Protein AF-A0A6S7I653-F1 (afdb_monomer)

Foldseek 3Di:
DDDDPDDFDKDWDAFDWDAAPVNPDIAHAHTDIDGPDDPDDPVQQDALVLQCVAPQSNVCSVFGDHDDPPDDDRDDDDPSRVQQVPFPDKRDDPVQDWIWGQHRRGIDIDHDSDDPDPPPPPPPPPDDDDDDDDDPDPDPDPPPPDDDDDDDDPDPPPPVVVVVVVVVVVVDPPDPDDDPDDDPLRVLQVVQQVVAWDQDPVRDIDGDDSDPDPDDPDPDCPPPPVPDDDDDDDDPDPDPDPQLVSVLVVDPDPQVSLQVLLVVVVVVVLVVVCVVDVPDPNDDPPPDDDGRDPVSSVVSVLVVQQRVCCVVPVVLLVQQVVPPDPDDDDCVQVVSLVRDDPPDPLSVFSWHADPSRHIDGDDPVVPDPDDDD

Mean predicted aligned error: 22.39 Å

Radius of gyration: 31.94 Å; Cα contacts (8 Å, |Δi|>4): 261; chains: 1; bounding box: 68×69×94 Å

Secondary structure (DSSP, 8-state):
-----------EE---EEE-TT---EEE--SEE--S-----GGGS--HHHHHTSGGGTGGGGTSPPPPTT--------TT-HHHH--SEEE--STT--EEEEETTEEEEES--S---SS--TT--------------S----------------------HHHHHHHHHTT----SS------HHHHHHHHHHHHH-EE-TTSPEE-----SSSS-----GGG-TT--------------PPPHHHHHTT-S-HHHHHHHHHHHHHHHHHHHHHHH-TTS-------S--PPPHHHHHHHHHHHHHHHHHHHHHHHHHHHHHH--S---STHHHHHHHHS-TTSTTTTS-EEE-TT--EEE--SSTTS-PPP-

Sequence (373 aa):
MHAENELLPSQRIKGLKVSDVMHSKVIQLPTSFSCIAIPARRQQIPCPEMAKKWPHLRDIASHLIHPQNDIEVGLLIGSNCPQAIIPREVIPGQQNEPYAQRSDLGWGIIGNVTKPTENNDESSVAIVHRVTTRNPTSTNTPQQKTCYFAIKPTVKEVINPAQLCQMLELDFSERRNSEPSMSQDDKKFLSKMDQGAYQEEGGHYVMPLPFRELVPKMPNNNNDPEVKTNVLVTQVTSRSFSTIPERLEYFSDWHRAKRAVAVIVRFQRRWKRSHLRPDEAPMSSTTEYQRSNVEELLQAEVAIVKQVQEQAFSKEIQTLRSMQKPDSGQDDVRRRKAVMKKTSSLYRLDPFLDKEGVLRVGGRLTRANTPSC

Organism: Paramuricea clavata (NCBI:txid317549)

pLDDT: mean 70.84, std 17.91, range [26.88, 94.75]

Solvent-accessible surface area (backbone atoms only — not comparable to full-atom values): 24897 Å² total; per-residue (Å²): 132,81,84,72,93,71,89,74,81,62,51,84,45,70,82,50,68,48,55,21,95,83,63,81,40,79,45,80,47,62,80,42,70,51,67,97,72,70,97,72,61,77,89,72,56,71,33,30,74,64,27,56,75,36,84,82,35,41,82,54,23,82,74,40,59,74,86,55,91,89,65,74,81,86,77,86,87,56,84,84,42,50,77,61,64,44,74,77,43,74,44,76,48,63,94,90,47,41,26,38,37,28,29,69,59,46,73,45,75,50,67,67,83,69,76,85,59,93,65,87,68,90,70,82,73,81,81,82,84,85,88,81,91,75,81,90,67,97,62,100,62,96,69,82,82,74,83,83,78,89,74,85,78,86,62,91,66,84,69,54,62,68,59,53,50,52,59,61,49,71,76,50,86,76,72,92,84,60,80,86,81,71,50,75,65,54,53,52,45,50,55,46,40,72,75,46,48,46,72,45,96,88,73,48,78,46,67,60,79,85,60,96,52,99,71,77,88,74,76,85,65,90,79,44,91,82,67,71,80,85,76,89,76,89,75,87,69,82,74,74,72,78,51,69,67,69,59,48,71,75,43,96,43,71,69,60,42,24,50,55,43,22,52,50,54,53,48,52,51,51,52,52,48,53,72,76,41,76,87,60,76,82,76,79,86,69,94,60,92,73,78,82,50,71,68,43,38,53,51,21,46,55,51,51,53,37,53,50,44,46,71,76,39,42,70,61,52,55,54,55,61,76,61,74,64,98,74,80,77,85,60,52,63,60,53,52,55,69,72,46,55,85,86,43,90,52,54,86,35,55,64,46,67,50,97,88,62,39,85,43,64,55,66,64,73,87,67,45,94,65,83,86,128

Structure (mmCIF, N/CA/C/O backbone):
data_AF-A0A6S7I653-F1
#
_entry.id   AF-A0A6S7I653-F1
#
loop_
_atom_site.group_PDB
_atom_site.id
_atom_site.type_symbol
_atom_site.label_atom_id
_atom_site.label_alt_id
_atom_site.label_comp_id
_atom_site.label_asym_id
_atom_site.label_entity_id
_atom_site.label_seq_id
_atom_site.pdbx_PDB_ins_code
_atom_site.Cartn_x
_atom_site.Cartn_y
_atom_site.Cartn_z
_atom_site.occupancy
_atom_site.B_iso_or_equiv
_atom_site.auth_seq_id
_atom_site.auth_comp_id
_atom_site.auth_asym_id
_atom_site.auth_atom_id
_atom_site.pdbx_PDB_model_num
ATOM 1 N N . MET A 1 1 ? -12.109 11.925 4.619 1.00 28.62 1 MET A N 1
ATOM 2 C CA . MET A 1 1 ? -13.372 11.166 4.511 1.00 28.62 1 MET A CA 1
ATOM 3 C C . MET A 1 1 ? -13.001 9.700 4.405 1.00 28.62 1 MET A C 1
ATOM 5 O O . MET A 1 1 ? -12.239 9.349 3.514 1.00 28.62 1 MET A O 1
ATOM 9 N N . HIS A 1 2 ? -13.394 8.887 5.381 1.00 30.42 2 HIS A N 1
ATOM 10 C CA . HIS A 1 2 ? -13.102 7.455 5.382 1.00 30.42 2 HIS A CA 1
ATOM 11 C C . HIS A 1 2 ? -13.997 6.783 4.338 1.00 30.42 2 HIS A C 1
ATOM 13 O O . HIS A 1 2 ? -15.197 7.034 4.338 1.00 30.42 2 HIS A O 1
ATOM 19 N N . ALA A 1 3 ? -13.413 5.995 3.434 1.00 41.25 3 ALA A N 1
ATOM 20 C CA . ALA A 1 3 ? -14.172 5.228 2.456 1.00 41.25 3 ALA A CA 1
ATOM 21 C C . ALA A 1 3 ? -15.071 4.232 3.205 1.00 41.25 3 ALA A C 1
ATOM 23 O O . ALA A 1 3 ? -14.574 3.320 3.870 1.00 41.25 3 ALA A O 1
ATOM 24 N N . GLU A 1 4 ? -16.382 4.456 3.157 1.00 42.31 4 GLU A N 1
ATOM 25 C CA . GLU A 1 4 ? -17.370 3.495 3.633 1.00 42.31 4 GLU A CA 1
ATOM 26 C C . GLU A 1 4 ? -17.297 2.234 2.760 1.00 42.31 4 GLU A C 1
ATOM 28 O O . GLU A 1 4 ? -17.072 2.303 1.551 1.00 42.31 4 GLU A O 1
ATOM 33 N N . ASN A 1 5 ? -17.440 1.060 3.381 1.00 52.16 5 ASN A N 1
ATOM 34 C CA . ASN A 1 5 ? -17.501 -0.219 2.672 1.00 52.16 5 ASN A CA 1
ATOM 35 C C . ASN A 1 5 ? -18.855 -0.334 1.957 1.00 52.16 5 ASN A C 1
ATOM 37 O O . ASN A 1 5 ? -19.762 -1.012 2.438 1.00 52.16 5 ASN A O 1
ATOM 41 N N . GLU A 1 6 ? -18.994 0.358 0.833 1.00 60.03 6 GLU A N 1
ATOM 42 C CA . GLU A 1 6 ? -20.202 0.345 0.017 1.00 60.03 6 GLU A CA 1
ATOM 43 C C . GLU A 1 6 ? -20.193 -0.842 -0.958 1.00 60.03 6 GLU A C 1
ATOM 45 O O . GLU A 1 6 ? -19.198 -1.131 -1.630 1.00 60.03 6 GLU A O 1
ATOM 50 N N . LEU A 1 7 ? -21.312 -1.567 -1.024 1.00 62.62 7 LEU A N 1
ATOM 51 C CA . LEU A 1 7 ? -21.514 -2.630 -2.004 1.00 62.62 7 LEU A CA 1
ATOM 52 C C . LEU A 1 7 ? -21.922 -2.002 -3.335 1.00 62.62 7 LEU A C 1
ATOM 54 O O . LEU A 1 7 ? -23.067 -1.593 -3.507 1.00 62.62 7 LEU A O 1
ATOM 58 N N . LEU A 1 8 ? -20.989 -1.960 -4.284 1.00 66.19 8 LEU A N 1
ATOM 59 C CA . LEU A 1 8 ? -21.252 -1.422 -5.615 1.00 66.19 8 LEU A CA 1
ATOM 60 C C . LEU A 1 8 ? -21.769 -2.525 -6.553 1.00 66.19 8 LEU A C 1
ATOM 62 O O . LEU A 1 8 ? -21.101 -3.556 -6.703 1.00 66.19 8 LEU A O 1
ATOM 66 N N . PRO A 1 9 ? -22.926 -2.335 -7.215 1.00 70.25 9 PRO A N 1
ATOM 67 C CA . PRO A 1 9 ? -23.374 -3.250 -8.254 1.00 70.25 9 PRO A CA 1
ATOM 68 C C . PRO A 1 9 ? -22.372 -3.229 -9.412 1.00 70.25 9 PRO A C 1
ATOM 70 O O . PRO A 1 9 ? -21.946 -2.170 -9.872 1.00 70.25 9 PRO A O 1
ATOM 73 N N . SER A 1 10 ? -21.986 -4.411 -9.885 1.00 78.06 10 SER A N 1
ATOM 74 C CA . SER A 1 10 ? -20.993 -4.570 -10.945 1.00 78.06 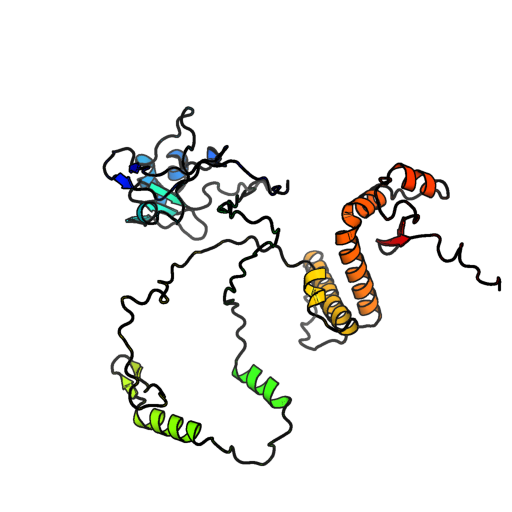10 SER A CA 1
ATOM 75 C C . SER A 1 10 ? -21.428 -5.653 -11.921 1.00 78.06 10 SER A C 1
ATOM 77 O O . SER A 1 10 ? -21.948 -6.698 -11.525 1.00 78.06 10 SER A O 1
ATOM 79 N N . GLN A 1 11 ? -21.209 -5.407 -13.209 1.00 80.25 11 GLN A N 1
ATOM 80 C CA . GLN A 1 11 ? -21.447 -6.371 -14.273 1.00 80.25 11 GLN A CA 1
ATOM 81 C C . GLN A 1 11 ? -20.130 -6.996 -14.708 1.00 80.25 11 GLN A C 1
ATOM 83 O O . GLN A 1 11 ? -19.120 -6.317 -14.886 1.00 80.25 11 GLN A O 1
ATOM 88 N N . ARG A 1 12 ? -20.154 -8.311 -14.917 1.00 85.25 12 ARG A N 1
ATOM 89 C CA . ARG A 1 12 ? -19.009 -9.063 -15.421 1.00 85.25 12 ARG A CA 1
ATOM 90 C C . ARG A 1 12 ? -19.013 -9.048 -16.947 1.00 85.25 12 ARG A C 1
ATOM 92 O O . ARG A 1 12 ? -19.890 -9.654 -17.558 1.00 85.25 12 ARG A O 1
ATOM 99 N N . ILE A 1 13 ? -18.001 -8.432 -17.544 1.00 82.19 13 ILE A N 1
ATOM 100 C CA . ILE A 1 13 ? -17.841 -8.275 -18.991 1.00 82.19 13 ILE A CA 1
ATOM 101 C C . ILE A 1 13 ? -16.697 -9.177 -19.472 1.00 82.19 13 ILE A C 1
ATOM 103 O O . ILE A 1 13 ? -15.639 -9.267 -18.844 1.00 82.19 13 ILE A O 1
ATOM 107 N N . LYS A 1 14 ? -16.907 -9.875 -20.589 1.00 87.75 14 LYS A N 1
ATOM 108 C CA . LYS A 1 14 ? -15.917 -10.761 -21.222 1.00 87.75 14 LYS A CA 1
ATOM 109 C C . LYS A 1 14 ? -15.716 -10.370 -22.684 1.00 87.75 14 LYS A C 1
ATOM 111 O O . LYS A 1 14 ? -16.619 -9.812 -23.294 1.00 87.75 14 LYS A O 1
ATOM 116 N N . GLY A 1 15 ? -14.550 -10.706 -23.238 1.00 86.50 15 GLY A N 1
ATOM 117 C CA . GLY A 1 15 ? -14.249 -10.508 -24.661 1.00 86.50 15 GLY A CA 1
ATOM 118 C C . GLY A 1 15 ? -13.840 -9.084 -25.044 1.00 86.50 15 GLY A C 1
ATOM 119 O O . GLY A 1 15 ? -13.837 -8.760 -26.228 1.00 86.50 15 GLY A O 1
ATOM 120 N N . LEU A 1 16 ? -13.493 -8.239 -24.066 1.00 90.31 16 LEU A N 1
ATOM 121 C CA . LEU A 1 16 ? -12.956 -6.911 -24.346 1.00 90.31 16 LEU A CA 1
ATOM 122 C C . LEU A 1 16 ? -11.573 -7.013 -24.992 1.00 90.31 16 LEU A C 1
ATOM 124 O O . LEU A 1 16 ? -10.745 -7.843 -24.611 1.00 90.31 16 LEU A O 1
ATOM 128 N N . LYS A 1 17 ? -11.325 -6.119 -25.945 1.00 91.38 17 LYS A N 1
ATOM 129 C CA . LYS A 1 17 ? -10.039 -5.951 -26.615 1.00 91.38 17 LYS A CA 1
ATOM 130 C C . LYS A 1 17 ? -9.634 -4.495 -26.528 1.00 91.38 17 LYS A C 1
ATOM 132 O O . LYS A 1 17 ? -10.481 -3.619 -26.673 1.00 91.38 17 LYS A O 1
ATOM 137 N N . VAL A 1 18 ? -8.351 -4.257 -26.317 1.00 91.12 18 VAL A N 1
ATOM 138 C CA . VAL A 1 18 ? -7.761 -2.919 -26.349 1.00 91.12 18 VAL A CA 1
ATOM 139 C C . VAL A 1 18 ? -6.667 -2.876 -27.392 1.00 91.12 18 VAL A C 1
ATOM 141 O O . VAL A 1 18 ? -5.992 -3.876 -27.636 1.00 91.12 18 VAL A O 1
ATOM 144 N N . SER A 1 19 ? -6.495 -1.719 -28.008 1.00 90.50 19 SER A N 1
ATOM 145 C CA . SER A 1 19 ? -5.406 -1.464 -28.936 1.00 90.50 19 SER A CA 1
ATOM 146 C C . SER A 1 19 ? -4.807 -0.098 -28.671 1.00 90.50 19 SER A C 1
ATOM 148 O O . SER A 1 19 ? -5.470 0.778 -28.116 1.00 90.50 19 SER A O 1
ATOM 150 N N . ASP A 1 20 ? -3.566 0.070 -29.108 1.00 85.69 20 ASP A N 1
ATOM 151 C CA . ASP A 1 20 ? -2.969 1.390 -29.283 1.00 85.69 20 ASP A CA 1
ATOM 152 C C . ASP A 1 20 ? -3.814 2.250 -30.250 1.00 85.69 20 ASP A C 1
ATOM 154 O O . ASP A 1 20 ? -4.616 1.734 -31.036 1.00 85.69 20 ASP A O 1
ATOM 158 N N . VAL A 1 21 ? -3.601 3.561 -30.200 1.00 81.44 21 VAL A N 1
ATOM 159 C CA . VAL A 1 21 ? -4.210 4.600 -31.039 1.00 81.44 21 VAL A CA 1
ATOM 160 C C . VAL A 1 21 ? -4.010 4.313 -32.521 1.00 81.44 21 VAL A C 1
ATOM 162 O O . VAL A 1 21 ? -4.914 4.517 -33.324 1.00 81.44 21 VAL A O 1
ATOM 165 N N . MET A 1 22 ? -2.835 3.798 -32.888 1.00 80.19 22 MET A N 1
ATOM 166 C CA . MET A 1 22 ? -2.516 3.449 -34.273 1.00 80.19 22 MET A CA 1
ATOM 167 C C . MET A 1 22 ? -3.072 2.078 -34.684 1.00 80.19 22 MET A C 1
ATOM 169 O O . MET A 1 22 ? -2.768 1.597 -35.772 1.00 80.19 22 MET A O 1
ATOM 173 N N . HIS A 1 23 ? -3.831 1.408 -33.806 1.00 82.19 23 HIS A N 1
ATOM 174 C CA 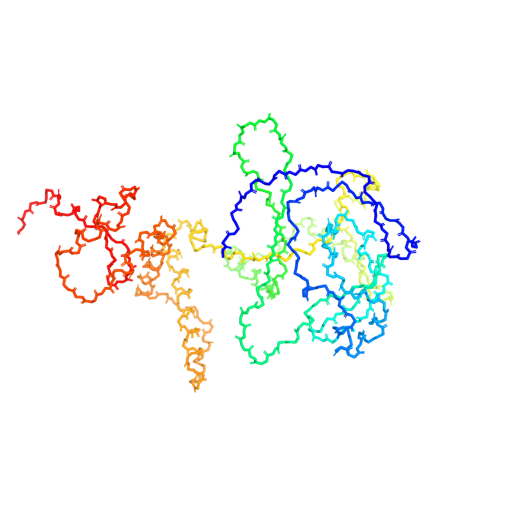. HIS A 1 23 ? -4.371 0.057 -33.995 1.00 82.19 23 HIS A CA 1
ATOM 175 C C . HIS A 1 23 ? -3.326 -0.992 -34.422 1.00 82.19 23 HIS A C 1
ATOM 177 O O . HIS A 1 23 ? -3.660 -2.034 -34.983 1.00 82.19 23 HIS A O 1
ATOM 183 N N . SER A 1 24 ? -2.053 -0.742 -34.114 1.00 83.12 24 SER A N 1
ATOM 184 C CA . SER A 1 24 ? -0.917 -1.575 -34.521 1.00 83.12 24 SER A CA 1
ATOM 185 C C . SER A 1 24 ? -0.920 -2.943 -33.836 1.00 83.12 24 SER A C 1
ATOM 187 O O . SER A 1 24 ? -0.505 -3.949 -34.411 1.00 83.12 24 SER A O 1
ATOM 189 N N . LYS A 1 25 ? -1.403 -2.986 -32.592 1.00 86.44 25 LYS A N 1
ATOM 190 C CA . LYS A 1 25 ? -1.422 -4.181 -31.757 1.00 86.44 25 LYS A CA 1
ATOM 191 C C . LYS A 1 25 ? -2.712 -4.248 -30.958 1.00 86.44 25 LYS A C 1
ATOM 193 O O . LYS A 1 25 ? -3.123 -3.269 -30.342 1.00 86.44 25 LYS A O 1
ATOM 198 N N . VAL A 1 26 ? -3.332 -5.426 -30.960 1.00 90.75 26 VAL A N 1
ATOM 199 C CA . VAL A 1 26 ? -4.572 -5.708 -30.229 1.00 90.75 26 VAL A CA 1
ATOM 200 C C . VAL A 1 26 ? -4.273 -6.681 -29.095 1.00 90.75 26 VAL A C 1
ATOM 202 O O . VAL A 1 26 ? -3.688 -7.743 -29.308 1.00 90.75 26 VAL A O 1
ATOM 205 N N . ILE A 1 27 ? -4.695 -6.327 -27.886 1.00 92.06 27 ILE A N 1
ATOM 206 C CA . ILE A 1 27 ? -4.527 -7.115 -26.668 1.00 92.06 27 ILE A CA 1
ATOM 207 C C . ILE A 1 27 ? -5.906 -7.538 -26.174 1.00 92.06 27 ILE A C 1
ATOM 209 O O . ILE A 1 27 ? -6.817 -6.725 -26.020 1.00 92.06 27 ILE A O 1
ATOM 213 N N . GLN A 1 28 ? -6.056 -8.835 -25.927 1.00 90.56 28 GLN A N 1
ATOM 214 C CA . GLN A 1 28 ? -7.260 -9.404 -25.331 1.00 90.56 28 GLN A CA 1
ATOM 215 C C . GLN A 1 28 ? -7.228 -9.166 -23.826 1.00 90.56 28 GLN A C 1
ATOM 217 O O . GLN A 1 28 ? -6.249 -9.516 -23.162 1.00 90.56 28 GLN A O 1
ATOM 222 N N . LEU A 1 29 ? -8.295 -8.593 -23.282 1.00 89.25 29 LEU A N 1
ATOM 223 C CA . LEU A 1 29 ? -8.388 -8.363 -21.851 1.00 89.25 29 LEU A CA 1
ATOM 224 C C . LEU A 1 29 ? -8.973 -9.579 -21.128 1.00 89.25 29 LEU A C 1
ATOM 226 O O . LEU A 1 29 ? -9.869 -10.254 -21.648 1.00 89.25 29 LEU A O 1
ATOM 230 N N . PRO A 1 30 ? -8.518 -9.843 -19.891 1.00 87.88 30 PRO A N 1
ATOM 231 C CA . PRO A 1 30 ? -9.183 -10.793 -19.014 1.00 87.88 30 PRO A CA 1
ATOM 232 C C . PRO A 1 30 ? -10.604 -10.314 -18.670 1.00 87.88 30 PRO A C 1
ATOM 234 O O . PRO A 1 30 ? -11.027 -9.201 -18.996 1.00 87.88 30 PRO A O 1
ATOM 237 N N . THR A 1 31 ? -11.355 -11.167 -17.969 1.00 85.81 31 THR A N 1
ATOM 238 C CA . THR A 1 31 ? -12.698 -10.810 -17.485 1.00 85.81 31 THR A CA 1
ATOM 239 C C . THR A 1 31 ? -12.638 -9.496 -16.700 1.00 85.81 31 THR A C 1
ATOM 241 O O . THR A 1 31 ? -11.891 -9.380 -15.729 1.00 85.81 31 THR A O 1
ATOM 244 N N . SER A 1 32 ? -13.417 -8.521 -17.158 1.00 85.31 32 SER A N 1
ATOM 245 C CA . SER A 1 32 ? -13.461 -7.158 -16.636 1.00 85.31 32 SER A CA 1
ATOM 246 C C . SER A 1 32 ? -14.774 -6.923 -15.896 1.00 85.31 32 SER A C 1
ATOM 248 O O . SER A 1 32 ? -15.744 -7.665 -16.066 1.00 85.31 32 SER A O 1
ATOM 250 N N . PHE A 1 33 ? -14.802 -5.901 -15.051 1.00 84.31 33 PHE A N 1
ATOM 251 C CA . PHE A 1 33 ? -15.940 -5.593 -14.194 1.00 84.31 33 PHE A CA 1
ATOM 252 C C . PHE A 1 33 ? -16.324 -4.132 -14.380 1.00 84.31 33 PHE A C 1
ATOM 254 O O . PHE A 1 33 ? -15.443 -3.274 -14.397 1.00 84.31 33 PHE A O 1
ATOM 261 N N . SER A 1 34 ? -17.617 -3.849 -14.530 1.00 81.81 34 SER A N 1
ATOM 262 C CA . SER A 1 34 ? -18.090 -2.467 -14.589 1.00 81.81 34 SER A CA 1
ATOM 263 C C . SER A 1 34 ? -18.069 -1.826 -13.202 1.00 81.81 34 SER A C 1
ATOM 265 O O . SER A 1 34 ? -18.290 -2.493 -12.186 1.00 81.81 34 SER A O 1
ATOM 267 N N . CYS A 1 35 ? -17.814 -0.524 -13.160 1.00 77.31 35 CYS A N 1
ATOM 268 C CA . CYS A 1 35 ? -17.940 0.300 -11.966 1.00 77.31 35 CYS A CA 1
ATOM 269 C C . CYS A 1 35 ? -18.652 1.609 -12.323 1.00 77.31 35 CYS A C 1
ATOM 271 O O . CYS A 1 35 ? -18.621 2.038 -13.473 1.00 77.31 35 CYS A O 1
ATOM 273 N N . ILE A 1 36 ? -19.312 2.223 -11.336 1.00 75.75 36 ILE A N 1
ATOM 274 C CA . ILE A 1 36 ? -20.120 3.441 -11.534 1.00 75.75 36 ILE A CA 1
ATOM 275 C C . ILE A 1 36 ? -19.234 4.647 -11.874 1.00 75.75 36 ILE A C 1
ATOM 277 O O . ILE A 1 36 ? -19.633 5.508 -12.648 1.00 75.75 36 ILE A O 1
ATOM 281 N N . ALA A 1 37 ? -18.024 4.698 -11.315 1.00 76.81 37 ALA A N 1
ATOM 282 C CA . ALA A 1 37 ? -17.057 5.747 -11.595 1.00 76.81 37 ALA A CA 1
ATOM 283 C C . ALA A 1 37 ? -15.630 5.200 -11.521 1.00 76.81 37 ALA A C 1
ATOM 285 O O . ALA A 1 37 ? -15.319 4.364 -10.665 1.00 76.81 37 ALA A O 1
ATOM 286 N N . ILE A 1 38 ? -14.760 5.691 -12.404 1.00 79.56 38 ILE A N 1
ATOM 287 C CA . ILE A 1 38 ? -13.318 5.455 -12.342 1.00 79.56 38 ILE A CA 1
ATOM 288 C C . ILE A 1 38 ? -12.670 6.687 -11.700 1.00 79.56 38 ILE A C 1
ATOM 290 O O . ILE A 1 38 ? -12.775 7.786 -12.246 1.00 79.56 38 ILE A O 1
ATOM 294 N N . PRO A 1 39 ? -11.996 6.542 -10.545 1.00 71.31 39 PRO A N 1
ATOM 295 C CA . PRO A 1 39 ? -11.370 7.665 -9.865 1.00 71.31 39 PRO A CA 1
ATOM 296 C C . PRO A 1 39 ? -10.063 8.042 -10.571 1.00 71.31 39 PRO A C 1
ATOM 298 O O . PRO A 1 39 ? -8.985 7.587 -10.193 1.00 71.31 39 PRO A O 1
ATOM 301 N N . ALA A 1 40 ? -10.160 8.879 -11.602 1.00 74.06 40 ALA A N 1
ATOM 302 C CA . ALA A 1 40 ? -9.020 9.431 -12.323 1.00 74.06 40 ALA A CA 1
ATOM 303 C C . ALA A 1 40 ? -9.121 10.959 -12.372 1.00 74.06 40 ALA A C 1
ATOM 305 O O . ALA A 1 40 ? -10.169 11.514 -12.701 1.00 74.06 40 ALA A O 1
ATOM 306 N N . ARG A 1 41 ? -8.029 11.660 -12.044 1.00 76.25 41 ARG A N 1
ATOM 307 C CA . ARG A 1 41 ? -7.954 13.118 -12.208 1.00 76.25 41 ARG A CA 1
ATOM 308 C C . ARG A 1 41 ? -7.368 13.440 -13.576 1.00 76.25 41 ARG A C 1
ATOM 310 O O . ARG A 1 41 ? -6.330 12.892 -13.937 1.00 76.25 41 ARG A O 1
ATOM 317 N N . ARG A 1 42 ? -7.963 14.387 -14.308 1.00 75.69 42 ARG A N 1
ATOM 318 C CA . ARG A 1 42 ? -7.446 14.810 -15.625 1.00 75.69 42 ARG A CA 1
ATOM 319 C C . ARG A 1 42 ? -6.013 15.342 -15.553 1.00 75.69 42 ARG A C 1
ATOM 321 O O . ARG A 1 42 ? -5.236 15.108 -16.465 1.00 75.69 42 ARG A O 1
ATOM 328 N N . GLN A 1 43 ? -5.632 15.967 -14.439 1.00 75.44 43 GLN A N 1
ATOM 329 C CA . GLN A 1 43 ? -4.275 16.477 -14.207 1.00 75.44 43 GLN A CA 1
ATOM 330 C C . GLN A 1 43 ? -3.212 15.368 -14.097 1.00 75.44 43 GLN A C 1
ATOM 332 O O . GLN A 1 43 ? -2.022 15.660 -14.150 1.00 75.44 43 GLN A O 1
ATOM 337 N N . GLN A 1 44 ? -3.625 14.111 -13.905 1.00 76.06 44 GLN A N 1
ATOM 338 C CA . GLN A 1 44 ? -2.725 12.956 -13.841 1.00 76.06 44 GLN A CA 1
ATOM 339 C C . GLN A 1 44 ? -2.503 12.305 -15.211 1.00 76.06 44 GLN A C 1
ATOM 341 O O . GLN A 1 44 ? -1.662 11.416 -15.318 1.00 76.06 44 GLN A O 1
ATOM 346 N N . ILE A 1 45 ? -3.243 12.718 -16.244 1.00 83.62 45 ILE A N 1
ATOM 347 C CA . ILE A 1 45 ? -3.068 12.208 -17.604 1.00 83.62 45 ILE A CA 1
ATOM 348 C C . ILE A 1 45 ? -1.803 12.858 -18.183 1.00 83.62 45 ILE A C 1
ATOM 350 O O . ILE A 1 45 ? -1.732 14.086 -18.218 1.00 83.62 45 ILE A O 1
ATOM 354 N N . PRO A 1 46 ? -0.793 12.080 -18.612 1.00 84.44 46 PRO A N 1
ATOM 355 C CA . PRO A 1 46 ? 0.424 12.640 -19.186 1.00 84.44 46 PRO A CA 1
ATOM 356 C C . PRO A 1 46 ? 0.143 13.449 -20.459 1.00 84.44 46 PRO A C 1
ATOM 358 O O . PRO A 1 46 ? -0.389 12.909 -21.425 1.00 84.44 46 PRO A O 1
ATOM 361 N N . CYS A 1 47 ? 0.560 14.717 -20.476 1.00 86.38 47 CYS A N 1
ATOM 362 C CA . CYS A 1 47 ? 0.469 15.591 -21.651 1.00 86.38 47 CYS A CA 1
ATOM 363 C C . CYS A 1 47 ? 1.858 15.924 -22.225 1.00 86.38 47 CYS A C 1
ATOM 365 O O . CYS A 1 47 ? 2.846 15.949 -21.476 1.00 86.38 47 CYS A O 1
ATOM 367 N N . PRO A 1 48 ? 1.952 16.292 -23.515 1.00 89.56 48 PRO A N 1
ATOM 368 C CA . PRO A 1 48 ? 3.193 16.773 -24.126 1.00 89.56 48 PRO A CA 1
ATOM 369 C C . PRO A 1 48 ? 3.865 17.925 -23.365 1.00 89.56 48 PRO A C 1
ATOM 371 O O . PRO A 1 48 ? 5.091 17.944 -23.234 1.00 89.56 48 PRO A O 1
ATOM 374 N N . GLU A 1 49 ? 3.102 18.876 -22.811 1.00 88.31 49 GLU A N 1
ATOM 375 C CA . GLU A 1 49 ? 3.675 19.992 -22.046 1.00 88.31 49 GLU A CA 1
ATOM 376 C C . GLU A 1 49 ? 4.309 19.524 -20.732 1.00 88.31 49 GLU A C 1
ATOM 378 O O . GLU A 1 49 ? 5.280 20.120 -20.268 1.00 88.31 49 GLU A O 1
ATOM 383 N N . MET A 1 50 ? 3.786 18.451 -20.129 1.00 87.00 50 MET A N 1
ATOM 384 C CA . MET A 1 50 ? 4.339 17.867 -18.905 1.00 87.00 50 MET A CA 1
ATOM 385 C C . MET A 1 50 ? 5.670 17.173 -19.182 1.00 87.00 50 MET A C 1
ATOM 387 O O . MET A 1 50 ? 6.620 17.368 -18.427 1.00 87.00 50 MET A O 1
ATOM 391 N N . ALA A 1 51 ? 5.758 16.421 -20.281 1.00 89.75 51 ALA A N 1
ATOM 392 C CA . ALA A 1 51 ? 6.983 15.745 -20.700 1.00 89.75 51 ALA A CA 1
ATOM 393 C C . ALA A 1 51 ? 8.110 16.745 -21.021 1.00 89.75 51 ALA A C 1
ATOM 395 O O . ALA A 1 51 ? 9.233 16.584 -20.550 1.00 89.75 51 ALA A O 1
ATOM 396 N N . LYS A 1 52 ? 7.797 17.852 -21.713 1.00 90.31 52 LYS A N 1
ATOM 397 C CA . LYS A 1 52 ? 8.776 18.901 -22.069 1.00 90.31 52 LYS A CA 1
ATOM 398 C C . LYS A 1 52 ? 9.470 19.560 -20.868 1.00 90.31 52 LYS A C 1
ATOM 400 O O . LYS A 1 52 ? 10.573 20.089 -21.026 1.00 90.31 52 LYS A O 1
ATOM 405 N N . LYS A 1 53 ? 8.859 19.528 -19.674 1.00 89.62 53 LYS A N 1
ATOM 406 C CA . LYS A 1 53 ? 9.446 20.070 -18.429 1.00 89.62 53 LYS A CA 1
ATOM 407 C C . LYS A 1 53 ? 10.667 19.285 -17.949 1.00 89.62 53 LYS A C 1
ATOM 409 O O . LYS A 1 53 ? 11.450 19.820 -17.164 1.00 89.62 53 LYS A O 1
ATOM 414 N N . TRP A 1 54 ? 10.819 18.044 -18.401 1.00 89.25 54 TRP A N 1
ATOM 415 C CA . TRP A 1 54 ? 11.871 17.132 -17.974 1.00 89.25 54 TRP A CA 1
ATOM 416 C C . TRP A 1 54 ? 12.835 16.881 -19.137 1.00 89.25 54 TRP A C 1
ATOM 418 O O . TRP A 1 54 ? 12.383 16.444 -20.196 1.00 89.25 54 TRP A O 1
ATOM 428 N N . PRO A 1 55 ? 14.146 17.162 -18.992 1.00 90.56 55 PRO A N 1
ATOM 429 C CA . PRO A 1 55 ? 15.108 17.038 -20.088 1.00 90.56 55 PRO A CA 1
ATOM 430 C C . PRO A 1 55 ? 15.121 15.654 -20.746 1.00 90.56 55 PRO A C 1
ATOM 432 O O . PRO A 1 55 ? 15.122 15.572 -21.969 1.00 90.56 55 PRO A O 1
ATOM 435 N N . HIS A 1 56 ? 15.055 14.588 -19.945 1.00 92.62 56 HIS A N 1
ATOM 436 C CA . HIS A 1 56 ? 15.063 13.193 -20.395 1.00 92.62 56 HIS A CA 1
ATOM 437 C C . HIS A 1 56 ? 13.737 12.721 -21.001 1.00 92.62 56 HIS A C 1
ATOM 439 O O . HIS A 1 56 ? 13.711 11.683 -21.645 1.00 92.62 56 HIS A O 1
ATOM 445 N N . LEU A 1 57 ? 12.635 13.459 -20.826 1.00 92.31 57 LEU A N 1
ATOM 446 C CA . LEU A 1 57 ? 11.318 13.090 -21.367 1.00 92.31 57 LEU A CA 1
ATOM 447 C C . LEU A 1 57 ? 10.915 13.928 -22.587 1.00 92.31 57 LEU A C 1
ATOM 449 O O . LEU A 1 57 ? 9.797 13.800 -23.081 1.00 92.31 57 LEU A O 1
ATOM 453 N N . ARG A 1 58 ? 11.789 14.800 -23.099 1.00 91.25 58 ARG A N 1
ATOM 454 C CA . ARG A 1 58 ? 11.454 15.655 -24.251 1.00 91.25 58 ARG A CA 1
ATOM 455 C C . ARG A 1 58 ? 11.122 14.846 -25.499 1.00 91.25 58 ARG A C 1
ATOM 457 O O . ARG A 1 58 ? 10.173 15.196 -26.198 1.00 91.25 58 ARG A O 1
ATOM 464 N N . ASP A 1 59 ? 11.845 13.755 -25.719 1.00 89.50 59 ASP A N 1
ATOM 465 C CA . ASP A 1 59 ? 11.711 12.931 -26.921 1.00 89.50 59 ASP A CA 1
ATOM 466 C C . ASP A 1 59 ? 10.368 12.193 -26.973 1.00 89.50 59 ASP A C 1
ATOM 468 O O . ASP A 1 59 ? 9.816 11.983 -28.049 1.00 89.50 59 ASP A O 1
ATOM 472 N N . ILE A 1 60 ? 9.773 11.880 -25.816 1.00 91.88 60 ILE A N 1
ATOM 473 C CA . ILE A 1 60 ? 8.456 11.233 -25.763 1.00 91.88 60 ILE A CA 1
ATOM 474 C C . ILE A 1 60 ? 7.294 12.214 -25.936 1.00 91.88 60 ILE A C 1
ATOM 476 O O . ILE A 1 60 ? 6.169 11.783 -26.176 1.00 91.88 60 ILE A O 1
ATOM 480 N N . ALA A 1 61 ? 7.527 13.528 -25.826 1.00 89.88 61 ALA A N 1
ATOM 481 C CA . ALA A 1 61 ? 6.457 14.525 -25.861 1.00 89.88 61 ALA A CA 1
ATOM 482 C C . ALA A 1 61 ? 5.682 14.523 -27.190 1.00 89.88 61 ALA A C 1
ATOM 484 O O . ALA A 1 61 ? 4.499 14.849 -27.201 1.00 89.88 61 ALA A O 1
ATOM 485 N N . SER A 1 62 ? 6.328 14.142 -28.294 1.00 87.50 62 SER A N 1
ATOM 486 C CA . SER A 1 62 ? 5.707 13.990 -29.619 1.00 87.50 62 SER A CA 1
ATOM 487 C C . SER A 1 62 ? 4.790 12.767 -29.725 1.00 87.50 62 SER A C 1
ATOM 489 O O . SER A 1 62 ? 3.900 12.743 -30.570 1.00 87.50 62 SER A O 1
ATOM 491 N N . HIS A 1 63 ? 4.994 11.761 -28.872 1.00 86.31 63 HIS A N 1
ATOM 492 C CA . HIS A 1 63 ? 4.227 10.518 -28.859 1.00 86.31 63 HIS A CA 1
ATOM 493 C C . HIS A 1 63 ? 3.046 10.542 -27.880 1.00 86.31 63 HIS A C 1
ATOM 495 O O . HIS A 1 63 ? 2.237 9.614 -27.879 1.00 86.31 63 HIS A O 1
ATOM 501 N N . LEU A 1 64 ? 2.945 11.573 -27.036 1.00 86.06 64 LEU A N 1
ATOM 502 C CA . LEU A 1 64 ? 1.832 11.746 -26.107 1.00 86.06 64 LEU A CA 1
ATOM 503 C C . LEU A 1 64 ? 0.658 12.455 -26.787 1.00 86.06 64 LEU A C 1
ATOM 505 O O . LEU A 1 64 ? 0.828 13.400 -27.557 1.00 86.06 64 LEU A O 1
ATOM 509 N N . ILE A 1 65 ? -0.555 12.017 -26.457 1.00 82.25 65 ILE A N 1
ATOM 510 C CA . ILE A 1 65 ? -1.790 12.612 -26.968 1.00 82.25 65 ILE A CA 1
ATOM 511 C C . ILE A 1 65 ? -2.179 13.794 -26.079 1.00 82.25 65 ILE A C 1
ATOM 513 O O . ILE A 1 65 ? -2.112 13.706 -24.852 1.00 82.25 65 ILE A O 1
ATOM 517 N N . HIS A 1 66 ? -2.625 14.892 -26.690 1.00 80.00 66 HIS A N 1
ATOM 518 C CA . HIS A 1 66 ? -3.213 16.000 -25.939 1.00 80.00 66 HIS A CA 1
ATOM 519 C C . HIS A 1 66 ? -4.573 15.559 -25.378 1.00 80.00 66 HIS A C 1
ATOM 521 O O . HIS A 1 66 ? -5.408 15.080 -26.152 1.00 80.00 66 HIS A O 1
ATOM 527 N N . PRO A 1 67 ? -4.832 15.712 -24.067 1.00 73.81 67 PRO A N 1
ATOM 528 C CA . PRO A 1 67 ? -6.110 15.320 -23.494 1.00 73.81 67 PRO A CA 1
ATOM 529 C C . PRO A 1 67 ? -7.233 16.126 -24.143 1.00 73.81 67 PRO A C 1
ATOM 531 O O . PRO A 1 67 ? -7.267 17.351 -24.046 1.00 73.81 67 PRO A O 1
ATOM 534 N N . GLN A 1 68 ? -8.160 15.438 -24.800 1.00 72.75 68 GLN A N 1
ATOM 535 C CA . GLN A 1 68 ? -9.380 16.054 -25.304 1.00 72.75 68 GLN A CA 1
ATOM 536 C C . GLN A 1 68 ? -10.403 16.141 -24.167 1.00 72.75 68 GLN A C 1
ATOM 538 O O . GLN A 1 68 ? -10.524 15.218 -23.353 1.00 72.75 68 GLN A O 1
ATOM 543 N N . ASN A 1 69 ? -11.147 17.247 -24.105 1.00 70.69 69 ASN A N 1
ATOM 544 C CA . ASN A 1 69 ? -12.128 17.472 -23.038 1.00 70.69 69 ASN A CA 1
ATOM 545 C C . ASN A 1 69 ? -13.277 16.451 -23.072 1.00 70.69 69 ASN A C 1
ATOM 547 O O . ASN A 1 69 ? -13.781 16.082 -22.015 1.00 70.69 69 ASN A O 1
ATOM 551 N N . ASP A 1 70 ? -13.607 15.929 -24.252 1.00 77.88 70 ASP A N 1
ATOM 552 C CA . ASP A 1 70 ? -14.745 15.024 -24.457 1.00 77.88 70 ASP A CA 1
ATOM 553 C C . ASP A 1 70 ? -14.422 13.549 -24.170 1.00 77.88 70 ASP A C 1
ATOM 555 O O . ASP A 1 70 ? -15.310 12.701 -24.182 1.00 77.88 70 ASP A O 1
ATOM 559 N N . ILE A 1 71 ? -13.153 13.220 -23.901 1.00 78.00 71 ILE A N 1
ATOM 560 C CA . ILE A 1 71 ? -12.723 11.843 -23.636 1.00 78.00 71 ILE A CA 1
ATOM 561 C C . ILE A 1 71 ? -12.548 11.653 -22.130 1.00 78.00 71 ILE A C 1
ATOM 563 O O . ILE A 1 71 ? -11.747 12.342 -21.490 1.00 78.00 71 ILE A O 1
ATOM 567 N N . GLU A 1 72 ? -13.300 10.712 -21.563 1.00 79.44 72 GLU A N 1
ATOM 568 C CA . GLU A 1 72 ? -13.196 10.283 -20.166 1.00 79.44 72 GLU A CA 1
ATOM 569 C C . GLU A 1 72 ? -12.425 8.962 -20.030 1.00 79.44 72 GLU A C 1
ATOM 571 O O . GLU A 1 72 ? -12.318 8.169 -20.968 1.00 79.44 72 GLU A O 1
ATOM 576 N N . VAL A 1 73 ? -11.884 8.702 -18.835 1.00 83.88 73 VAL A N 1
ATOM 577 C CA . VAL A 1 73 ? -11.227 7.423 -18.534 1.00 83.88 73 VAL A CA 1
ATOM 578 C C . VAL A 1 73 ? -12.297 6.347 -18.356 1.00 83.88 73 VAL A C 1
ATOM 580 O O . VAL A 1 73 ? -12.914 6.250 -17.301 1.00 83.88 73 VAL A O 1
ATOM 583 N N . GLY A 1 74 ? -12.500 5.531 -19.390 1.00 84.31 74 GLY A N 1
ATOM 584 C CA . GLY A 1 74 ? -13.520 4.474 -19.398 1.00 84.31 74 GLY A CA 1
ATOM 585 C C . GLY A 1 74 ? -13.042 3.091 -18.942 1.00 84.31 74 GLY A C 1
ATOM 586 O O . GLY A 1 74 ? -13.863 2.205 -18.714 1.00 84.31 74 GLY A O 1
ATOM 587 N N . LEU A 1 75 ? -11.730 2.870 -18.813 1.00 87.81 75 LEU A N 1
ATOM 588 C CA . LEU A 1 75 ? -11.171 1.553 -18.504 1.00 87.81 75 LEU A CA 1
ATOM 589 C C . LEU A 1 75 ? -9.883 1.659 -17.681 1.00 87.81 75 LEU A C 1
ATOM 591 O O . LEU A 1 75 ? -8.986 2.429 -18.012 1.00 87.81 75 LEU A O 1
ATOM 595 N N . LEU A 1 76 ? -9.771 0.822 -16.646 1.00 87.62 76 LEU A N 1
ATOM 596 C CA . LEU A 1 76 ? -8.538 0.615 -15.890 1.00 87.62 76 LEU A CA 1
ATOM 597 C C . LEU A 1 76 ? -7.913 -0.730 -16.257 1.00 87.62 76 LEU A C 1
ATOM 599 O O . LEU A 1 76 ? -8.550 -1.777 -16.129 1.00 87.62 76 LEU A O 1
ATOM 603 N N . ILE A 1 77 ? -6.645 -0.703 -16.659 1.00 87.06 77 ILE A N 1
ATOM 604 C CA . ILE A 1 77 ? -5.850 -1.904 -16.916 1.00 87.06 77 ILE A CA 1
ATOM 605 C C . ILE A 1 77 ? -4.899 -2.096 -15.738 1.00 87.06 77 ILE A C 1
ATOM 607 O O . ILE A 1 77 ? -4.048 -1.251 -15.468 1.00 87.06 77 ILE A O 1
ATOM 611 N N . GLY A 1 78 ? -5.075 -3.197 -15.013 1.00 84.00 78 GLY A N 1
ATOM 612 C CA . GLY A 1 78 ? -4.246 -3.546 -13.864 1.00 84.00 78 GLY A CA 1
ATOM 613 C C . GLY A 1 78 ? -3.271 -4.684 -14.155 1.00 84.00 78 GLY A C 1
ATOM 614 O O . GLY A 1 78 ? -3.137 -5.170 -15.279 1.00 84.00 78 GLY A O 1
ATOM 615 N N . SER A 1 79 ? -2.637 -5.182 -13.093 1.00 83.00 79 SER A N 1
ATOM 616 C CA . SER A 1 79 ? -1.676 -6.295 -13.149 1.00 83.00 79 SER A CA 1
ATOM 617 C C . SER A 1 79 ? -2.275 -7.628 -13.617 1.00 83.00 79 SER A C 1
ATOM 619 O O . SER A 1 79 ? -1.535 -8.562 -13.903 1.00 83.00 79 SER A O 1
ATOM 621 N N . ASN A 1 80 ? -3.604 -7.735 -13.712 1.00 84.06 80 ASN A N 1
ATOM 622 C CA . ASN A 1 80 ? -4.289 -8.898 -14.276 1.00 84.06 80 ASN A CA 1
ATOM 623 C C . ASN A 1 80 ? -4.140 -9.006 -15.806 1.00 84.06 80 ASN A C 1
ATOM 625 O O . ASN A 1 80 ? -4.466 -10.052 -16.363 1.00 84.06 80 ASN A O 1
ATOM 629 N N . CYS A 1 81 ? -3.647 -7.964 -16.484 1.00 87.75 81 CYS A N 1
ATOM 630 C CA . CYS A 1 81 ? -3.291 -7.994 -17.902 1.00 87.75 81 CYS A CA 1
ATOM 631 C C . CYS A 1 81 ? -1.812 -7.601 -18.090 1.00 87.75 81 CYS A C 1
ATOM 633 O O . CYS A 1 81 ? -1.517 -6.503 -18.565 1.00 87.75 81 CYS A O 1
ATOM 635 N N . PRO A 1 82 ? -0.853 -8.476 -17.724 1.00 88.19 82 PRO A N 1
ATOM 636 C CA . PRO A 1 82 ? 0.573 -8.151 -17.785 1.00 88.19 82 PRO A CA 1
ATOM 637 C C . PRO A 1 82 ? 1.019 -7.763 -19.199 1.00 88.19 82 PRO A C 1
ATOM 639 O O . PRO A 1 82 ? 1.802 -6.836 -19.359 1.00 88.19 82 PRO A O 1
ATOM 642 N N . GLN A 1 83 ? 0.460 -8.397 -20.234 1.00 87.81 83 GLN A N 1
ATOM 643 C CA . GLN A 1 83 ? 0.769 -8.090 -21.634 1.00 87.81 83 GLN A CA 1
ATOM 644 C C . GLN A 1 83 ? 0.577 -6.606 -21.989 1.00 87.81 83 GLN A C 1
ATOM 646 O O . GLN A 1 83 ? 1.336 -6.076 -22.794 1.00 87.81 83 GLN A O 1
ATOM 651 N N . ALA A 1 84 ? -0.397 -5.932 -21.375 1.00 88.75 84 ALA A N 1
ATOM 652 C CA . ALA A 1 84 ? -0.659 -4.518 -21.612 1.00 88.75 84 ALA A CA 1
ATOM 653 C C . ALA A 1 84 ? 0.331 -3.577 -20.904 1.00 88.75 84 ALA A C 1
ATOM 655 O O . ALA A 1 84 ? 0.471 -2.434 -21.323 1.00 88.75 84 ALA A O 1
ATOM 656 N N . ILE A 1 85 ? 1.021 -4.039 -19.855 1.00 90.00 85 ILE A N 1
ATOM 657 C CA . ILE A 1 85 ? 1.889 -3.206 -19.004 1.00 90.00 85 ILE A CA 1
ATOM 658 C C . ILE A 1 85 ? 3.371 -3.598 -19.057 1.00 90.00 85 ILE A C 1
ATOM 660 O O . ILE A 1 85 ? 4.195 -2.914 -18.455 1.00 90.00 85 ILE A O 1
ATOM 664 N N . ILE A 1 86 ? 3.730 -4.683 -19.754 1.00 90.75 86 ILE A N 1
ATOM 665 C CA . ILE A 1 86 ? 5.128 -5.106 -19.903 1.00 90.75 86 ILE A CA 1
ATOM 666 C C . ILE A 1 86 ? 5.945 -3.972 -20.552 1.00 90.75 86 ILE A C 1
ATOM 668 O O . ILE A 1 86 ? 5.563 -3.484 -21.622 1.00 90.75 86 ILE A O 1
ATOM 672 N N . PRO A 1 87 ? 7.075 -3.564 -19.942 1.00 93.25 87 PRO A N 1
ATOM 673 C CA . PRO A 1 87 ? 7.954 -2.561 -20.523 1.00 93.25 87 PRO A CA 1
ATOM 674 C C . PRO A 1 87 ? 8.608 -3.099 -21.800 1.00 93.25 87 PRO A C 1
ATOM 676 O O . PRO A 1 87 ? 9.215 -4.169 -21.810 1.00 93.25 87 PRO A O 1
ATOM 679 N N . ARG A 1 88 ? 8.486 -2.339 -22.888 1.00 93.12 88 ARG A N 1
ATOM 680 C CA . ARG A 1 88 ? 9.243 -2.510 -24.137 1.00 93.12 88 ARG A CA 1
ATOM 681 C C . ARG A 1 88 ? 10.480 -1.629 -24.163 1.00 93.12 88 ARG A C 1
ATOM 683 O O . ARG A 1 88 ? 11.473 -1.991 -24.778 1.00 93.12 88 ARG A O 1
ATOM 690 N N . GLU A 1 89 ? 10.393 -0.485 -23.502 1.00 93.62 89 GLU A N 1
ATOM 691 C CA . GLU A 1 89 ? 11.436 0.525 -23.450 1.00 93.62 89 GLU A CA 1
ATOM 692 C C . GLU A 1 89 ? 11.241 1.366 -22.193 1.00 93.62 89 GLU A C 1
ATOM 694 O O . GLU A 1 89 ? 10.101 1.601 -21.779 1.00 93.62 89 GLU A O 1
ATOM 699 N N . VAL A 1 90 ? 12.341 1.789 -21.575 1.00 94.75 90 VAL A N 1
ATOM 700 C CA . VAL A 1 90 ? 12.331 2.593 -20.352 1.00 94.75 90 VAL A CA 1
ATOM 701 C C . VAL A 1 90 ? 13.333 3.724 -20.513 1.00 94.75 90 VAL A C 1
ATOM 703 O O . VAL A 1 90 ? 14.497 3.473 -20.814 1.00 94.75 90 VAL A O 1
ATOM 706 N N . ILE A 1 91 ? 12.882 4.953 -20.275 1.00 93.50 91 ILE A N 1
ATOM 707 C CA . ILE A 1 91 ? 13.742 6.134 -20.216 1.00 93.50 91 ILE A CA 1
ATOM 708 C C . ILE A 1 91 ? 13.845 6.545 -18.745 1.00 93.50 91 ILE A C 1
ATOM 710 O O . ILE A 1 91 ? 12.869 7.076 -18.199 1.00 93.50 91 ILE A O 1
ATOM 714 N N . PRO A 1 92 ? 14.975 6.257 -18.077 1.00 92.25 92 PRO A N 1
ATOM 715 C CA . PRO A 1 92 ? 15.136 6.535 -16.658 1.00 92.25 92 PRO A CA 1
ATOM 716 C C . PRO A 1 92 ? 15.233 8.044 -16.392 1.00 92.25 92 PRO A C 1
ATOM 718 O O . PRO A 1 92 ? 15.815 8.788 -17.179 1.00 92.25 92 PRO A O 1
ATOM 721 N N . GLY A 1 93 ? 14.676 8.479 -15.260 1.00 88.31 93 GLY A N 1
ATOM 722 C CA . GLY A 1 93 ? 14.956 9.789 -14.667 1.00 88.31 93 GLY A CA 1
ATOM 723 C C . GLY A 1 93 ? 16.057 9.707 -13.608 1.00 88.31 93 GLY A C 1
ATOM 724 O O . GLY A 1 93 ? 16.526 8.616 -13.270 1.00 88.31 93 GLY A O 1
ATOM 725 N N . GLN A 1 94 ? 16.461 10.854 -13.060 1.00 88.12 94 GLN A N 1
ATOM 726 C CA . GLN A 1 94 ? 17.340 10.897 -11.890 1.00 88.12 94 GLN A CA 1
ATOM 727 C C . GLN A 1 94 ? 16.585 10.506 -10.604 1.00 88.12 94 GLN A C 1
ATOM 729 O O . GLN A 1 94 ? 15.411 10.125 -10.617 1.00 88.12 94 GLN A O 1
ATOM 734 N N . GLN A 1 95 ? 17.262 10.578 -9.456 1.00 82.56 95 GLN A N 1
ATOM 735 C CA . GLN A 1 95 ? 16.678 10.206 -8.169 1.00 82.56 95 GLN A CA 1
ATOM 736 C C . GLN A 1 95 ? 15.419 11.039 -7.862 1.00 82.56 95 GLN A C 1
ATOM 738 O O . GLN A 1 95 ? 15.474 12.263 -7.807 1.00 82.56 95 GLN A O 1
ATOM 743 N N . ASN A 1 96 ? 14.294 10.354 -7.622 1.00 79.3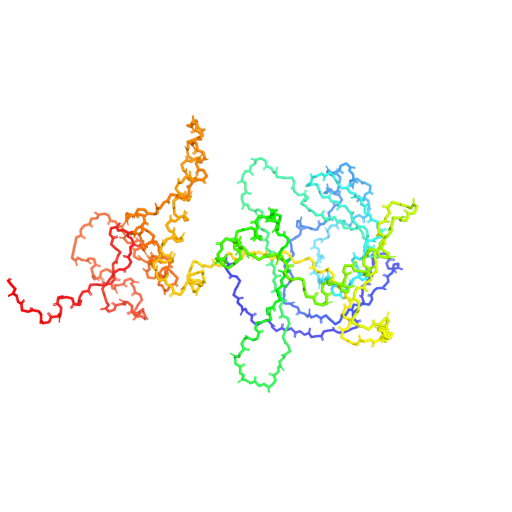1 96 ASN A N 1
ATOM 744 C CA . ASN A 1 96 ? 12.958 10.928 -7.390 1.00 79.31 96 ASN A CA 1
ATOM 745 C C . ASN A 1 96 ? 12.330 11.687 -8.577 1.00 79.31 96 ASN A C 1
ATOM 747 O O . ASN A 1 96 ? 11.296 12.332 -8.400 1.00 79.31 96 ASN A O 1
ATOM 751 N N . GLU A 1 97 ? 12.893 11.584 -9.780 1.00 87.69 97 GLU A N 1
ATOM 752 C CA . GLU A 1 97 ? 12.272 12.115 -10.995 1.00 87.69 97 GLU A CA 1
ATOM 753 C C . GLU A 1 97 ? 11.312 11.097 -11.631 1.00 87.69 97 GLU A C 1
ATOM 755 O O . GLU A 1 97 ? 11.473 9.883 -11.453 1.00 87.69 97 GLU A O 1
ATOM 760 N N . PRO A 1 98 ? 10.304 11.555 -12.394 1.00 90.56 98 PRO A N 1
ATOM 761 C CA . PRO A 1 98 ? 9.482 10.651 -13.183 1.00 90.56 98 PRO A CA 1
ATOM 762 C C . PRO A 1 98 ? 10.308 9.993 -14.293 1.00 90.56 98 PRO A C 1
ATOM 764 O O . PRO A 1 98 ? 11.207 10.610 -14.864 1.00 90.56 98 PRO A O 1
ATOM 767 N N . TYR A 1 99 ? 9.966 8.758 -14.639 1.00 92.69 99 TYR A N 1
ATOM 768 C CA . TYR A 1 99 ? 10.551 8.025 -15.760 1.00 92.69 99 TYR A CA 1
ATOM 769 C C . TYR A 1 99 ? 9.470 7.682 -16.784 1.00 92.69 99 TYR A C 1
ATOM 771 O O . TYR A 1 99 ? 8.283 7.624 -16.454 1.00 92.69 99 TYR A O 1
ATOM 779 N N . ALA A 1 100 ? 9.866 7.458 -18.033 1.00 93.62 100 ALA A N 1
ATOM 780 C CA . ALA A 1 100 ? 8.938 7.013 -19.064 1.00 93.62 100 ALA A CA 1
ATOM 781 C C . ALA A 1 100 ? 9.081 5.524 -19.339 1.00 93.62 100 ALA A C 1
ATOM 783 O O . ALA A 1 100 ? 10.174 4.961 -19.285 1.00 93.62 100 ALA A O 1
ATOM 784 N N . GLN A 1 101 ? 7.957 4.900 -19.668 1.00 94.25 101 GLN A N 1
ATOM 785 C CA . GLN A 1 101 ? 7.893 3.506 -20.065 1.00 94.25 101 GLN A CA 1
ATOM 786 C C . GLN A 1 101 ? 7.010 3.372 -21.299 1.00 94.25 101 GLN A C 1
ATOM 788 O O . GLN A 1 101 ? 5.871 3.843 -21.316 1.00 94.25 101 GLN A O 1
ATOM 793 N N . ARG A 1 102 ? 7.517 2.677 -22.315 1.00 92.88 102 ARG A N 1
ATOM 794 C CA . ARG A 1 102 ? 6.729 2.262 -23.473 1.00 92.88 102 ARG A CA 1
ATOM 795 C C . ARG A 1 102 ? 6.187 0.864 -23.243 1.00 92.88 102 ARG A C 1
ATOM 797 O O . ARG A 1 102 ? 6.939 -0.048 -22.907 1.00 92.88 102 ARG A O 1
ATOM 804 N N . SER A 1 103 ? 4.893 0.691 -23.457 1.00 92.19 103 SER A N 1
ATOM 805 C CA . SER A 1 103 ? 4.226 -0.609 -23.504 1.00 92.19 103 SER A CA 1
ATOM 806 C C . SER A 1 103 ? 3.751 -0.909 -24.927 1.00 92.19 103 SER A C 1
ATOM 808 O O . SER A 1 103 ? 3.946 -0.114 -25.848 1.00 92.19 103 SER A O 1
ATOM 810 N N . ASP A 1 104 ? 3.086 -2.049 -25.108 1.00 90.31 104 ASP A N 1
ATOM 811 C CA . ASP A 1 104 ? 2.386 -2.368 -26.356 1.00 90.31 104 ASP A CA 1
ATOM 812 C C . ASP A 1 104 ? 1.203 -1.423 -26.656 1.00 90.31 104 ASP A C 1
ATOM 814 O O . ASP A 1 104 ? 0.719 -1.414 -27.783 1.00 90.31 104 ASP A O 1
ATOM 818 N N . LEU A 1 105 ? 0.741 -0.647 -25.668 1.00 90.00 105 LEU A N 1
ATOM 819 C CA . LEU A 1 105 ? -0.345 0.332 -25.798 1.00 90.00 105 LEU A CA 1
ATOM 820 C C . LEU A 1 105 ? 0.152 1.780 -25.952 1.00 90.00 105 LEU A C 1
ATOM 822 O O . LEU A 1 105 ? -0.663 2.695 -25.977 1.00 90.00 105 LEU A O 1
ATOM 826 N N . GLY A 1 106 ? 1.470 1.996 -26.017 1.00 90.50 106 GLY A N 1
ATOM 827 C CA . GLY A 1 106 ? 2.074 3.321 -26.169 1.00 90.50 106 GLY A CA 1
ATOM 828 C C . GLY A 1 106 ? 2.912 3.770 -24.970 1.00 90.50 106 GLY A C 1
ATOM 829 O O . GLY A 1 106 ? 3.277 2.973 -24.097 1.00 90.50 106 GLY A O 1
ATOM 830 N N . TRP A 1 107 ? 3.265 5.055 -24.971 1.00 91.62 107 TRP A N 1
ATOM 831 C CA . TRP A 1 107 ? 4.115 5.692 -23.963 1.00 91.62 107 TRP A CA 1
ATOM 832 C C . TRP A 1 107 ? 3.321 6.153 -22.738 1.00 91.62 107 TRP A C 1
ATOM 834 O O . TRP A 1 107 ? 2.263 6.765 -22.863 1.00 91.62 107 TRP A O 1
ATOM 844 N N . GLY A 1 108 ? 3.876 5.916 -21.550 1.00 91.06 108 GLY A N 1
ATOM 845 C CA . GLY A 1 108 ? 3.377 6.438 -20.280 1.00 91.06 108 GLY A CA 1
ATOM 846 C C . GLY A 1 108 ? 4.492 7.058 -19.439 1.00 91.06 108 GLY A C 1
ATOM 847 O O . GLY A 1 108 ? 5.667 6.724 -19.600 1.00 91.06 108 GLY A O 1
ATOM 848 N N . ILE A 1 109 ? 4.114 7.956 -18.526 1.00 90.94 109 ILE A N 1
ATOM 849 C CA . ILE A 1 109 ? 5.012 8.571 -17.539 1.00 90.94 109 ILE A CA 1
ATOM 850 C C . ILE A 1 109 ? 4.658 8.020 -16.158 1.00 90.94 109 ILE A C 1
ATOM 852 O O . ILE A 1 109 ? 3.501 8.085 -15.743 1.00 90.94 109 ILE A O 1
ATOM 856 N N . ILE A 1 110 ? 5.653 7.501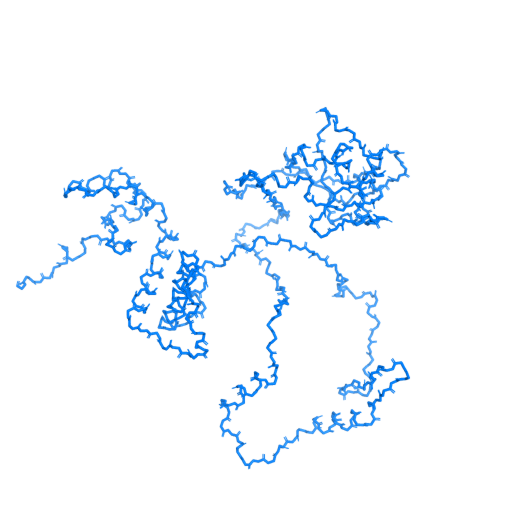 -15.442 1.00 89.75 110 ILE A N 1
ATOM 857 C CA . ILE A 1 110 ? 5.518 6.969 -14.090 1.00 89.75 110 ILE A CA 1
ATOM 858 C C . ILE A 1 110 ? 6.309 7.853 -13.128 1.00 89.75 110 ILE A C 1
ATOM 860 O O . ILE A 1 110 ? 7.509 8.058 -13.292 1.00 89.75 110 ILE A O 1
ATOM 864 N N . GLY A 1 111 ? 5.639 8.347 -12.089 1.00 85.25 111 GLY A N 1
ATOM 865 C CA . GLY A 1 111 ? 6.240 9.174 -11.043 1.00 85.25 111 GLY A CA 1
ATOM 866 C C . GLY A 1 111 ? 5.519 10.505 -10.860 1.00 85.25 111 GLY A C 1
ATOM 867 O O . GLY A 1 111 ? 4.529 10.798 -11.531 1.00 85.25 111 GLY A O 1
ATOM 868 N N . ASN A 1 112 ? 5.998 11.311 -9.912 1.00 80.19 112 ASN A N 1
ATOM 869 C CA . ASN A 1 112 ? 5.411 12.618 -9.649 1.00 80.19 112 ASN A CA 1
ATOM 870 C C . ASN A 1 112 ? 5.861 13.623 -10.719 1.00 80.19 112 ASN A C 1
ATOM 872 O O . ASN A 1 112 ? 7.035 13.970 -10.803 1.00 80.19 112 ASN A O 1
ATOM 876 N N . VAL A 1 113 ? 4.919 14.083 -11.542 1.00 72.94 113 VAL A N 1
ATOM 877 C CA . VAL A 1 113 ? 5.199 15.012 -12.650 1.00 72.94 113 VAL A CA 1
ATOM 878 C C . VAL A 1 113 ? 5.011 16.478 -12.233 1.00 72.94 113 VAL A C 1
ATOM 880 O O . VAL A 1 113 ? 5.477 17.391 -12.919 1.00 72.94 113 VAL A O 1
ATOM 883 N N . THR A 1 114 ? 4.364 16.720 -11.090 1.00 67.25 114 THR A N 1
ATOM 884 C CA . THR A 1 114 ? 4.304 18.034 -10.445 1.00 67.25 114 THR A CA 1
ATOM 885 C C . THR A 1 114 ? 5.544 18.223 -9.583 1.00 67.25 114 THR A C 1
ATOM 887 O O . THR A 1 114 ? 5.735 17.511 -8.598 1.00 67.25 114 THR A O 1
ATOM 890 N N . LYS A 1 115 ? 6.397 19.189 -9.943 1.00 59.91 115 LYS A N 1
ATOM 891 C CA . LYS A 1 115 ? 7.463 19.631 -9.039 1.00 59.91 115 LYS A CA 1
ATOM 892 C C . LYS A 1 115 ? 6.795 20.196 -7.779 1.00 59.91 115 LYS A C 1
ATOM 894 O O . LYS A 1 115 ? 5.845 20.966 -7.943 1.00 59.91 115 LYS A O 1
ATOM 899 N N . PRO A 1 116 ? 7.236 19.824 -6.566 1.00 52.00 116 PRO A N 1
ATOM 900 C CA . PRO A 1 116 ? 6.755 20.474 -5.358 1.00 52.00 116 PRO A CA 1
ATOM 901 C C . PRO A 1 116 ? 7.097 21.957 -5.485 1.00 52.00 116 PRO A C 1
ATOM 903 O O . PRO A 1 116 ? 8.264 22.338 -5.511 1.00 52.00 116 PRO A O 1
ATOM 906 N N . THR A 1 117 ? 6.086 22.794 -5.680 1.00 46.88 117 THR A N 1
ATOM 907 C CA . THR A 1 117 ? 6.250 24.230 -5.492 1.00 46.88 117 THR A CA 1
ATOM 908 C C . THR A 1 117 ? 6.632 24.456 -4.035 1.00 46.88 117 THR A C 1
ATOM 910 O O . THR A 1 117 ? 6.071 23.805 -3.161 1.00 46.88 117 THR A O 1
ATOM 913 N N . GLU A 1 118 ? 7.550 25.382 -3.762 1.00 45.59 118 GLU A N 1
ATOM 914 C CA . GLU A 1 118 ? 7.994 25.747 -2.401 1.00 45.59 118 GLU A CA 1
ATOM 915 C C . GLU A 1 118 ? 6.863 26.285 -1.499 1.00 45.59 118 GLU A C 1
ATOM 917 O O . GLU A 1 118 ? 7.058 26.516 -0.308 1.00 45.59 118 GLU A O 1
ATOM 922 N N . ASN A 1 119 ? 5.651 26.422 -2.037 1.00 42.38 119 ASN A N 1
ATOM 923 C CA . ASN A 1 119 ? 4.448 26.625 -1.254 1.00 42.38 119 ASN A CA 1
ATOM 924 C C . ASN A 1 119 ? 3.966 25.278 -0.713 1.00 42.38 119 ASN A C 1
ATOM 926 O O . ASN A 1 119 ? 3.558 24.397 -1.468 1.00 42.38 119 ASN A O 1
ATOM 930 N N . ASN A 1 120 ? 4.033 25.180 0.611 1.00 39.62 120 ASN A N 1
ATOM 931 C CA . ASN A 1 120 ? 3.647 24.098 1.515 1.00 39.62 120 ASN A CA 1
ATOM 932 C C . ASN A 1 120 ? 2.154 23.696 1.426 1.00 39.62 120 ASN A C 1
ATOM 934 O O . ASN A 1 120 ? 1.471 23.559 2.439 1.00 39.62 120 ASN A O 1
ATOM 938 N N . ASP A 1 121 ? 1.619 23.505 0.224 1.00 40.81 121 ASP A N 1
ATOM 939 C CA . ASP A 1 121 ? 0.286 22.958 0.032 1.00 40.81 121 ASP A CA 1
ATOM 940 C C . ASP A 1 121 ? 0.346 21.443 0.261 1.00 40.81 121 ASP A C 1
ATOM 942 O O . ASP A 1 121 ? 0.666 20.647 -0.626 1.00 40.81 121 ASP A O 1
ATOM 946 N N . GLU A 1 122 ? -0.019 21.034 1.478 1.00 42.09 122 GLU A N 1
ATOM 947 C CA . GLU A 1 122 ? -0.338 19.661 1.903 1.00 42.09 122 GLU A CA 1
ATOM 948 C C . GLU A 1 122 ? -1.527 19.037 1.121 1.00 42.09 122 GLU A C 1
ATOM 950 O O . GLU A 1 122 ? -2.286 18.220 1.641 1.00 42.09 122 GLU A O 1
ATOM 955 N N . SER A 1 123 ? -1.743 19.403 -0.144 1.00 42.09 123 SER A N 1
ATOM 956 C CA . SER A 1 123 ? -2.917 19.021 -0.934 1.00 42.09 123 SER A CA 1
ATOM 957 C C . SER A 1 123 ? -2.627 17.997 -2.036 1.00 42.09 123 SER A C 1
ATOM 959 O O . SER A 1 123 ? -3.530 17.623 -2.790 1.00 42.09 123 SER A O 1
ATOM 961 N N . SER A 1 124 ? -1.423 17.413 -2.077 1.00 47.59 124 SER A N 1
ATOM 962 C CA . SER A 1 124 ? -1.149 16.203 -2.873 1.00 47.59 124 SER A CA 1
ATOM 963 C C . SER A 1 124 ? -1.775 14.961 -2.222 1.00 47.59 124 SER A C 1
ATOM 965 O O . SER A 1 124 ? -1.101 13.977 -1.928 1.00 47.59 124 SER A O 1
ATOM 967 N N . VAL A 1 125 ? -3.084 14.995 -1.957 1.00 47.69 125 VAL A N 1
ATOM 968 C CA . VAL A 1 125 ? -3.838 13.851 -1.441 1.00 47.69 125 VAL A CA 1
ATOM 969 C C . VAL A 1 125 ? -3.829 12.770 -2.521 1.00 47.69 125 VAL A C 1
ATOM 971 O O . VAL A 1 125 ? -4.604 12.831 -3.485 1.00 47.69 125 VAL A O 1
ATOM 974 N N . ALA A 1 126 ? -2.928 11.798 -2.376 1.00 50.84 126 ALA A N 1
ATOM 975 C CA . ALA A 1 126 ? -2.916 10.567 -3.149 1.00 50.84 126 ALA A CA 1
ATOM 976 C C . ALA A 1 126 ? -4.068 9.683 -2.653 1.00 50.84 126 ALA A C 1
ATOM 978 O O . ALA A 1 126 ? -4.019 9.130 -1.555 1.00 50.84 126 ALA A O 1
ATOM 979 N N . ILE A 1 127 ? -5.139 9.592 -3.442 1.00 50.41 127 ILE A N 1
ATOM 980 C CA . ILE A 1 127 ? -6.295 8.758 -3.108 1.00 50.41 127 ILE A CA 1
ATOM 981 C C . ILE A 1 127 ? -6.080 7.383 -3.739 1.00 50.41 127 ILE A C 1
ATOM 983 O O . ILE A 1 127 ? -6.092 7.250 -4.961 1.00 50.41 127 ILE A O 1
ATOM 987 N N . VAL A 1 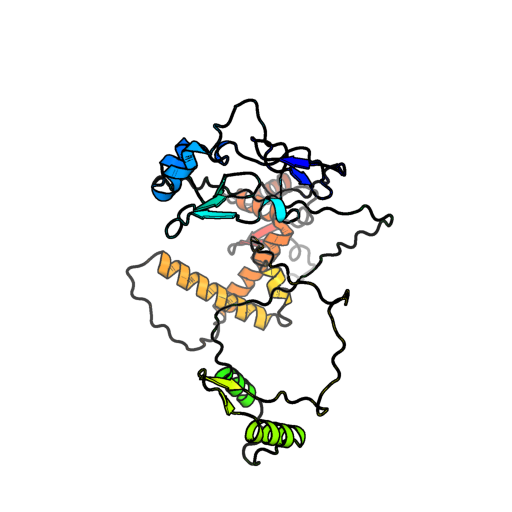128 ? -5.898 6.357 -2.908 1.00 51.44 128 VAL A N 1
ATOM 988 C CA . VAL A 1 128 ? -5.820 4.961 -3.354 1.00 51.44 128 VAL A CA 1
ATOM 989 C C . VAL A 1 128 ? -7.170 4.298 -3.110 1.00 51.44 128 VAL A C 1
ATOM 991 O O . VAL A 1 128 ? -7.615 4.188 -1.969 1.00 51.44 128 VAL A O 1
ATOM 994 N N . HIS A 1 129 ? -7.818 3.838 -4.178 1.00 54.91 129 HIS A N 1
ATOM 995 C CA . HIS A 1 129 ? -9.058 3.070 -4.087 1.00 54.91 129 HIS A CA 1
ATOM 996 C C . HIS A 1 129 ? -8.739 1.573 -4.138 1.00 54.91 129 HIS A C 1
ATOM 998 O O . HIS A 1 129 ? -7.970 1.130 -4.991 1.00 54.91 129 HIS A O 1
ATOM 1004 N N . ARG A 1 130 ? -9.332 0.779 -3.236 1.00 54.50 130 ARG A N 1
ATOM 1005 C CA . ARG A 1 130 ? -9.187 -0.684 -3.223 1.00 54.50 130 ARG A CA 1
ATOM 1006 C C . ARG A 1 130 ? -10.523 -1.343 -3.537 1.00 54.50 130 ARG A C 1
ATOM 1008 O O . ARG A 1 130 ? -11.432 -1.303 -2.716 1.00 54.50 130 ARG A O 1
ATOM 1015 N N . VAL A 1 131 ? -10.607 -2.010 -4.685 1.00 54.00 131 VAL A N 1
ATOM 1016 C CA . VAL A 1 131 ? -11.777 -2.807 -5.078 1.00 54.00 131 VAL A CA 1
ATOM 1017 C C . VAL A 1 131 ? -11.477 -4.281 -4.822 1.00 54.00 131 VAL A C 1
ATOM 1019 O O . VAL A 1 131 ? -10.453 -4.793 -5.264 1.00 54.00 131 VAL A O 1
ATOM 1022 N N . THR A 1 132 ? -12.349 -4.967 -4.082 1.00 53.41 132 THR A N 1
ATOM 1023 C CA . THR A 1 132 ? -12.268 -6.422 -3.874 1.00 53.41 132 THR A CA 1
ATOM 1024 C C . THR A 1 132 ? -13.493 -7.071 -4.499 1.00 53.41 132 THR A C 1
ATOM 1026 O O . THR A 1 132 ? -14.618 -6.732 -4.141 1.00 53.41 132 THR A O 1
ATOM 1029 N N . THR A 1 133 ? -13.290 -8.000 -5.429 1.00 46.69 133 THR A N 1
ATOM 1030 C CA . THR A 1 133 ? -14.380 -8.763 -6.040 1.00 46.69 133 THR A CA 1
ATOM 1031 C C . THR A 1 133 ? -14.728 -9.963 -5.159 1.00 46.69 133 THR A C 1
ATOM 1033 O O . THR A 1 133 ? -13.856 -10.721 -4.737 1.00 46.69 133 THR A O 1
ATOM 1036 N N . ARG A 1 134 ? -16.018 -10.149 -4.861 1.00 52.34 134 ARG A N 1
ATOM 1037 C CA . ARG A 1 134 ? -16.525 -11.321 -4.138 1.00 52.34 134 ARG A CA 1
ATOM 1038 C C . ARG A 1 134 ? -17.601 -11.991 -4.981 1.00 52.34 134 ARG A C 1
ATOM 1040 O O . ARG A 1 134 ? -18.572 -11.347 -5.362 1.00 52.34 134 ARG A O 1
ATOM 1047 N N . ASN A 1 135 ? -17.445 -13.286 -5.246 1.00 44.97 135 ASN A N 1
ATOM 1048 C CA . ASN A 1 135 ? -18.528 -14.072 -5.832 1.00 44.97 135 ASN A CA 1
ATOM 1049 C C . ASN A 1 135 ? -19.653 -14.211 -4.792 1.00 44.97 135 ASN A C 1
ATOM 1051 O O . ASN A 1 135 ? -19.349 -14.523 -3.634 1.00 44.97 135 ASN A O 1
ATOM 1055 N N . PRO A 1 136 ? -20.929 -14.010 -5.162 1.00 46.59 136 PRO A N 1
ATOM 1056 C CA . PRO A 1 136 ? -22.041 -14.288 -4.266 1.00 46.59 136 PRO A CA 1
ATOM 1057 C C . PRO A 1 136 ? -22.123 -15.804 -4.054 1.00 46.59 136 PRO A C 1
ATOM 1059 O O . PRO A 1 136 ? -22.702 -16.533 -4.851 1.00 46.59 136 PRO A O 1
ATOM 1062 N N . THR A 1 137 ? -21.483 -16.309 -3.001 1.00 40.22 137 THR A N 1
ATOM 1063 C CA . THR A 1 137 ? -21.714 -17.674 -2.528 1.00 40.22 137 THR A CA 1
ATOM 1064 C C . THR A 1 137 ? -23.064 -17.702 -1.829 1.00 40.22 137 THR A C 1
ATOM 1066 O O . THR A 1 137 ? -23.282 -16.954 -0.875 1.00 40.22 137 THR A O 1
ATOM 1069 N N . SER A 1 138 ? -23.953 -18.572 -2.296 1.00 43.66 138 SER A N 1
ATOM 1070 C CA . SER A 1 138 ? -25.265 -18.862 -1.727 1.00 43.66 138 SER A CA 1
ATOM 1071 C C . SER A 1 138 ? -25.153 -19.592 -0.383 1.00 43.66 138 SER A C 1
ATOM 1073 O O . SER A 1 138 ? -25.520 -20.752 -0.286 1.00 43.66 138 SER A O 1
ATOM 1075 N N . THR A 1 139 ? -24.633 -18.930 0.650 1.00 40.50 139 THR A N 1
ATOM 1076 C CA . THR A 1 139 ? -24.812 -19.314 2.059 1.00 40.50 139 THR A CA 1
ATOM 1077 C C . THR A 1 139 ? -24.621 -18.071 2.926 1.00 40.50 139 THR A C 1
ATOM 1079 O O . THR A 1 139 ? -23.516 -17.532 3.033 1.00 40.50 139 THR A O 1
ATOM 1082 N N . ASN A 1 140 ? -25.714 -17.615 3.536 1.00 40.78 140 ASN A N 1
ATOM 1083 C CA . ASN A 1 140 ? -25.758 -16.519 4.499 1.00 40.78 140 ASN A CA 1
ATOM 1084 C C . ASN A 1 140 ? -25.037 -16.902 5.800 1.00 40.78 140 ASN A C 1
ATOM 1086 O O . ASN A 1 140 ? -25.666 -17.275 6.783 1.00 40.78 140 ASN A O 1
ATOM 1090 N N . THR A 1 141 ? -23.714 -16.767 5.824 1.00 38.81 141 THR A N 1
ATOM 1091 C CA . THR A 1 141 ? -22.942 -16.695 7.071 1.00 38.81 141 THR A CA 1
ATOM 1092 C C . THR A 1 141 ? -21.944 -15.541 6.982 1.00 38.81 141 THR A C 1
ATOM 1094 O O . THR A 1 141 ? -21.058 -15.574 6.120 1.00 38.81 141 THR A O 1
ATOM 1097 N N . PRO A 1 142 ? -22.038 -14.521 7.856 1.00 42.62 142 PRO A N 1
ATOM 1098 C CA . PRO A 1 142 ? -21.074 -13.434 7.933 1.00 42.62 142 PRO A CA 1
ATOM 1099 C C . PRO A 1 142 ? -19.830 -13.900 8.704 1.00 42.62 142 PRO A C 1
ATOM 1101 O O . PRO A 1 142 ? -19.511 -13.385 9.766 1.00 42.62 142 PRO A O 1
ATOM 1104 N N . GLN A 1 143 ? -19.110 -14.890 8.177 1.00 41.97 143 GLN A N 1
ATOM 1105 C CA . GLN A 1 143 ? -17.709 -15.076 8.541 1.00 41.97 143 GLN A CA 1
ATOM 1106 C C . GLN A 1 143 ? -16.877 -14.364 7.488 1.00 41.97 143 GLN A C 1
ATOM 1108 O O . GLN A 1 143 ? -16.731 -14.800 6.345 1.00 41.97 143 GLN A O 1
ATOM 1113 N N . GLN A 1 144 ? -16.395 -13.196 7.890 1.00 41.25 144 GLN A N 1
ATOM 1114 C CA . GLN A 1 144 ? -15.390 -12.409 7.208 1.00 41.25 144 GLN A CA 1
ATOM 1115 C C . GLN A 1 144 ? -14.131 -13.286 7.103 1.00 41.25 144 GLN A C 1
ATOM 1117 O O . GLN A 1 144 ? -13.299 -13.298 8.001 1.00 41.25 144 GLN A O 1
ATOM 1122 N N . LYS A 1 145 ? -14.018 -14.100 6.044 1.00 37.31 145 LYS A N 1
ATOM 1123 C CA . LYS A 1 145 ? -12.779 -14.817 5.722 1.00 37.31 145 LYS A CA 1
ATOM 1124 C C . LYS A 1 145 ? -11.751 -13.773 5.294 1.00 37.31 145 LYS A C 1
ATOM 1126 O O . LYS A 1 145 ? -11.623 -13.452 4.116 1.00 37.31 145 LYS A O 1
ATOM 1131 N N . THR A 1 146 ? -11.086 -13.179 6.275 1.00 33.81 146 THR A N 1
ATOM 1132 C CA . THR A 1 146 ? -9.902 -12.352 6.095 1.00 33.81 146 THR A CA 1
ATOM 1133 C C . THR A 1 146 ? -8.753 -13.276 5.705 1.00 33.81 146 THR A C 1
ATOM 1135 O O . THR A 1 146 ? -8.297 -14.110 6.481 1.00 33.81 146 THR A O 1
ATOM 1138 N N . CYS A 1 147 ? -8.311 -13.186 4.454 1.00 30.58 147 CYS A N 1
ATOM 1139 C CA . CYS A 1 147 ? -7.133 -13.904 3.986 1.00 30.58 147 CYS A CA 1
ATOM 1140 C C . CYS A 1 147 ? -5.895 -13.198 4.556 1.00 30.58 147 CYS A C 1
ATOM 1142 O O . CYS A 1 147 ? -5.534 -12.119 4.085 1.00 30.58 147 CYS A O 1
ATOM 1144 N N . TYR A 1 148 ? -5.257 -13.772 5.574 1.00 29.89 148 TYR A N 1
ATOM 1145 C CA . TYR A 1 148 ? -3.959 -13.298 6.047 1.00 29.89 148 TYR A CA 1
ATOM 1146 C C . TYR A 1 148 ? -2.863 -13.909 5.173 1.00 29.89 148 TYR A C 1
ATOM 1148 O O . TYR A 1 148 ? -2.701 -15.126 5.139 1.00 29.89 148 TYR A O 1
ATOM 1156 N N . PHE A 1 149 ? -2.096 -13.070 4.481 1.00 40.75 149 PHE A N 1
ATOM 1157 C CA . PHE A 1 149 ? -0.831 -13.477 3.876 1.00 40.75 149 PHE A CA 1
ATOM 1158 C C . PHE A 1 149 ? 0.311 -12.870 4.689 1.00 40.75 149 PHE A C 1
ATOM 1160 O O . PHE A 1 149 ? 0.391 -11.652 4.854 1.00 40.75 149 PHE A O 1
ATOM 1167 N N . ALA A 1 150 ? 1.182 -13.729 5.217 1.00 28.38 150 ALA A N 1
ATOM 1168 C CA . ALA A 1 150 ? 2.391 -13.320 5.917 1.00 28.38 150 ALA A CA 1
ATOM 1169 C C . ALA A 1 150 ? 3.474 -12.954 4.892 1.00 28.38 150 ALA A C 1
ATOM 1171 O O . ALA A 1 150 ? 3.995 -13.815 4.185 1.00 28.38 150 ALA A O 1
ATOM 1172 N N . ILE A 1 151 ? 3.822 -11.670 4.810 1.00 36.94 151 ILE A N 1
ATOM 1173 C CA . ILE A 1 151 ? 5.014 -11.212 4.090 1.00 36.94 151 ILE A CA 1
ATOM 1174 C C . ILE A 1 151 ? 6.202 -11.379 5.042 1.00 36.94 151 ILE A C 1
ATOM 1176 O O . ILE A 1 151 ? 6.187 -10.805 6.130 1.00 36.94 151 ILE A O 1
ATOM 1180 N N . LYS A 1 152 ? 7.230 -12.143 4.643 1.00 32.25 152 LYS A N 1
ATOM 1181 C CA . LYS A 1 152 ? 8.518 -12.194 5.356 1.00 32.25 152 LYS A CA 1
ATOM 1182 C C . LYS A 1 152 ? 9.118 -10.779 5.391 1.00 32.25 152 LYS A C 1
ATOM 1184 O O . LYS A 1 152 ? 9.410 -10.236 4.325 1.00 32.25 152 LYS A O 1
ATOM 1189 N N . PRO A 1 153 ? 9.296 -10.156 6.566 1.00 36.47 153 PRO A N 1
ATOM 1190 C CA . PRO A 1 153 ? 9.846 -8.815 6.641 1.00 36.47 153 PRO A CA 1
ATOM 1191 C C . PRO A 1 153 ? 11.361 -8.859 6.412 1.00 36.47 153 PRO A C 1
ATOM 1193 O O . PRO A 1 153 ? 12.105 -9.372 7.240 1.00 36.47 153 PRO A O 1
ATOM 1196 N N . THR A 1 154 ? 11.840 -8.268 5.319 1.00 40.38 154 THR A N 1
ATOM 1197 C CA . THR A 1 154 ? 13.229 -7.802 5.223 1.00 40.38 154 THR A CA 1
ATOM 1198 C C . THR A 1 154 ? 13.337 -6.475 5.969 1.00 40.38 154 THR A C 1
ATOM 1200 O O . THR A 1 154 ? 13.358 -5.402 5.365 1.00 40.38 154 THR A O 1
ATOM 1203 N N . VAL A 1 155 ? 13.350 -6.532 7.299 1.00 41.09 155 VAL A N 1
ATOM 1204 C CA . VAL A 1 155 ? 13.954 -5.451 8.080 1.00 41.09 155 VAL A CA 1
ATOM 1205 C C . VAL A 1 155 ? 15.449 -5.748 8.084 1.00 41.09 155 VAL A C 1
ATOM 1207 O O . VAL A 1 155 ? 15.858 -6.838 8.475 1.00 41.09 155 VAL A O 1
ATOM 1210 N N . LYS A 1 156 ? 16.267 -4.790 7.636 1.00 40.00 156 LYS A N 1
ATOM 1211 C CA . LYS A 1 156 ? 17.706 -4.747 7.937 1.00 40.00 156 LYS A CA 1
ATOM 1212 C C . LYS A 1 156 ? 17.899 -4.464 9.435 1.00 40.00 156 LYS A C 1
ATOM 1214 O O . LYS A 1 156 ? 18.488 -3.461 9.815 1.00 40.00 156 LYS A O 1
ATOM 1219 N N . GLU A 1 157 ? 17.380 -5.329 10.293 1.00 44.62 157 GLU A N 1
ATOM 1220 C CA . GLU A 1 157 ? 17.987 -5.530 11.594 1.00 44.62 157 GLU A CA 1
ATOM 1221 C C . GLU A 1 157 ? 19.076 -6.556 11.321 1.00 44.62 157 GLU A C 1
ATOM 1223 O O . GLU A 1 157 ? 18.801 -7.727 11.059 1.00 44.62 157 GLU A O 1
ATOM 1228 N N . VAL A 1 158 ? 20.325 -6.090 11.281 1.00 44.19 158 VAL A N 1
ATOM 1229 C CA . VAL A 1 158 ? 21.484 -6.976 11.384 1.00 44.19 158 VAL A CA 1
ATOM 1230 C C . VAL A 1 158 ? 21.459 -7.519 12.808 1.00 44.19 158 VAL A C 1
ATOM 1232 O O . VAL A 1 158 ? 22.165 -7.055 13.696 1.00 44.19 158 VAL A O 1
ATOM 1235 N N . ILE A 1 159 ? 20.564 -8.469 13.045 1.00 49.97 159 ILE A N 1
ATOM 1236 C CA . ILE A 1 159 ? 20.641 -9.359 14.182 1.00 49.97 159 ILE A CA 1
ATOM 1237 C C . ILE A 1 159 ? 21.806 -10.265 13.834 1.00 49.97 159 ILE A C 1
ATOM 1239 O O . ILE A 1 159 ? 21.673 -11.134 12.976 1.00 49.97 159 ILE A O 1
ATOM 1243 N N . ASN A 1 160 ? 22.972 -10.004 14.425 1.00 57.88 160 ASN A N 1
ATOM 1244 C CA . ASN A 1 160 ? 24.097 -10.915 14.315 1.00 57.88 160 ASN A CA 1
ATOM 1245 C C . ASN A 1 160 ? 23.639 -12.254 14.918 1.00 57.88 160 ASN A C 1
ATOM 1247 O O . ASN A 1 160 ? 23.451 -12.324 16.138 1.00 57.88 160 ASN A O 1
ATOM 1251 N N . PRO A 1 161 ? 23.423 -13.300 14.101 1.00 58.19 161 PRO A N 1
ATOM 1252 C CA . PRO A 1 161 ? 22.879 -14.554 14.598 1.00 58.19 161 PRO A CA 1
ATOM 1253 C C . PRO A 1 161 ? 23.795 -15.163 15.664 1.00 58.19 161 PRO A C 1
ATOM 1255 O O . PRO A 1 161 ? 23.292 -15.776 16.595 1.00 58.19 161 PRO A O 1
ATOM 1258 N N . ALA A 1 162 ? 25.107 -14.891 15.621 1.00 62.31 162 ALA A N 1
ATOM 1259 C CA . ALA A 1 162 ? 26.043 -15.325 16.656 1.00 62.31 162 ALA A CA 1
ATOM 1260 C C . ALA A 1 162 ? 25.768 -14.674 18.025 1.00 62.31 162 ALA A C 1
ATOM 1262 O O . ALA A 1 162 ? 25.856 -15.344 19.048 1.00 62.31 162 ALA A O 1
ATOM 1263 N N . GLN A 1 163 ? 25.386 -13.392 18.060 1.00 60.97 163 GLN A N 1
ATOM 1264 C CA . GLN A 1 163 ? 25.051 -12.700 19.313 1.00 60.97 163 GLN A CA 1
ATOM 1265 C C . GLN A 1 163 ? 23.702 -13.153 19.872 1.00 60.97 163 GLN A C 1
ATOM 1267 O O . GLN A 1 163 ? 23.541 -13.244 21.086 1.00 60.97 163 GLN A O 1
ATOM 1272 N N . LEU A 1 164 ? 22.739 -13.464 18.999 1.00 61.91 164 LEU A N 1
ATOM 1273 C CA . LEU A 1 164 ? 21.447 -14.002 19.422 1.00 61.91 164 LEU A CA 1
ATOM 1274 C C . LEU A 1 164 ? 21.590 -15.435 19.948 1.00 61.91 164 LEU A C 1
ATOM 1276 O O . LEU A 1 164 ? 21.005 -15.761 20.974 1.00 61.91 164 LEU A O 1
ATOM 1280 N N . CYS A 1 165 ? 22.403 -16.265 19.290 1.00 60.91 165 CYS A N 1
ATOM 1281 C CA . CYS A 1 165 ? 22.749 -17.598 19.780 1.00 60.91 165 CYS A CA 1
ATOM 1282 C C . CYS A 1 165 ? 23.459 -17.521 21.136 1.00 60.91 165 CYS A C 1
ATOM 1284 O O . CYS A 1 165 ? 23.022 -18.197 22.056 1.00 60.91 165 CYS A O 1
ATOM 1286 N N . GLN A 1 166 ? 24.442 -16.627 21.310 1.00 62.88 166 GLN A N 1
ATOM 1287 C CA . GLN A 1 166 ? 25.078 -16.404 22.617 1.00 62.88 166 GLN A CA 1
ATOM 1288 C C . GLN A 1 166 ? 24.080 -15.949 23.688 1.00 62.88 166 GLN A C 1
ATOM 1290 O O . GLN A 1 166 ? 24.138 -16.418 24.818 1.00 62.88 166 GLN A O 1
ATOM 1295 N N . MET A 1 167 ? 23.147 -15.055 23.349 1.00 64.62 167 MET A N 1
ATOM 1296 C CA . MET A 1 167 ? 22.116 -14.600 24.286 1.00 64.62 167 MET A CA 1
ATOM 1297 C C . MET A 1 167 ? 21.172 -15.736 24.701 1.00 64.62 167 MET A C 1
ATOM 1299 O O . MET A 1 167 ? 20.817 -15.829 25.870 1.00 64.62 167 MET A O 1
ATOM 1303 N N . LEU A 1 168 ? 20.778 -16.595 23.758 1.00 66.69 168 LEU A N 1
ATOM 1304 C CA . LEU A 1 168 ? 19.911 -17.744 24.023 1.00 66.69 168 LEU A CA 1
ATOM 1305 C C . LEU A 1 168 ? 20.645 -18.859 24.779 1.00 66.69 168 LEU A C 1
ATOM 1307 O O . LEU A 1 168 ? 20.031 -19.535 25.596 1.00 66.69 168 LEU A O 1
ATOM 1311 N N . GLU A 1 169 ? 21.947 -19.034 24.549 1.00 61.09 169 GLU A N 1
ATOM 1312 C CA . GLU A 1 169 ? 22.793 -19.995 25.268 1.00 61.09 169 GLU A CA 1
ATOM 1313 C C . GLU A 1 169 ? 23.034 -19.594 26.730 1.00 61.09 169 GLU A C 1
ATOM 1315 O O . GLU A 1 169 ? 23.176 -20.471 27.578 1.00 61.09 169 GLU A O 1
ATOM 1320 N N . LEU A 1 170 ? 23.012 -18.295 27.060 1.00 62.38 170 LEU A N 1
ATOM 1321 C CA . LEU A 1 170 ? 23.151 -17.811 28.443 1.00 62.38 170 LEU A CA 1
ATOM 1322 C C . LEU A 1 170 ? 22.000 -18.249 29.369 1.00 62.38 170 LEU A C 1
ATOM 1324 O O . LEU A 1 170 ? 22.204 -18.320 30.582 1.00 62.38 170 LEU A O 1
ATOM 1328 N N . ASP A 1 171 ? 20.826 -18.575 28.817 1.00 55.88 171 ASP A N 1
ATOM 1329 C CA . ASP A 1 171 ? 19.673 -19.077 29.578 1.00 55.88 171 ASP A CA 1
ATOM 1330 C C . ASP A 1 171 ? 19.742 -20.599 29.846 1.00 55.88 171 ASP A C 1
ATOM 1332 O O . ASP A 1 171 ? 18.972 -21.121 30.658 1.00 55.88 171 ASP A O 1
ATOM 1336 N N . PHE A 1 172 ? 20.693 -21.323 29.238 1.00 58.03 172 PHE A N 1
ATOM 1337 C CA . PHE A 1 172 ? 20.942 -22.741 29.507 1.00 58.03 172 PHE A CA 1
ATOM 1338 C C . PHE A 1 172 ? 22.145 -22.897 30.446 1.00 58.03 172 PHE A C 1
ATOM 1340 O O . PHE A 1 172 ? 23.299 -22.743 30.064 1.00 58.03 172 PHE A O 1
ATOM 1347 N N . SER A 1 173 ? 21.890 -23.242 31.709 1.00 55.22 173 SER A N 1
ATOM 1348 C CA . SER A 1 173 ? 22.943 -23.476 32.716 1.00 55.22 173 SER A CA 1
ATOM 1349 C C . SER A 1 173 ? 23.515 -24.902 32.707 1.00 55.22 173 SER A C 1
ATOM 1351 O O . SER A 1 173 ? 24.367 -25.238 33.533 1.00 55.22 173 SER A O 1
ATOM 1353 N N . GLU A 1 174 ? 23.113 -25.736 31.750 1.00 56.72 174 GLU A N 1
ATOM 1354 C CA . GLU A 1 174 ? 23.703 -27.052 31.529 1.00 56.72 174 GLU A CA 1
ATOM 1355 C C . GLU A 1 174 ? 24.874 -26.941 30.547 1.00 56.72 174 GLU A C 1
ATOM 1357 O O . GLU A 1 174 ? 24.724 -26.378 29.470 1.00 56.72 174 GLU A O 1
ATOM 1362 N N . ARG A 1 175 ? 26.010 -27.565 30.893 1.00 54.34 175 ARG A N 1
ATOM 1363 C CA . ARG A 1 175 ? 27.279 -27.649 30.130 1.00 54.34 175 ARG A CA 1
ATOM 1364 C C . ARG A 1 175 ? 28.303 -26.546 30.398 1.00 54.34 175 ARG A C 1
ATOM 1366 O O . ARG A 1 175 ? 28.877 -25.980 29.477 1.00 54.34 175 ARG A O 1
ATOM 1373 N N . ARG A 1 176 ? 28.673 -26.332 31.664 1.00 53.91 176 ARG A N 1
ATOM 1374 C CA . ARG A 1 176 ? 30.022 -25.798 31.926 1.00 53.91 176 ARG A CA 1
ATOM 1375 C C . ARG A 1 176 ? 31.136 -26.842 31.811 1.00 53.91 176 ARG A C 1
ATOM 1377 O O . ARG A 1 176 ? 32.267 -26.425 31.652 1.00 53.91 176 ARG A O 1
ATOM 1384 N N . ASN A 1 177 ? 30.839 -28.149 31.817 1.00 56.00 177 ASN A N 1
ATOM 1385 C CA . ASN A 1 177 ? 31.861 -29.211 31.803 1.00 56.00 177 ASN A CA 1
ATOM 1386 C C . ASN A 1 177 ? 31.430 -30.498 31.061 1.00 56.00 177 ASN A C 1
ATOM 1388 O O . ASN A 1 177 ? 31.518 -31.591 31.614 1.00 56.00 177 ASN A O 1
ATOM 1392 N N . SER A 1 178 ? 30.966 -30.418 29.815 1.00 58.09 178 SER A N 1
ATOM 1393 C CA . SER A 1 178 ? 30.993 -31.610 28.955 1.00 58.09 178 SER A CA 1
ATOM 1394 C C . SER A 1 178 ? 31.483 -31.219 27.577 1.00 58.09 178 SER A C 1
ATOM 1396 O O . SER A 1 178 ? 30.957 -30.268 26.998 1.00 58.09 178 SER A O 1
ATOM 1398 N N . GLU A 1 179 ? 32.457 -31.956 27.048 1.00 62.00 179 GLU A N 1
ATOM 1399 C CA . GLU A 1 179 ? 32.808 -31.866 25.633 1.00 62.00 179 GLU A CA 1
ATOM 1400 C C . GLU A 1 179 ? 31.536 -31.918 24.770 1.00 62.00 179 GLU A C 1
ATOM 1402 O O . GLU A 1 179 ? 30.578 -32.615 25.134 1.00 62.00 179 GLU A O 1
ATOM 1407 N N . PRO A 1 180 ? 31.473 -31.162 23.660 1.00 60.00 180 PRO A N 1
ATOM 1408 C CA . PRO A 1 180 ? 30.304 -31.153 22.797 1.00 60.00 180 PRO A CA 1
ATOM 1409 C C . PRO A 1 180 ? 30.065 -32.563 22.247 1.00 60.00 180 PRO A C 1
ATOM 1411 O O . PRO A 1 180 ? 30.756 -33.040 21.348 1.00 60.00 180 PRO A O 1
ATOM 1414 N N . SER A 1 181 ? 29.063 -33.249 22.793 1.00 64.56 181 SER A N 1
ATOM 1415 C CA . SER A 1 181 ? 28.594 -34.519 22.260 1.00 64.56 181 SER A CA 1
A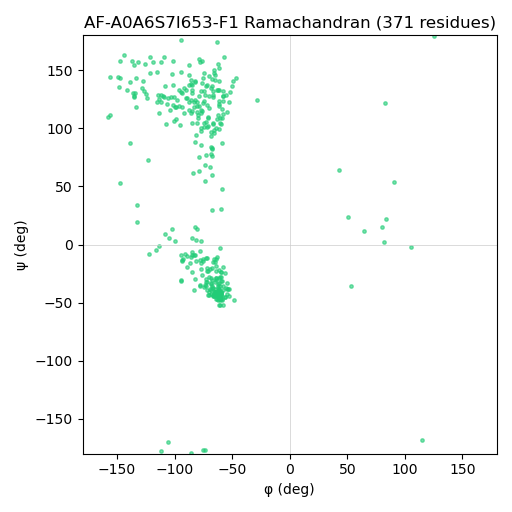TOM 1416 C C . SER A 1 181 ? 27.879 -34.257 20.935 1.00 64.56 181 SER A C 1
ATOM 1418 O O . SER A 1 181 ? 26.747 -33.782 20.896 1.00 64.56 181 SER A O 1
ATOM 1420 N N . MET A 1 182 ? 28.569 -34.526 19.826 1.00 78.00 182 MET A N 1
ATOM 1421 C CA . MET A 1 182 ? 27.994 -34.405 18.485 1.00 78.00 182 MET A CA 1
ATOM 1422 C C . MET A 1 182 ? 27.007 -35.542 18.209 1.00 78.00 182 MET A C 1
ATOM 1424 O O . MET A 1 182 ? 27.315 -36.711 18.477 1.00 78.00 182 MET A O 1
ATOM 1428 N N . SER A 1 183 ? 25.856 -35.219 17.614 1.00 81.31 183 SER A N 1
ATOM 1429 C CA . SER A 1 183 ? 24.911 -36.225 17.125 1.00 81.31 183 SER A CA 1
ATOM 1430 C C . SER A 1 183 ? 25.550 -37.087 16.028 1.00 81.31 183 SER A C 1
ATOM 1432 O O . SER A 1 183 ? 26.461 -36.658 15.318 1.00 81.31 183 SER A O 1
ATOM 1434 N N . GLN A 1 184 ? 25.058 -38.316 15.844 1.00 78.00 184 GLN A N 1
ATOM 1435 C CA . GLN A 1 184 ? 25.468 -39.166 14.716 1.00 78.00 184 GLN A CA 1
ATOM 1436 C C . GLN A 1 184 ? 25.160 -38.502 13.366 1.00 78.00 184 GLN A C 1
ATOM 1438 O O . GLN A 1 184 ? 25.907 -38.684 12.406 1.00 78.00 184 GLN A O 1
ATOM 1443 N N . ASP A 1 185 ? 24.096 -37.701 13.304 1.00 76.75 185 ASP A N 1
ATOM 1444 C CA . ASP A 1 185 ? 23.755 -36.932 12.109 1.00 76.75 185 ASP A CA 1
ATOM 1445 C C . ASP A 1 185 ? 24.723 -35.759 11.894 1.00 76.75 185 ASP A C 1
ATOM 1447 O O . ASP A 1 185 ? 25.128 -35.521 10.756 1.00 76.75 185 ASP A O 1
ATOM 1451 N N . ASP A 1 186 ? 25.198 -35.113 12.965 1.00 81.69 186 ASP A N 1
ATOM 1452 C CA . ASP A 1 186 ? 26.209 -34.048 12.881 1.00 81.69 186 ASP A CA 1
ATOM 1453 C C . ASP A 1 186 ? 27.551 -34.599 12.384 1.00 81.69 186 ASP A C 1
ATOM 1455 O O . ASP A 1 186 ? 28.198 -34.003 11.525 1.00 81.69 186 ASP A O 1
ATOM 1459 N N . LYS A 1 187 ? 27.953 -35.785 12.865 1.00 83.00 187 LYS A N 1
ATOM 1460 C CA . LYS A 1 187 ? 29.167 -36.475 12.395 1.00 83.00 187 LYS A CA 1
ATOM 1461 C C . LYS A 1 187 ? 29.079 -36.826 10.909 1.00 83.00 187 LYS A C 1
ATOM 1463 O O . LYS A 1 187 ? 30.033 -36.607 10.165 1.00 83.00 187 LYS A O 1
ATOM 1468 N N . LYS A 1 188 ? 27.928 -37.339 10.460 1.00 81.94 188 LYS A N 1
ATOM 1469 C CA . LYS A 1 188 ? 27.681 -37.637 9.039 1.00 81.94 188 LYS A CA 1
ATOM 1470 C C . LYS A 1 188 ? 27.686 -36.371 8.186 1.00 81.94 188 LYS A C 1
ATOM 1472 O O . LYS A 1 188 ? 28.222 -36.394 7.083 1.00 81.94 188 LYS A O 1
ATOM 1477 N N . PHE A 1 189 ? 27.091 -35.288 8.681 1.00 83.56 189 PHE A N 1
ATOM 1478 C CA . PHE A 1 189 ? 27.081 -33.996 8.004 1.00 83.56 189 PHE A CA 1
ATOM 1479 C C . PHE A 1 189 ? 28.502 -33.458 7.817 1.00 83.56 189 PHE A C 1
ATOM 1481 O O . PHE A 1 189 ? 28.893 -33.174 6.687 1.00 83.56 189 PHE A O 1
ATOM 1488 N N . LEU A 1 190 ? 29.294 -33.395 8.892 1.00 85.31 190 LEU A N 1
ATOM 1489 C CA . LEU A 1 190 ? 30.674 -32.914 8.819 1.00 85.31 190 LEU A CA 1
ATOM 1490 C C . LEU A 1 190 ? 31.524 -33.759 7.869 1.00 85.31 190 LEU A C 1
ATOM 1492 O O . LEU A 1 190 ? 32.210 -33.200 7.023 1.00 85.31 190 LEU A O 1
ATOM 1496 N N . SER A 1 191 ? 31.409 -35.089 7.931 1.00 84.88 191 SER A N 1
ATOM 1497 C CA . SER A 1 191 ? 32.125 -35.979 7.010 1.00 84.88 191 SER A CA 1
ATOM 1498 C C . SER A 1 191 ? 31.755 -35.742 5.542 1.00 84.88 191 SER A C 1
ATOM 1500 O O . SER A 1 191 ? 32.621 -35.867 4.681 1.00 84.88 191 SER A O 1
ATOM 1502 N N . LYS A 1 192 ? 30.490 -35.419 5.233 1.00 84.19 192 LYS A N 1
ATOM 1503 C CA . LYS A 1 192 ? 30.065 -35.104 3.859 1.00 84.19 192 LYS A CA 1
ATOM 1504 C C . LYS A 1 192 ? 30.636 -33.772 3.381 1.00 84.19 192 LYS A C 1
ATOM 1506 O O . LYS A 1 192 ? 31.081 -33.688 2.242 1.00 84.19 192 LYS A O 1
ATOM 1511 N N . MET A 1 193 ? 30.614 -32.748 4.232 1.00 87.19 193 MET A N 1
ATOM 1512 C CA . MET A 1 193 ? 31.127 -31.423 3.880 1.00 87.19 193 MET A CA 1
ATOM 1513 C C . MET A 1 193 ? 32.642 -31.455 3.675 1.00 87.19 193 MET A C 1
ATOM 1515 O O . MET A 1 193 ? 33.115 -30.930 2.677 1.00 87.19 193 MET A O 1
ATOM 1519 N N . ASP A 1 194 ? 33.377 -32.136 4.554 1.00 85.25 194 ASP A N 1
ATOM 1520 C CA . ASP A 1 194 ? 34.839 -32.248 4.475 1.00 85.25 194 ASP A CA 1
ATOM 1521 C C . ASP A 1 194 ? 35.310 -32.951 3.188 1.00 85.25 194 ASP A C 1
ATOM 1523 O O . ASP A 1 194 ? 36.297 -32.563 2.575 1.00 85.25 194 ASP A O 1
ATOM 1527 N N . GLN A 1 195 ? 34.558 -33.952 2.719 1.00 83.75 195 GLN A N 1
ATOM 1528 C CA . GLN A 1 195 ? 34.912 -34.718 1.519 1.00 83.75 195 GLN A CA 1
ATOM 1529 C C . GLN A 1 195 ? 34.452 -34.080 0.203 1.00 83.75 195 GLN A C 1
ATOM 1531 O O . GLN A 1 195 ? 34.992 -34.417 -0.849 1.00 83.75 195 GLN A O 1
ATOM 1536 N N . GLY A 1 196 ? 33.422 -33.228 0.224 1.00 83.31 196 GLY A N 1
ATOM 1537 C CA . GLY A 1 196 ? 32.779 -32.745 -1.003 1.00 83.31 196 GLY A CA 1
ATOM 1538 C C . GLY A 1 196 ? 32.762 -31.234 -1.188 1.00 83.31 196 GLY A C 1
ATOM 1539 O O . GLY A 1 196 ? 32.337 -30.783 -2.251 1.00 83.31 196 GLY A O 1
ATOM 1540 N N . ALA A 1 197 ? 33.163 -30.449 -0.185 1.00 87.00 197 ALA A N 1
ATOM 1541 C CA . ALA A 1 197 ? 33.256 -29.004 -0.325 1.00 87.00 197 ALA A CA 1
ATOM 1542 C C . ALA A 1 197 ? 34.561 -28.619 -1.029 1.00 87.00 197 ALA A C 1
ATOM 1544 O O . ALA A 1 197 ? 35.649 -28.930 -0.553 1.00 87.00 197 ALA A O 1
ATOM 1545 N N . TYR A 1 198 ? 34.460 -27.909 -2.148 1.00 88.88 198 TYR A N 1
ATOM 1546 C CA . TYR A 1 198 ? 35.612 -27.370 -2.867 1.00 88.88 198 TYR A CA 1
ATOM 1547 C C . TYR A 1 198 ? 35.279 -26.008 -3.472 1.00 88.88 198 TYR A C 1
ATOM 1549 O O . TYR A 1 198 ? 34.116 -25.621 -3.591 1.00 88.88 198 TYR A O 1
ATOM 1557 N N . GLN A 1 199 ? 36.314 -25.258 -3.836 1.00 88.38 199 GLN A N 1
ATOM 1558 C CA . GLN A 1 199 ? 36.164 -24.002 -4.557 1.00 88.38 199 GLN A CA 1
ATOM 1559 C C . GLN A 1 199 ? 36.391 -24.255 -6.049 1.00 88.38 199 GLN A C 1
ATOM 1561 O O . GLN A 1 199 ? 37.412 -24.815 -6.441 1.00 88.38 199 GLN A O 1
ATOM 1566 N N . GLU A 1 200 ? 35.416 -23.883 -6.869 1.00 87.56 200 GLU A N 1
ATOM 1567 C CA . GLU A 1 200 ? 35.466 -23.988 -8.326 1.00 87.56 200 GLU A CA 1
ATOM 1568 C C . GLU A 1 200 ? 36.351 -22.876 -8.921 1.00 87.56 200 GLU A C 1
ATOM 1570 O O . GLU A 1 200 ? 36.538 -21.827 -8.298 1.00 87.56 200 GLU A O 1
ATOM 1575 N N . GLU A 1 201 ? 36.877 -23.063 -10.139 1.00 83.75 201 GLU A N 1
ATOM 1576 C CA . GLU A 1 201 ? 37.782 -22.102 -10.805 1.00 83.75 201 GLU A CA 1
ATOM 1577 C C . GLU A 1 201 ? 37.184 -20.687 -10.954 1.00 83.75 201 GLU A C 1
ATOM 1579 O O . GLU A 1 201 ? 37.919 -19.702 -10.984 1.00 83.75 201 GLU A O 1
ATOM 1584 N N . GLY A 1 202 ? 35.851 -20.557 -10.971 1.00 82.44 202 GLY A N 1
ATOM 1585 C CA . GLY A 1 202 ? 35.139 -19.270 -10.966 1.00 82.44 202 GLY A CA 1
ATOM 1586 C C . GLY A 1 202 ? 35.068 -18.566 -9.601 1.00 82.44 202 GLY A C 1
ATOM 1587 O O . GLY A 1 202 ? 34.411 -17.534 -9.480 1.00 82.44 202 GLY A O 1
ATOM 1588 N N . GLY A 1 203 ? 35.697 -19.117 -8.556 1.00 82.06 203 GLY A N 1
ATOM 1589 C CA . GLY A 1 203 ? 35.689 -18.579 -7.193 1.00 82.06 203 GLY A CA 1
ATOM 1590 C C . GLY A 1 203 ? 34.443 -18.931 -6.370 1.00 82.06 203 GLY A C 1
ATOM 1591 O O . GLY A 1 203 ? 34.336 -18.504 -5.218 1.00 82.06 203 GLY A O 1
ATOM 1592 N N . HIS A 1 204 ? 33.514 -19.715 -6.923 1.00 75.56 204 HIS A N 1
ATOM 1593 C CA . HIS A 1 204 ? 32.315 -20.183 -6.231 1.00 75.56 204 HIS A CA 1
ATOM 1594 C C . HIS A 1 204 ? 32.617 -21.408 -5.362 1.00 75.56 204 HIS A C 1
ATOM 1596 O O . HIS A 1 204 ? 33.350 -22.304 -5.766 1.00 75.56 204 HIS A O 1
ATOM 1602 N N . TYR A 1 205 ? 32.035 -21.464 -4.165 1.00 86.31 205 TYR A N 1
ATOM 1603 C CA . TYR A 1 205 ? 32.119 -22.649 -3.313 1.00 86.31 205 TYR A CA 1
ATOM 1604 C C . TYR A 1 205 ? 31.018 -23.634 -3.687 1.00 86.31 205 TYR A C 1
ATOM 1606 O O . TYR A 1 205 ? 29.833 -23.296 -3.649 1.00 86.31 205 TYR A O 1
ATOM 1614 N N . VAL A 1 206 ? 31.418 -24.859 -4.002 1.00 83.00 206 VAL A N 1
ATOM 1615 C CA . VAL A 1 206 ? 30.525 -25.985 -4.256 1.00 83.00 206 VAL A CA 1
ATOM 1616 C C . VAL A 1 206 ? 30.547 -26.874 -3.020 1.00 83.00 206 VAL A C 1
ATOM 1618 O O . VAL A 1 206 ? 31.612 -27.244 -2.541 1.00 83.00 206 VAL A O 1
ATOM 1621 N N . MET A 1 207 ? 29.372 -27.191 -2.473 1.00 88.19 207 MET A N 1
ATOM 1622 C CA . MET A 1 207 ? 29.220 -28.041 -1.287 1.00 88.19 207 MET A CA 1
ATOM 1623 C C . MET A 1 207 ? 28.129 -29.095 -1.526 1.00 88.19 207 MET A C 1
ATOM 1625 O O . MET A 1 207 ? 27.112 -28.786 -2.155 1.00 88.19 207 MET A O 1
ATOM 1629 N N . PRO A 1 208 ? 28.291 -30.327 -1.017 1.00 82.38 208 PRO A N 1
ATOM 1630 C CA . PRO A 1 208 ? 27.319 -31.394 -1.203 1.00 82.38 208 PRO A CA 1
ATOM 1631 C C . PRO A 1 208 ? 26.101 -31.196 -0.294 1.00 82.38 208 PRO A C 1
ATOM 1633 O O . PRO A 1 208 ? 26.220 -30.860 0.884 1.00 82.38 208 PRO A O 1
ATOM 1636 N N . LEU A 1 209 ? 24.902 -31.454 -0.822 1.00 79.88 209 LEU A N 1
ATOM 1637 C CA . LEU A 1 209 ? 23.668 -31.358 -0.043 1.00 79.88 209 LEU A CA 1
ATOM 1638 C C . LEU A 1 209 ? 23.532 -32.553 0.924 1.00 79.88 209 LEU A C 1
ATOM 1640 O O . LEU A 1 209 ? 23.665 -33.709 0.507 1.00 79.88 209 LEU A O 1
ATOM 1644 N N . PRO A 1 210 ? 23.218 -32.325 2.212 1.00 72.69 210 PRO A N 1
ATOM 1645 C CA . PRO A 1 210 ? 23.184 -33.374 3.226 1.00 72.69 210 PRO A CA 1
ATOM 1646 C C . PRO A 1 210 ? 21.844 -34.122 3.226 1.00 72.69 210 PRO A C 1
ATOM 1648 O O . PRO A 1 210 ? 21.108 -34.132 4.211 1.00 72.69 210 PRO A O 1
ATOM 1651 N N . PHE A 1 211 ? 21.509 -34.774 2.114 1.00 73.88 211 PHE A N 1
ATOM 1652 C CA . PHE A 1 211 ? 20.322 -35.621 2.050 1.00 73.88 211 PHE A CA 1
ATOM 1653 C C . PHE A 1 211 ? 20.453 -36.826 2.995 1.00 73.88 211 PHE A C 1
ATOM 1655 O O . PHE A 1 211 ? 21.549 -37.373 3.182 1.00 73.88 211 PHE A O 1
ATOM 1662 N N . ARG A 1 212 ? 19.327 -37.255 3.584 1.00 65.19 212 ARG A N 1
ATOM 1663 C CA . ARG A 1 212 ? 19.255 -38.493 4.385 1.00 65.19 212 ARG A CA 1
ATOM 1664 C C . ARG A 1 212 ? 19.532 -39.739 3.541 1.00 65.19 212 ARG A C 1
ATOM 1666 O O . ARG A 1 212 ? 20.113 -40.692 4.046 1.00 65.19 212 ARG A O 1
ATOM 1673 N N . GLU A 1 213 ? 19.179 -39.694 2.261 1.00 70.94 213 GLU A N 1
ATOM 1674 C CA . GLU A 1 213 ? 19.415 -40.744 1.268 1.00 70.94 213 GLU A CA 1
ATOM 1675 C C . GLU A 1 213 ? 20.369 -40.229 0.184 1.00 70.94 213 GLU A C 1
ATOM 1677 O O . GLU A 1 213 ? 20.387 -39.035 -0.102 1.00 70.94 213 GLU A O 1
ATOM 1682 N N . LEU A 1 214 ? 21.194 -41.109 -0.396 1.00 62.22 214 LEU A N 1
ATOM 1683 C CA . LEU A 1 214 ? 22.355 -40.717 -1.211 1.00 62.22 214 LEU A CA 1
ATOM 1684 C C . LEU A 1 214 ? 22.005 -39.879 -2.451 1.00 62.22 214 LEU A C 1
ATOM 1686 O O . LEU A 1 214 ? 22.815 -39.039 -2.821 1.00 62.22 214 LEU A O 1
ATOM 1690 N N . VAL A 1 215 ? 20.807 -40.030 -3.027 1.00 67.44 215 VAL A N 1
ATOM 1691 C CA . VAL A 1 215 ? 20.223 -39.117 -4.024 1.00 67.44 215 VAL A CA 1
ATOM 1692 C C . VAL A 1 215 ? 18.698 -39.309 -4.002 1.00 67.44 215 VAL A C 1
ATOM 1694 O O . VAL A 1 215 ? 18.227 -40.362 -4.440 1.00 67.44 215 VAL A O 1
ATOM 1697 N N . PRO A 1 216 ? 17.890 -38.355 -3.510 1.00 66.06 216 PRO A N 1
ATOM 1698 C CA . PRO A 1 216 ? 16.440 -38.478 -3.614 1.00 66.06 216 PRO A CA 1
ATOM 1699 C C . PRO A 1 216 ? 16.017 -38.402 -5.090 1.00 66.06 216 PRO A C 1
ATOM 1701 O O . PRO A 1 216 ? 16.395 -37.475 -5.809 1.00 66.06 216 PRO A O 1
ATOM 1704 N N . LYS A 1 217 ? 15.216 -39.370 -5.558 1.00 64.56 217 LYS A N 1
ATOM 1705 C CA . LYS A 1 217 ? 14.549 -39.278 -6.867 1.00 64.56 217 LYS A CA 1
ATOM 1706 C C . LYS A 1 217 ? 13.496 -38.175 -6.796 1.00 64.56 217 LYS A C 1
ATOM 1708 O O . LYS A 1 217 ? 12.386 -38.400 -6.325 1.00 64.56 217 LYS A O 1
ATOM 1713 N N . MET A 1 218 ? 13.860 -36.985 -7.254 1.00 63.16 218 MET A N 1
ATOM 1714 C CA . MET A 1 218 ? 12.952 -35.846 -7.356 1.00 63.16 218 MET A CA 1
ATOM 1715 C C . MET A 1 218 ? 12.074 -36.020 -8.610 1.00 63.16 218 MET A C 1
ATOM 1717 O O . MET A 1 218 ? 12.624 -36.098 -9.713 1.00 63.16 218 MET A O 1
ATOM 1721 N N . PRO A 1 219 ? 10.737 -36.116 -8.494 1.00 67.12 219 PRO A N 1
ATOM 1722 C CA . PRO A 1 219 ? 9.860 -36.119 -9.661 1.00 67.12 219 PRO A CA 1
ATOM 1723 C C . PRO A 1 219 ? 9.916 -34.768 -10.396 1.00 67.12 219 PRO A C 1
ATOM 1725 O O . PRO A 1 219 ? 10.170 -33.720 -9.804 1.00 67.12 219 PRO A O 1
ATOM 1728 N N . ASN A 1 220 ? 9.710 -34.798 -11.715 1.00 58.44 220 ASN A N 1
ATOM 1729 C CA . ASN A 1 220 ? 9.761 -33.613 -12.571 1.00 58.44 220 ASN A CA 1
ATOM 1730 C C . ASN A 1 220 ? 8.540 -32.707 -12.312 1.00 58.44 220 ASN A C 1
ATOM 1732 O O . ASN A 1 220 ? 7.426 -33.043 -12.707 1.00 58.44 220 ASN A O 1
ATOM 1736 N N . ASN A 1 221 ? 8.758 -31.553 -11.674 1.00 60.00 221 ASN A N 1
ATOM 1737 C CA . ASN A 1 221 ? 7.701 -30.645 -11.205 1.00 60.00 221 ASN A CA 1
ATOM 1738 C C . ASN A 1 221 ? 7.102 -29.719 -12.280 1.00 60.00 221 ASN A C 1
ATOM 1740 O O . ASN A 1 221 ? 6.386 -28.777 -11.950 1.00 60.00 221 ASN A O 1
ATOM 1744 N N . ASN A 1 222 ? 7.362 -29.969 -13.566 1.00 53.09 222 ASN A N 1
ATOM 1745 C CA . ASN A 1 222 ? 6.972 -29.048 -14.639 1.00 53.09 222 ASN A CA 1
ATOM 1746 C C . ASN A 1 222 ? 5.445 -28.895 -14.828 1.00 53.09 222 ASN A C 1
ATOM 1748 O O . ASN A 1 222 ? 5.022 -27.973 -15.515 1.00 53.09 222 ASN A O 1
ATOM 1752 N N . ASN A 1 223 ? 4.628 -29.765 -14.218 1.00 55.62 223 ASN A N 1
ATOM 1753 C CA . ASN A 1 223 ? 3.158 -29.745 -14.293 1.00 55.62 223 ASN A CA 1
ATOM 1754 C C . ASN A 1 223 ? 2.469 -29.882 -12.919 1.00 55.62 223 ASN A C 1
ATOM 1756 O O . ASN A 1 223 ? 1.300 -30.261 -12.858 1.00 55.62 223 ASN A O 1
ATOM 1760 N N . ASP A 1 224 ? 3.172 -29.612 -11.817 1.00 58.72 224 ASP A N 1
ATOM 1761 C CA . ASP A 1 224 ? 2.578 -29.707 -10.482 1.00 58.72 224 ASP A CA 1
ATOM 1762 C C . ASP A 1 224 ? 1.685 -28.473 -10.200 1.00 58.72 224 ASP A C 1
ATOM 1764 O O . ASP A 1 224 ? 2.197 -27.349 -10.149 1.00 58.72 224 ASP A O 1
ATOM 1768 N N . PRO A 1 225 ? 0.356 -28.635 -10.019 1.00 58.19 225 PRO A N 1
ATOM 1769 C CA . PRO A 1 225 ? -0.558 -27.527 -9.731 1.00 58.19 225 PRO A CA 1
ATOM 1770 C C . PRO A 1 225 ? -0.277 -26.824 -8.390 1.00 58.19 225 PRO A C 1
ATOM 1772 O O . PRO A 1 225 ? -0.809 -25.735 -8.155 1.00 58.19 225 PRO A O 1
ATOM 1775 N N . GLU A 1 226 ? 0.552 -27.403 -7.514 1.00 58.00 226 GLU A N 1
ATOM 1776 C CA . GLU A 1 226 ? 0.975 -26.790 -6.251 1.00 58.00 226 GLU A CA 1
ATOM 1777 C C . GLU A 1 226 ? 2.217 -25.887 -6.398 1.00 58.00 226 GLU A C 1
ATOM 1779 O O . GLU A 1 226 ? 2.453 -25.017 -5.550 1.00 58.00 226 GLU A O 1
ATOM 1784 N N . VAL A 1 227 ? 2.968 -25.993 -7.505 1.00 50.53 227 VAL A N 1
ATOM 1785 C CA . VAL A 1 227 ? 4.117 -25.121 -7.804 1.00 50.53 227 VAL A CA 1
ATOM 1786 C C . VAL A 1 227 ? 3.626 -23.809 -8.408 1.00 50.53 227 VAL A C 1
ATOM 1788 O O . VAL A 1 227 ? 3.518 -23.621 -9.619 1.00 50.53 227 VAL A O 1
ATOM 1791 N N . LYS A 1 228 ? 3.325 -22.847 -7.537 1.00 50.69 228 LYS A N 1
ATOM 1792 C CA . LYS A 1 228 ? 2.975 -21.486 -7.952 1.00 50.69 228 LYS A CA 1
ATOM 1793 C C . LYS A 1 228 ? 4.213 -20.776 -8.499 1.00 50.69 228 LYS A C 1
ATOM 1795 O O . LYS A 1 228 ? 5.156 -20.501 -7.763 1.00 50.69 228 LYS A O 1
ATOM 1800 N N . THR A 1 229 ? 4.183 -20.405 -9.777 1.00 45.28 229 THR A N 1
ATOM 1801 C CA . THR A 1 229 ? 5.093 -19.403 -10.346 1.00 45.28 229 THR A CA 1
ATOM 1802 C C . THR A 1 229 ? 4.986 -18.120 -9.522 1.00 45.28 229 THR A C 1
ATOM 1804 O O . THR A 1 229 ? 3.922 -17.497 -9.480 1.00 45.28 229 THR A O 1
ATOM 1807 N N . ASN A 1 230 ? 6.062 -17.744 -8.829 1.00 39.00 230 ASN A N 1
ATOM 1808 C CA . ASN A 1 230 ? 6.093 -16.561 -7.973 1.00 39.00 230 ASN A CA 1
ATOM 1809 C C . ASN A 1 230 ? 5.940 -15.290 -8.819 1.00 39.00 230 ASN A C 1
ATOM 1811 O O . ASN A 1 230 ? 6.908 -14.763 -9.362 1.00 39.00 230 ASN A O 1
ATOM 1815 N N . VAL A 1 231 ? 4.713 -14.783 -8.913 1.00 36.59 231 VAL A N 1
ATOM 1816 C CA . VAL A 1 231 ? 4.436 -13.433 -9.402 1.00 36.59 231 VAL A CA 1
ATOM 1817 C C . VAL A 1 231 ? 4.713 -12.475 -8.248 1.00 36.59 231 VAL A C 1
ATOM 1819 O O . VAL A 1 231 ? 3.979 -12.441 -7.260 1.00 36.59 231 VAL A O 1
ATOM 1822 N N . LEU A 1 232 ? 5.799 -11.711 -8.355 1.00 31.55 232 LEU A N 1
ATOM 1823 C CA . LEU A 1 232 ? 6.095 -10.600 -7.455 1.00 31.55 232 LEU A CA 1
ATOM 1824 C C . LEU A 1 232 ? 5.043 -9.504 -7.659 1.00 31.55 232 LEU A C 1
ATOM 1826 O O . LEU A 1 232 ? 5.054 -8.781 -8.652 1.00 31.55 232 LEU A O 1
ATOM 1830 N N . VAL A 1 233 ? 4.119 -9.399 -6.706 1.00 30.94 233 VAL A N 1
ATOM 1831 C CA . VAL A 1 233 ? 3.152 -8.304 -6.611 1.00 30.94 233 VAL A CA 1
ATOM 1832 C C . VAL A 1 233 ? 3.682 -7.302 -5.594 1.00 30.94 233 VAL A C 1
ATOM 1834 O O . VAL A 1 233 ? 3.672 -7.554 -4.390 1.00 30.94 233 VAL A O 1
ATOM 1837 N N . THR A 1 234 ? 4.145 -6.150 -6.071 1.00 26.88 234 THR A N 1
ATOM 1838 C CA . THR A 1 234 ? 4.502 -5.026 -5.203 1.00 26.88 234 THR A CA 1
ATOM 1839 C C . THR A 1 234 ? 3.220 -4.332 -4.753 1.00 26.88 234 THR A C 1
ATOM 1841 O O . THR A 1 234 ? 2.612 -3.568 -5.499 1.00 26.88 234 THR A O 1
ATOM 1844 N N . GLN A 1 235 ? 2.783 -4.618 -3.528 1.00 35.62 235 GLN A N 1
ATOM 1845 C CA . GLN A 1 235 ? 1.667 -3.931 -2.885 1.00 35.62 235 GLN A CA 1
ATOM 1846 C C . GLN A 1 235 ? 2.204 -2.777 -2.029 1.00 35.62 235 GLN A C 1
ATOM 1848 O O . GLN A 1 235 ? 2.910 -3.004 -1.047 1.00 35.62 235 GLN A O 1
ATOM 1853 N N . VAL A 1 236 ? 1.827 -1.537 -2.350 1.00 31.98 236 VAL A N 1
ATOM 1854 C CA . VAL A 1 236 ? 1.951 -0.421 -1.402 1.00 31.98 236 VAL A CA 1
ATOM 1855 C C . VAL A 1 236 ? 0.747 -0.482 -0.471 1.00 31.98 236 VAL A C 1
ATOM 1857 O O . VAL A 1 236 ? -0.340 0.002 -0.776 1.00 31.98 236 VAL A O 1
ATOM 1860 N N . THR A 1 237 ? 0.926 -1.140 0.668 1.00 39.00 237 THR A N 1
ATOM 1861 C CA . THR A 1 237 ? -0.036 -1.085 1.766 1.00 39.00 237 THR A CA 1
ATOM 1862 C C . THR A 1 237 ? 0.219 0.205 2.532 1.00 39.00 237 THR A C 1
ATOM 1864 O O . THR A 1 237 ? 1.294 0.371 3.110 1.00 39.00 237 THR A O 1
ATOM 1867 N N . SER A 1 238 ? -0.764 1.105 2.607 1.00 42.66 238 SER A N 1
ATOM 1868 C CA . SER A 1 238 ? -0.789 2.077 3.698 1.00 42.66 238 SER A CA 1
ATOM 1869 C C . SER A 1 238 ? -0.912 1.267 4.988 1.00 42.66 238 SER A C 1
ATOM 1871 O O . SER A 1 238 ? -1.989 0.754 5.299 1.00 42.66 238 SER A O 1
ATOM 1873 N N . ARG A 1 239 ? 0.200 1.048 5.698 1.00 45.31 239 ARG A N 1
ATOM 1874 C CA . ARG A 1 239 ? 0.167 0.413 7.016 1.00 45.31 239 ARG A CA 1
ATOM 1875 C C . ARG A 1 239 ? -0.693 1.298 7.913 1.00 45.31 239 ARG A C 1
ATOM 1877 O O . ARG A 1 239 ? -0.232 2.334 8.378 1.00 45.31 239 ARG A O 1
ATOM 1884 N N . SER A 1 240 ? -1.931 0.887 8.178 1.00 50.44 240 SER A N 1
ATOM 1885 C CA . SER A 1 240 ? -2.567 1.280 9.426 1.00 50.44 240 SER A CA 1
ATOM 1886 C C . SER A 1 240 ? -1.712 0.645 10.513 1.00 50.44 240 SER A C 1
ATOM 1888 O O . SER A 1 240 ? -1.654 -0.580 10.629 1.00 50.44 240 SER A O 1
ATOM 1890 N N . PHE A 1 241 ? -0.947 1.457 11.235 1.00 56.44 241 PHE A N 1
ATOM 1891 C CA . PHE A 1 241 ? -0.251 0.964 12.412 1.00 56.44 241 PHE A CA 1
ATOM 1892 C C . PHE A 1 241 ? -1.298 0.346 13.340 1.00 56.44 241 PHE A C 1
ATOM 1894 O O . PHE A 1 241 ? -2.322 0.978 13.601 1.00 56.44 241 PHE A O 1
ATOM 1901 N N . SER A 1 242 ? -1.058 -0.890 13.786 1.00 61.75 242 SER A N 1
ATOM 1902 C CA . SER A 1 242 ? -1.939 -1.553 14.748 1.00 61.75 242 SER A CA 1
ATOM 1903 C C . SER A 1 242 ? -2.161 -0.643 15.945 1.00 61.75 242 SER A C 1
ATOM 1905 O O . SER A 1 242 ? -1.205 -0.057 16.478 1.00 61.75 242 SER A O 1
ATOM 1907 N N . THR A 1 243 ? -3.430 -0.490 16.318 1.00 67.75 243 THR A N 1
ATOM 1908 C CA . THR A 1 243 ? -3.825 0.367 17.433 1.00 67.75 243 THR A CA 1
ATOM 1909 C C . THR A 1 243 ? -3.184 -0.156 18.726 1.00 67.75 243 THR A C 1
ATOM 1911 O O . THR A 1 243 ? -2.857 -1.338 18.837 1.00 67.75 243 THR A O 1
ATOM 1914 N N . ILE A 1 244 ? -2.925 0.706 19.718 1.00 70.88 244 ILE A N 1
ATOM 1915 C CA . ILE A 1 244 ? -2.333 0.239 20.989 1.00 70.88 244 ILE A CA 1
ATOM 1916 C C . ILE A 1 244 ? -3.161 -0.886 21.635 1.00 70.88 244 ILE A C 1
ATOM 1918 O O . ILE A 1 244 ? -2.537 -1.822 22.118 1.00 70.88 244 ILE A O 1
ATOM 1922 N N . PRO A 1 245 ? -4.506 -0.885 21.587 1.00 71.31 245 PRO A N 1
ATOM 1923 C CA . PRO A 1 245 ? -5.322 -1.996 22.081 1.00 71.31 245 PRO A CA 1
ATOM 1924 C C . PRO A 1 245 ? -4.981 -3.348 21.438 1.00 71.31 245 PRO A C 1
ATOM 1926 O O . PRO A 1 245 ? -4.732 -4.301 22.167 1.00 71.31 245 PRO A O 1
ATOM 1929 N N . GLU A 1 246 ? -4.809 -3.412 20.114 1.00 76.56 246 GLU A N 1
ATOM 1930 C CA . GLU A 1 246 ? -4.352 -4.634 19.420 1.00 76.56 246 GLU A CA 1
ATOM 1931 C C . GLU A 1 246 ? -2.947 -5.069 19.867 1.00 76.56 246 GLU A C 1
ATOM 1933 O O . GLU A 1 246 ? -2.634 -6.253 19.938 1.00 76.56 246 GLU A O 1
ATOM 1938 N N . ARG A 1 247 ? -2.066 -4.114 20.187 1.00 79.38 247 ARG A N 1
ATOM 1939 C CA . ARG A 1 247 ? -0.717 -4.414 20.700 1.00 79.38 247 ARG A CA 1
ATOM 1940 C C . ARG A 1 247 ? -0.727 -4.852 22.160 1.00 79.38 247 ARG A C 1
ATOM 1942 O O . ARG A 1 247 ? 0.190 -5.552 22.580 1.00 79.38 247 ARG A O 1
ATOM 1949 N N . LEU A 1 248 ? -1.727 -4.432 22.932 1.00 79.44 248 LEU A N 1
ATOM 1950 C CA . LEU A 1 248 ? -1.900 -4.835 24.324 1.00 79.44 248 LEU A CA 1
ATOM 1951 C C . LEU A 1 248 ? -2.366 -6.289 24.435 1.00 79.44 248 LEU A C 1
ATOM 1953 O O . LEU A 1 248 ? -1.966 -6.950 25.386 1.00 79.44 248 LEU A O 1
ATOM 1957 N N . GLU A 1 249 ? -3.101 -6.811 23.445 1.00 81.06 249 GLU A N 1
ATOM 1958 C CA . GLU A 1 249 ? -3.488 -8.233 23.376 1.00 81.06 249 GLU A CA 1
ATOM 1959 C C . GLU A 1 249 ? -2.282 -9.186 23.335 1.00 81.06 249 GLU A C 1
ATOM 1961 O O . GLU A 1 249 ? -2.387 -10.337 23.750 1.00 81.06 249 GLU A O 1
ATOM 1966 N N . TYR A 1 250 ? -1.111 -8.711 22.893 1.00 81.25 250 TYR A N 1
ATOM 1967 C CA . TYR A 1 250 ? 0.125 -9.498 22.900 1.00 81.25 250 TYR A CA 1
ATOM 1968 C C . TYR A 1 250 ? 0.661 -9.769 24.317 1.00 81.25 250 TYR A C 1
ATOM 1970 O O . TYR A 1 250 ? 1.449 -10.691 24.530 1.00 81.25 250 TYR A O 1
ATOM 1978 N N . PHE A 1 251 ? 0.266 -8.960 25.302 1.00 82.75 251 PHE A N 1
ATOM 1979 C CA . PHE A 1 251 ? 0.739 -9.096 26.671 1.00 82.75 251 PHE A CA 1
ATOM 1980 C C . PHE A 1 251 ? -0.258 -9.895 27.505 1.00 82.75 251 PHE A C 1
ATOM 1982 O O . PHE A 1 251 ? -1.373 -9.458 27.763 1.00 82.75 251 PHE A O 1
ATOM 1989 N N . SER A 1 252 ? 0.193 -11.031 28.030 1.00 84.56 252 SER A N 1
ATOM 1990 C CA . SER A 1 252 ? -0.563 -11.824 29.004 1.00 84.56 252 SER A CA 1
ATOM 1991 C C . SER A 1 252 ? -0.512 -11.257 30.430 1.00 84.56 252 SER A C 1
ATOM 1993 O O . SER A 1 252 ? -1.144 -11.800 31.329 1.00 84.56 252 SER A O 1
ATOM 1995 N N . ASP A 1 253 ? 0.274 -10.200 30.660 1.00 88.12 253 ASP A N 1
ATOM 1996 C CA . ASP A 1 253 ? 0.502 -9.604 31.975 1.00 88.12 253 ASP A CA 1
ATOM 1997 C C . ASP A 1 253 ? 0.411 -8.073 31.910 1.00 88.12 253 ASP A C 1
ATOM 1999 O O . ASP A 1 253 ? 1.105 -7.410 31.130 1.00 88.12 253 ASP A O 1
ATOM 2003 N N . TRP A 1 254 ? -0.432 -7.507 32.776 1.00 85.75 254 TRP A N 1
ATOM 2004 C CA . TRP A 1 254 ? -0.683 -6.067 32.839 1.00 85.75 254 TRP A CA 1
ATOM 2005 C C . TRP A 1 254 ? 0.574 -5.270 33.190 1.00 85.75 254 TRP A C 1
ATOM 2007 O O . TRP A 1 254 ? 0.811 -4.190 32.648 1.00 85.75 254 TRP A O 1
ATOM 2017 N N . HIS A 1 255 ? 1.419 -5.794 34.077 1.00 85.44 255 HIS A N 1
ATOM 2018 C CA . HIS A 1 255 ? 2.627 -5.095 34.493 1.00 85.44 255 HIS A CA 1
ATOM 2019 C C . HIS A 1 255 ? 3.661 -5.032 33.355 1.00 85.44 255 HIS A C 1
ATOM 2021 O O . HIS A 1 255 ? 4.282 -3.987 33.140 1.00 85.44 255 HIS A O 1
ATOM 2027 N N . ARG A 1 256 ? 3.798 -6.104 32.563 1.00 86.31 256 ARG A N 1
ATOM 2028 C CA . ARG A 1 256 ? 4.608 -6.134 31.333 1.00 86.31 256 ARG A CA 1
ATOM 2029 C C . ARG A 1 256 ? 4.086 -5.144 30.293 1.00 86.31 256 ARG A C 1
ATOM 2031 O O . ARG A 1 256 ? 4.889 -4.398 29.734 1.00 86.31 256 ARG A O 1
ATOM 2038 N N . ALA A 1 257 ? 2.768 -5.071 30.103 1.00 86.69 257 ALA A N 1
ATOM 2039 C CA . ALA A 1 257 ? 2.146 -4.092 29.214 1.00 86.69 257 ALA A CA 1
ATOM 2040 C C . ALA A 1 257 ? 2.445 -2.645 29.653 1.00 86.69 257 ALA A C 1
ATOM 2042 O O . ALA A 1 257 ? 2.909 -1.832 28.850 1.00 86.69 257 ALA A O 1
ATOM 2043 N N . LYS A 1 258 ? 2.282 -2.335 30.949 1.00 88.38 258 LYS A N 1
ATOM 2044 C CA . LYS A 1 258 ? 2.615 -1.014 31.511 1.00 88.38 258 LYS A CA 1
ATOM 2045 C C . LYS A 1 258 ? 4.084 -0.652 31.324 1.00 88.38 258 LYS A C 1
ATOM 2047 O O . LYS A 1 258 ? 4.380 0.473 30.935 1.00 88.38 258 LYS A O 1
ATOM 2052 N N . ARG A 1 259 ? 5.010 -1.591 31.546 1.00 85.12 259 ARG A N 1
ATOM 2053 C CA . ARG A 1 259 ? 6.450 -1.368 31.318 1.00 85.12 259 ARG A CA 1
ATOM 2054 C C . ARG A 1 259 ? 6.756 -1.079 29.852 1.00 85.12 259 ARG A C 1
ATOM 2056 O O . ARG A 1 259 ? 7.497 -0.141 29.567 1.00 85.12 259 ARG A O 1
ATOM 2063 N N . ALA A 1 260 ? 6.172 -1.843 28.930 1.00 86.25 260 ALA A N 1
ATOM 2064 C CA . ALA A 1 260 ? 6.355 -1.631 27.498 1.00 86.25 260 ALA A CA 1
ATOM 2065 C C . ALA A 1 260 ? 5.855 -0.242 27.068 1.00 86.25 260 ALA A C 1
ATOM 2067 O O . ALA A 1 260 ? 6.578 0.510 26.412 1.00 86.25 260 ALA A O 1
ATOM 2068 N N . VAL A 1 261 ? 4.656 0.149 27.508 1.00 87.19 261 VAL A N 1
ATOM 2069 C CA . VAL A 1 261 ? 4.100 1.476 27.208 1.00 87.19 261 VAL A CA 1
ATOM 2070 C C . VAL A 1 261 ? 4.893 2.594 27.894 1.00 87.19 261 VAL A C 1
ATOM 2072 O O . VAL A 1 261 ? 5.114 3.634 27.277 1.00 87.19 261 VAL A O 1
ATOM 2075 N N . ALA A 1 262 ? 5.406 2.386 29.109 1.00 86.88 262 ALA A N 1
ATOM 2076 C CA . ALA A 1 262 ? 6.252 3.362 29.800 1.00 86.88 262 ALA A CA 1
ATOM 2077 C C . ALA A 1 262 ? 7.526 3.687 29.004 1.00 86.88 262 ALA A C 1
ATOM 2079 O O . ALA A 1 262 ? 7.897 4.856 28.881 1.00 86.88 262 ALA A O 1
ATOM 2080 N N . VAL A 1 263 ? 8.160 2.676 28.398 1.00 84.38 263 VAL A N 1
ATOM 2081 C CA . VAL A 1 263 ? 9.321 2.873 27.513 1.00 84.38 263 VAL A CA 1
ATOM 2082 C C . VAL A 1 263 ? 8.939 3.699 26.282 1.00 84.38 263 VAL A C 1
ATOM 2084 O O . VAL A 1 263 ? 9.655 4.638 25.931 1.00 84.38 263 VAL A O 1
ATOM 2087 N N . ILE A 1 264 ? 7.789 3.413 25.664 1.00 83.75 264 ILE A N 1
ATOM 2088 C CA . ILE A 1 264 ? 7.294 4.160 24.497 1.00 83.75 264 ILE A CA 1
ATOM 2089 C C . ILE A 1 264 ? 7.016 5.623 24.860 1.00 83.75 264 ILE A C 1
ATOM 2091 O O . ILE A 1 264 ? 7.456 6.528 24.153 1.00 83.75 264 ILE A O 1
ATOM 2095 N N . VAL A 1 265 ? 6.332 5.883 25.977 1.00 82.94 265 VAL A N 1
ATOM 2096 C CA . VAL A 1 265 ? 6.043 7.247 26.450 1.00 82.94 265 VAL A CA 1
ATOM 2097 C C . VAL A 1 265 ? 7.340 8.004 26.755 1.00 82.94 265 VAL A C 1
ATOM 2099 O O . VAL A 1 265 ? 7.478 9.172 26.382 1.00 82.94 265 VAL A O 1
ATOM 2102 N N . ARG A 1 266 ? 8.325 7.347 27.381 1.00 82.38 266 ARG A N 1
ATOM 2103 C CA . ARG A 1 266 ? 9.654 7.925 27.636 1.00 82.38 266 ARG A CA 1
ATOM 2104 C C . ARG A 1 266 ? 10.357 8.296 26.328 1.00 82.38 266 ARG A C 1
ATOM 2106 O O . ARG A 1 266 ? 10.891 9.400 26.214 1.00 82.38 266 ARG A O 1
ATOM 2113 N N . PHE A 1 267 ? 10.312 7.412 25.333 1.00 81.56 267 PHE A N 1
ATOM 2114 C CA . PHE A 1 267 ? 10.864 7.670 24.005 1.00 81.56 267 PHE A CA 1
ATOM 2115 C C . PHE A 1 267 ? 10.168 8.851 23.316 1.00 81.56 267 PHE A C 1
ATOM 2117 O O . PHE A 1 267 ? 10.839 9.776 22.863 1.00 81.56 267 PHE A O 1
ATOM 2124 N N . GLN A 1 268 ? 8.833 8.892 23.321 1.00 80.56 268 GLN A N 1
ATOM 2125 C CA . GLN A 1 268 ? 8.061 10.005 22.757 1.00 80.56 268 GLN A CA 1
ATOM 2126 C C . GLN A 1 268 ? 8.417 11.350 23.404 1.00 80.56 268 GLN A C 1
ATOM 2128 O O . GLN A 1 268 ? 8.501 12.360 22.710 1.00 80.56 268 GLN A O 1
ATOM 2133 N N . ARG A 1 269 ? 8.654 11.388 24.722 1.00 81.44 269 ARG A N 1
ATOM 2134 C CA . ARG A 1 269 ? 9.097 12.610 25.416 1.00 81.44 269 ARG A CA 1
ATOM 2135 C C . ARG A 1 269 ? 10.487 13.052 24.987 1.00 81.44 269 ARG A C 1
ATOM 2137 O O . ARG A 1 269 ? 10.681 14.243 24.762 1.00 81.44 269 ARG A O 1
ATOM 2144 N N . ARG A 1 270 ? 11.435 12.114 24.879 1.00 79.12 270 ARG A N 1
ATOM 2145 C CA . ARG A 1 270 ? 12.789 12.401 24.378 1.00 79.12 270 ARG A CA 1
ATOM 2146 C C . ARG A 1 270 ? 12.728 12.965 22.963 1.00 79.12 270 ARG A C 1
ATOM 2148 O O . ARG A 1 270 ? 13.285 14.027 22.727 1.00 79.12 270 ARG A O 1
ATOM 2155 N N . TRP A 1 271 ? 11.964 12.317 22.085 1.00 76.25 271 TRP A N 1
ATOM 2156 C CA . TRP A 1 271 ? 11.782 12.752 20.703 1.00 76.25 271 TRP A CA 1
ATOM 2157 C C . TRP A 1 271 ? 11.145 14.146 20.598 1.00 76.25 271 TRP A C 1
ATOM 2159 O O . TRP A 1 271 ? 11.647 15.006 19.882 1.00 76.25 271 TRP A O 1
ATOM 2169 N N . LYS A 1 272 ? 10.079 14.423 21.365 1.00 76.38 272 LYS A N 1
ATOM 2170 C CA . LYS A 1 272 ? 9.465 15.761 21.392 1.00 76.38 272 LYS A CA 1
ATOM 2171 C C . LYS A 1 272 ? 10.444 16.830 21.882 1.00 76.38 272 LYS A C 1
ATOM 2173 O O . LYS A 1 272 ? 10.471 17.913 21.312 1.00 76.38 272 LYS A O 1
ATOM 2178 N N . ARG A 1 273 ? 11.260 16.538 22.903 1.00 72.50 273 ARG A N 1
ATOM 2179 C CA . ARG A 1 273 ? 12.283 17.474 23.404 1.00 72.50 273 ARG A CA 1
ATOM 2180 C C . ARG A 1 273 ? 13.360 17.763 22.361 1.00 72.50 273 ARG A C 1
ATOM 2182 O O . ARG A 1 273 ? 13.622 18.932 22.117 1.00 72.50 273 ARG A O 1
ATOM 2189 N N . SER A 1 274 ? 13.906 16.735 21.706 1.00 67.31 274 SER A N 1
ATOM 2190 C CA . SER A 1 274 ? 14.914 16.918 20.649 1.00 67.31 274 SER A CA 1
ATOM 2191 C C . SER A 1 274 ? 14.374 17.675 19.435 1.00 67.31 274 SER A C 1
ATOM 2193 O O . SER A 1 274 ? 15.126 18.351 18.749 1.00 67.31 274 SER A O 1
ATOM 2195 N N . HIS A 1 275 ? 13.071 17.569 19.158 1.00 68.88 275 HIS A N 1
ATOM 2196 C CA . HIS A 1 275 ? 12.444 18.268 18.037 1.00 68.88 275 HIS A CA 1
ATOM 2197 C C . HIS A 1 275 ? 12.088 19.733 18.359 1.00 68.88 275 HIS A C 1
ATOM 2199 O O . HIS A 1 275 ? 12.084 20.570 17.467 1.00 68.88 275 HIS A O 1
ATOM 2205 N N . LEU A 1 276 ? 11.799 20.052 19.629 1.00 65.75 276 LEU A N 1
ATOM 2206 C CA . LEU A 1 276 ? 11.452 21.406 20.092 1.00 65.75 276 LEU A CA 1
ATOM 2207 C C . LEU A 1 276 ? 12.667 22.249 20.510 1.00 65.75 276 LEU A C 1
ATOM 2209 O O . LEU A 1 276 ? 12.545 23.468 20.598 1.00 65.75 276 LEU A O 1
ATOM 2213 N N . ARG A 1 277 ? 13.813 21.624 20.808 1.00 62.47 277 ARG A N 1
ATOM 2214 C CA . ARG A 1 277 ? 15.058 22.300 21.207 1.00 62.47 277 ARG A CA 1
ATOM 2215 C C . ARG A 1 277 ? 16.265 21.641 20.528 1.00 62.47 277 ARG A C 1
ATOM 2217 O O . ARG A 1 277 ? 16.852 20.731 21.111 1.00 62.47 277 ARG A O 1
ATOM 2224 N N . PRO A 1 278 ? 16.619 22.069 19.305 1.00 60.97 278 PRO A N 1
ATOM 2225 C CA . PRO A 1 278 ? 17.751 21.511 18.561 1.00 60.97 278 PRO A CA 1
ATOM 2226 C C . PRO A 1 278 ? 19.126 21.899 19.135 1.00 60.97 278 PRO A C 1
ATOM 2228 O O . PRO A 1 278 ? 20.093 21.181 18.906 1.00 60.97 278 PRO A O 1
ATOM 2231 N N . ASP A 1 279 ? 19.203 23.010 19.880 1.00 58.84 279 ASP A N 1
ATOM 2232 C CA . ASP A 1 279 ? 20.465 23.618 20.342 1.00 58.84 279 ASP A CA 1
ATOM 2233 C C . ASP A 1 279 ? 21.025 23.015 21.644 1.00 58.84 279 ASP A C 1
ATOM 2235 O O . ASP A 1 279 ? 22.153 23.310 22.040 1.00 58.84 279 ASP A O 1
ATOM 2239 N N . GLU A 1 280 ? 20.263 22.162 22.332 1.00 59.94 280 GLU A N 1
ATOM 2240 C CA . GLU A 1 280 ? 20.748 21.448 23.516 1.00 59.94 280 GLU A CA 1
ATOM 2241 C C . GLU A 1 280 ? 21.423 20.138 23.075 1.00 59.94 280 GLU A C 1
ATOM 2243 O O . GLU A 1 280 ? 20.807 19.301 22.410 1.00 59.94 280 GLU A O 1
ATOM 2248 N N . ALA A 1 281 ? 22.699 19.958 23.444 1.00 55.22 281 ALA A N 1
ATOM 2249 C CA . ALA A 1 281 ? 23.486 18.783 23.075 1.00 55.22 281 ALA A CA 1
ATOM 2250 C C . ALA A 1 281 ? 22.728 17.475 23.388 1.00 55.22 281 ALA A C 1
ATOM 2252 O O . ALA A 1 281 ? 22.147 17.350 24.473 1.00 55.22 281 ALA A O 1
ATOM 2253 N N . PRO A 1 282 ? 22.738 16.480 22.479 1.00 54.66 282 PRO A N 1
ATOM 2254 C CA . PRO A 1 282 ? 22.085 15.204 22.726 1.00 54.66 282 PRO A CA 1
ATOM 2255 C C . PRO A 1 282 ? 22.685 14.575 23.984 1.00 54.66 282 PRO A C 1
ATOM 2257 O O . PRO A 1 282 ? 23.858 14.207 24.021 1.00 54.66 282 PRO A O 1
ATOM 2260 N N . MET A 1 283 ? 21.874 14.483 25.040 1.00 50.97 283 MET A N 1
ATOM 2261 C CA . MET A 1 283 ? 22.293 13.846 26.281 1.00 50.97 283 MET A CA 1
ATOM 2262 C C . MET A 1 283 ? 22.696 12.401 25.974 1.00 50.97 283 MET A C 1
ATOM 2264 O O . MET A 1 283 ? 21.934 11.683 25.323 1.00 50.97 283 MET A O 1
ATOM 2268 N N . SER A 1 284 ? 23.902 12.031 26.421 1.00 50.53 284 SER A N 1
ATOM 2269 C CA . SER A 1 284 ? 24.573 10.743 26.211 1.00 50.53 284 SER A CA 1
AT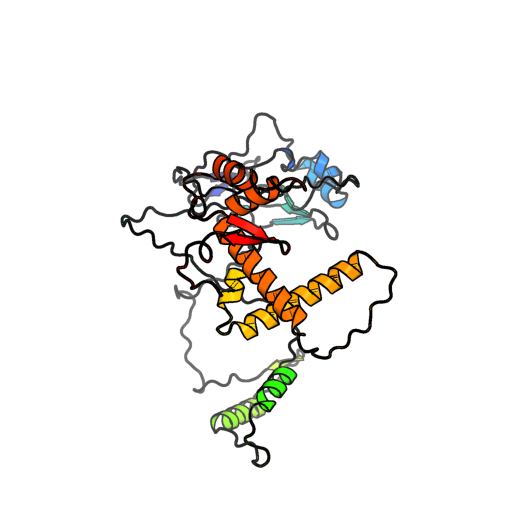OM 2270 C C . SER A 1 284 ? 23.597 9.576 26.038 1.00 50.53 284 SER A C 1
ATOM 2272 O O . SER A 1 284 ? 22.738 9.325 26.889 1.00 50.53 284 SER A O 1
ATOM 2274 N N . SER A 1 285 ? 23.733 8.862 24.920 1.00 47.88 285 SER A N 1
ATOM 2275 C CA . SER A 1 285 ? 23.054 7.598 24.666 1.00 47.88 285 SER A CA 1
ATOM 2276 C C . SER A 1 285 ? 23.616 6.534 25.606 1.00 47.88 285 SER A C 1
ATOM 2278 O O . SER A 1 285 ? 24.438 5.710 25.213 1.00 47.88 285 SER A O 1
ATOM 2280 N N . THR A 1 286 ? 23.196 6.544 26.868 1.00 45.25 286 THR A N 1
ATOM 2281 C CA . THR A 1 286 ? 23.437 5.412 27.755 1.00 45.25 286 THR A CA 1
ATOM 2282 C C . THR A 1 286 ? 22.613 4.251 27.207 1.00 45.25 286 THR A C 1
ATOM 2284 O O . THR A 1 286 ? 21.389 4.211 27.350 1.00 45.25 286 THR A O 1
ATOM 2287 N N . THR A 1 287 ? 23.288 3.316 26.539 1.00 49.41 287 THR A N 1
ATOM 2288 C CA . THR A 1 287 ? 22.787 2.019 26.043 1.00 49.41 287 THR A CA 1
ATOM 2289 C C . THR A 1 287 ? 22.452 1.068 27.201 1.00 49.41 287 THR A C 1
ATOM 2291 O O . THR A 1 287 ? 22.590 -0.145 27.100 1.00 49.41 287 THR A O 1
ATOM 2294 N N . GLU A 1 288 ? 22.056 1.618 28.344 1.00 52.62 288 GLU A N 1
ATOM 2295 C CA . GLU A 1 288 ? 21.846 0.891 29.579 1.00 52.62 288 GLU A CA 1
ATOM 2296 C C . GLU A 1 288 ? 20.349 0.865 29.876 1.00 52.62 288 GLU A C 1
ATOM 2298 O O . GLU A 1 288 ? 19.650 1.886 29.843 1.00 52.62 288 GLU A O 1
ATOM 2303 N N . TYR A 1 289 ? 19.826 -0.337 30.105 1.00 55.12 289 TYR A N 1
ATOM 2304 C CA . TYR A 1 289 ? 18.415 -0.546 30.384 1.00 55.12 289 TYR A CA 1
ATOM 2305 C C . TYR A 1 289 ? 18.028 0.145 31.697 1.00 55.12 289 TYR A C 1
ATOM 2307 O O . TYR A 1 289 ? 18.243 -0.371 32.793 1.00 55.12 289 TYR A O 1
ATOM 2315 N N . GLN A 1 290 ? 17.411 1.320 31.596 1.00 64.50 290 GLN A N 1
ATOM 2316 C CA . GLN A 1 290 ? 16.948 2.049 32.768 1.00 64.50 290 GLN A CA 1
ATOM 2317 C C . GLN A 1 290 ? 15.556 1.560 33.178 1.00 64.50 290 GLN A C 1
ATOM 2319 O O . GLN A 1 290 ? 14.575 1.783 32.455 1.00 64.50 290 GLN A O 1
ATOM 2324 N N . ARG A 1 291 ? 15.467 0.918 34.354 1.00 71.06 291 ARG A N 1
ATOM 2325 C CA . ARG A 1 291 ? 14.201 0.448 34.947 1.00 71.06 291 ARG A CA 1
ATOM 2326 C C . ARG A 1 291 ? 13.146 1.568 34.945 1.00 71.06 291 ARG A C 1
ATOM 2328 O O . ARG A 1 291 ? 13.462 2.739 35.158 1.00 71.06 291 ARG A O 1
ATOM 2335 N N . SER A 1 292 ? 11.895 1.212 34.652 1.00 76.44 292 SER A N 1
ATOM 2336 C CA . SER A 1 292 ? 10.761 2.146 34.681 1.00 76.44 292 SER A CA 1
ATOM 2337 C C . SER A 1 292 ? 10.495 2.607 36.113 1.00 76.44 292 SER A C 1
ATOM 2339 O O . SER A 1 292 ? 10.429 1.774 37.017 1.00 76.44 292 SER A O 1
ATOM 2341 N N . ASN A 1 293 ? 10.334 3.914 36.316 1.00 84.31 293 ASN A N 1
ATOM 2342 C CA . ASN A 1 293 ? 9.947 4.466 37.615 1.00 84.31 293 ASN A CA 1
ATOM 2343 C C . ASN A 1 293 ? 8.433 4.281 37.847 1.00 84.31 293 ASN A C 1
ATOM 2345 O O . ASN A 1 293 ? 7.664 4.175 36.891 1.00 84.31 293 ASN A O 1
ATOM 2349 N N . VAL A 1 294 ? 7.994 4.292 39.107 1.00 86.94 294 VAL A N 1
ATOM 2350 C CA . VAL A 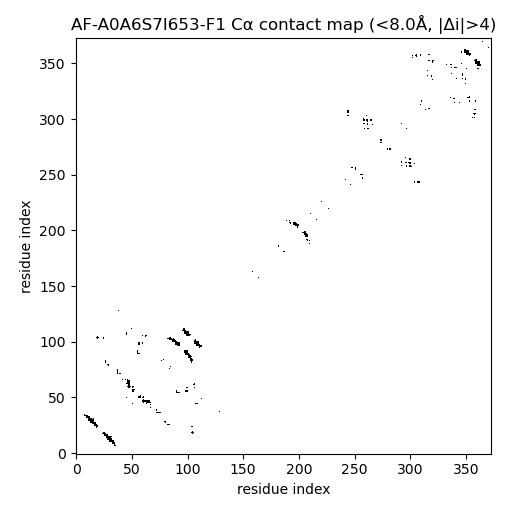1 294 ? 6.582 4.201 39.515 1.00 86.94 294 VAL A CA 1
ATOM 2351 C C . VAL A 1 294 ? 5.733 5.256 38.806 1.00 86.94 294 VAL A C 1
ATOM 2353 O O . VAL A 1 294 ? 4.690 4.929 38.248 1.00 86.94 294 VAL A O 1
ATOM 2356 N N . GLU A 1 295 ? 6.220 6.494 38.733 1.00 86.50 295 GLU A N 1
ATOM 2357 C CA . GLU A 1 295 ? 5.524 7.591 38.052 1.00 86.50 295 GLU A CA 1
ATOM 2358 C C . GLU A 1 295 ? 5.319 7.316 36.553 1.00 86.50 295 GLU A C 1
ATOM 2360 O O . GLU A 1 295 ? 4.258 7.573 35.989 1.00 86.50 295 GLU A O 1
ATOM 2365 N N . GLU A 1 296 ? 6.308 6.722 35.885 1.00 84.81 296 GLU A N 1
ATOM 2366 C CA . GLU A 1 296 ? 6.186 6.384 34.465 1.00 84.81 296 GLU A CA 1
ATOM 2367 C C . GLU A 1 296 ? 5.223 5.220 34.237 1.00 84.81 296 GLU A C 1
ATOM 2369 O O . GLU A 1 296 ? 4.539 5.184 33.216 1.00 84.81 296 GLU A O 1
ATOM 2374 N N . LEU A 1 297 ? 5.146 4.282 35.185 1.00 86.81 297 LEU A N 1
ATOM 2375 C CA . LEU A 1 297 ? 4.172 3.196 35.144 1.00 86.81 297 LEU A CA 1
ATOM 2376 C C . LEU A 1 297 ? 2.744 3.717 35.343 1.00 86.81 297 LEU A C 1
ATOM 2378 O O . LEU A 1 297 ? 1.842 3.246 34.652 1.00 86.81 297 LEU A O 1
ATOM 2382 N N . LEU A 1 298 ? 2.539 4.700 36.226 1.00 88.38 298 LEU A N 1
ATOM 2383 C CA . LEU A 1 298 ? 1.245 5.371 36.404 1.00 88.38 298 LEU A CA 1
ATOM 2384 C C . LEU A 1 298 ? 0.842 6.146 35.144 1.00 88.38 298 LEU A C 1
ATOM 2386 O O . LEU A 1 298 ? -0.292 6.059 34.680 1.00 88.38 298 LEU A O 1
ATOM 2390 N N . GLN A 1 299 ? 1.785 6.851 34.526 1.00 87.25 299 GLN A N 1
ATOM 2391 C CA . GLN A 1 299 ? 1.527 7.577 33.283 1.00 87.25 299 GLN A CA 1
ATOM 2392 C C . GLN A 1 299 ? 1.243 6.633 32.109 1.00 87.25 299 GLN A C 1
ATOM 2394 O O . GLN A 1 299 ? 0.384 6.930 31.279 1.00 87.25 299 GLN A O 1
ATOM 2399 N N . ALA A 1 300 ? 1.932 5.492 32.044 1.00 89.06 300 ALA A N 1
ATOM 2400 C CA . ALA A 1 300 ? 1.665 4.450 31.060 1.00 89.06 300 ALA A CA 1
ATOM 2401 C C . ALA A 1 300 ? 0.270 3.844 31.244 1.00 89.06 300 ALA A C 1
ATOM 2403 O O . ALA A 1 300 ? -0.454 3.667 30.268 1.00 89.06 300 ALA A O 1
ATOM 2404 N N . GLU A 1 301 ? -0.132 3.588 32.488 1.00 91.56 301 GLU A N 1
ATOM 2405 C CA . GLU A 1 301 ? -1.475 3.124 32.834 1.00 91.56 301 GLU A CA 1
ATOM 2406 C C . GLU A 1 301 ? -2.554 4.096 32.354 1.00 91.56 301 GLU A C 1
ATOM 2408 O O . GLU A 1 301 ? -3.452 3.707 31.607 1.00 91.56 301 GLU A O 1
ATOM 2413 N N . VAL A 1 302 ? -2.419 5.377 32.700 1.00 90.62 302 VAL A N 1
ATOM 2414 C CA . VAL A 1 302 ? -3.347 6.425 32.257 1.00 90.62 302 VAL A CA 1
ATOM 2415 C C . VAL A 1 302 ? -3.388 6.519 30.728 1.00 90.62 302 VAL A C 1
ATOM 2417 O O . VAL A 1 302 ? -4.466 6.652 30.148 1.00 90.62 302 VAL A O 1
ATOM 2420 N N . ALA A 1 303 ? -2.239 6.419 30.053 1.00 88.50 303 ALA A N 1
ATOM 2421 C CA . ALA A 1 303 ? -2.165 6.460 28.593 1.00 88.50 303 ALA A CA 1
ATOM 2422 C C . ALA A 1 303 ? -2.900 5.281 27.935 1.00 88.50 303 ALA A C 1
ATOM 2424 O O . ALA A 1 303 ? -3.648 5.488 26.978 1.00 88.50 303 ALA A O 1
ATOM 2425 N N . ILE A 1 304 ? -2.738 4.068 28.475 1.00 89.88 304 ILE A N 1
ATOM 2426 C CA . ILE A 1 304 ? -3.454 2.875 28.009 1.00 89.88 304 ILE A CA 1
ATOM 2427 C C . ILE A 1 304 ? -4.963 3.074 28.163 1.00 89.88 304 ILE A C 1
ATOM 2429 O O . ILE A 1 304 ? -5.706 2.920 27.192 1.00 89.88 304 ILE A O 1
ATOM 2433 N N . VAL A 1 305 ? -5.415 3.461 29.362 1.00 90.38 305 VAL A N 1
ATOM 2434 C CA . VAL A 1 305 ? -6.844 3.639 29.659 1.00 90.38 305 VAL A CA 1
ATOM 2435 C C . VAL A 1 305 ? -7.465 4.671 28.724 1.00 90.38 305 VAL A C 1
ATOM 2437 O O . VAL A 1 305 ? -8.499 4.399 28.119 1.00 90.38 305 VAL A O 1
ATOM 2440 N N . LYS A 1 306 ? -6.810 5.820 28.533 1.00 89.94 306 LYS A N 1
ATOM 2441 C CA . LYS A 1 306 ? -7.275 6.855 27.602 1.00 89.94 306 LYS A CA 1
ATOM 2442 C C . LYS A 1 306 ? -7.463 6.336 26.190 1.00 89.94 306 LYS A C 1
ATOM 2444 O O . LYS A 1 306 ? -8.454 6.663 25.551 1.00 89.94 306 LYS A O 1
ATOM 2449 N N . GLN A 1 307 ? -6.510 5.560 25.688 1.00 87.00 307 GLN A N 1
ATOM 2450 C CA . GLN A 1 307 ? -6.558 5.114 24.305 1.00 87.00 307 GLN A CA 1
ATOM 2451 C C . GLN A 1 307 ? -7.637 4.060 24.071 1.00 87.00 307 GLN A C 1
ATOM 2453 O O . GLN A 1 307 ? -8.337 4.120 23.062 1.00 87.00 307 GLN A O 1
ATOM 2458 N N . VAL A 1 308 ? -7.815 3.140 25.020 1.00 88.81 308 VAL A N 1
ATOM 2459 C CA . VAL A 1 308 ? -8.922 2.175 24.994 1.00 88.81 308 VAL A CA 1
ATOM 2460 C C . VAL A 1 308 ? -10.265 2.907 25.083 1.00 88.81 308 VAL A C 1
ATOM 2462 O O . VAL A 1 308 ? -11.191 2.603 24.332 1.00 88.81 308 VAL A O 1
ATOM 2465 N N . GLN A 1 309 ? -10.370 3.917 25.951 1.00 89.31 309 GLN A N 1
ATOM 2466 C CA . GLN A 1 309 ? -11.576 4.735 26.073 1.00 89.31 309 GLN A CA 1
ATOM 2467 C C . GLN A 1 309 ? -11.868 5.545 24.807 1.00 89.31 309 GLN A C 1
ATOM 2469 O O . GLN A 1 309 ? -13.020 5.600 24.394 1.00 89.31 309 GLN A O 1
ATOM 2474 N N . GLU A 1 310 ? -10.857 6.131 24.164 1.00 86.25 310 GLU A N 1
ATOM 2475 C CA . GLU A 1 310 ? -11.014 6.845 22.891 1.00 86.25 310 GLU A CA 1
ATOM 2476 C C . GLU A 1 310 ? -11.527 5.908 21.793 1.00 86.25 310 GLU A C 1
ATOM 2478 O O . GLU A 1 310 ? -12.397 6.291 21.016 1.00 86.25 310 GLU A O 1
ATOM 2483 N N . GLN A 1 311 ? -11.048 4.661 21.752 1.00 84.94 311 GLN A N 1
ATOM 2484 C CA . GLN A 1 311 ? -11.540 3.671 20.796 1.00 84.94 311 GLN A CA 1
ATOM 2485 C C . GLN A 1 311 ? -13.003 3.288 21.070 1.00 84.94 311 GLN A C 1
ATOM 2487 O O . GLN A 1 311 ? -13.803 3.222 20.137 1.00 84.94 311 GLN A O 1
ATOM 2492 N N . ALA A 1 312 ? -13.364 3.058 22.335 1.00 85.69 312 ALA A N 1
ATOM 2493 C CA . ALA A 1 312 ? -14.697 2.595 22.717 1.00 85.69 312 ALA A CA 1
ATOM 2494 C C . ALA A 1 312 ? -15.767 3.707 22.725 1.00 85.69 312 ALA A C 1
ATOM 2496 O O . ALA A 1 312 ? -16.919 3.455 22.378 1.00 85.69 312 ALA A O 1
ATOM 2497 N N . PHE A 1 313 ? -15.394 4.930 23.111 1.00 87.31 313 PHE A N 1
ATOM 2498 C CA . PHE A 1 313 ? -16.300 6.050 23.408 1.00 87.31 313 PHE A CA 1
ATOM 2499 C C . PHE A 1 313 ? -15.866 7.360 22.723 1.00 87.31 313 PHE A C 1
ATOM 2501 O O . PHE A 1 313 ? -16.022 8.450 23.276 1.00 87.31 313 PHE A O 1
ATOM 2508 N N . SER A 1 314 ? -15.292 7.267 21.518 1.00 86.12 314 SER A N 1
ATOM 2509 C CA . SER A 1 314 ? -14.791 8.418 20.738 1.00 86.12 314 SER A CA 1
ATOM 2510 C C . SER A 1 314 ? -15.791 9.573 20.639 1.00 86.12 314 SER A C 1
ATOM 2512 O O . SER A 1 314 ? -15.439 10.728 20.879 1.00 86.12 314 SER A O 1
ATOM 2514 N N . LYS A 1 315 ? -17.053 9.278 20.307 1.00 84.69 315 LYS A N 1
ATOM 2515 C CA . LYS A 1 315 ? -18.107 10.289 20.114 1.00 84.69 315 LYS A CA 1
ATOM 2516 C C . LYS A 1 315 ? -18.422 11.019 21.420 1.00 84.69 315 LYS A C 1
ATOM 2518 O O . LYS A 1 315 ? -18.560 12.243 21.436 1.00 84.69 315 LYS A O 1
ATOM 2523 N N . GLU A 1 316 ? -18.519 10.279 22.517 1.00 85.50 316 GLU A N 1
ATOM 2524 C CA . GLU A 1 316 ? -18.765 10.807 23.854 1.00 85.50 316 GLU A CA 1
ATOM 2525 C C . GLU A 1 316 ? -17.599 11.671 24.340 1.00 85.50 316 GLU A C 1
ATOM 2527 O O . GLU A 1 316 ? -17.819 12.773 24.840 1.00 85.50 316 GLU A O 1
ATOM 2532 N N . ILE A 1 317 ? -16.361 11.216 24.136 1.00 85.75 317 ILE A N 1
ATOM 2533 C CA . ILE A 1 317 ? -15.154 11.950 24.531 1.00 85.75 317 ILE A CA 1
ATOM 2534 C C . ILE A 1 317 ? -15.003 13.243 23.725 1.00 85.75 317 ILE A C 1
ATOM 2536 O O . ILE A 1 317 ? -14.725 14.287 24.311 1.00 85.75 317 ILE A O 1
ATOM 2540 N N . GLN A 1 318 ? -15.238 13.218 22.410 1.00 85.75 318 GLN A N 1
ATOM 2541 C CA . GLN A 1 318 ? -15.228 14.427 21.574 1.00 85.75 318 GLN A CA 1
ATOM 2542 C C . GLN A 1 318 ? -16.270 15.448 22.039 1.00 85.75 318 GLN A C 1
ATOM 2544 O O . GLN A 1 318 ? -15.972 16.638 22.153 1.00 85.75 318 GLN A O 1
ATOM 2549 N N . THR A 1 319 ? -17.469 14.970 22.380 1.00 83.94 319 THR A N 1
ATOM 2550 C CA . THR A 1 319 ? -18.540 15.810 22.928 1.00 83.94 319 THR A CA 1
ATOM 2551 C C . THR A 1 319 ? -18.104 16.458 24.245 1.00 83.94 319 THR A C 1
ATOM 2553 O O . THR A 1 319 ? -18.226 17.671 24.393 1.00 83.94 319 THR A O 1
ATOM 2556 N N . LEU A 1 320 ? -17.522 15.694 25.175 1.00 82.12 320 LEU A N 1
ATOM 2557 C CA . LEU A 1 320 ? -17.040 16.221 26.458 1.00 82.12 320 LEU A CA 1
ATOM 2558 C C . LEU A 1 320 ? -15.851 17.187 26.307 1.00 82.12 320 LEU A C 1
ATOM 2560 O O . LEU A 1 320 ? -15.808 18.199 27.002 1.00 82.12 320 LEU A O 1
ATOM 2564 N N . ARG A 1 321 ? -14.922 16.936 25.374 1.00 84.88 321 ARG A N 1
ATOM 2565 C CA . ARG A 1 321 ? -13.811 17.858 25.062 1.00 84.88 321 ARG A CA 1
ATOM 2566 C C . ARG A 1 321 ? -14.311 19.196 24.521 1.00 84.88 321 ARG A C 1
ATOM 2568 O O . ARG A 1 321 ? -13.804 20.235 24.923 1.00 84.88 321 ARG A O 1
ATOM 2575 N N . SER A 1 322 ? -15.331 19.179 23.659 1.00 78.56 322 SER A N 1
ATOM 2576 C CA . SER A 1 322 ? -15.931 20.403 23.105 1.00 78.56 322 SER A CA 1
ATOM 2577 C C . SER A 1 322 ? -16.612 21.293 24.158 1.00 78.56 322 SER A C 1
ATOM 2579 O O . SER A 1 322 ? -16.828 22.478 23.913 1.00 78.56 322 SER A O 1
ATOM 2581 N N . MET A 1 323 ? -16.927 20.741 25.337 1.00 69.94 323 MET A N 1
ATOM 2582 C CA . MET A 1 323 ? -17.607 21.446 26.426 1.00 69.94 323 MET A CA 1
ATOM 2583 C C . MET A 1 323 ? -16.684 22.070 27.468 1.00 69.94 323 MET A C 1
ATOM 2585 O O . MET A 1 323 ? -17.180 22.861 28.266 1.00 69.94 323 MET A O 1
ATOM 2589 N N . GLN A 1 324 ? -15.389 21.730 27.505 1.00 66.31 324 GLN A N 1
ATOM 2590 C CA . GLN A 1 324 ? -14.454 22.289 28.489 1.00 66.31 324 GLN A CA 1
ATOM 2591 C C . GLN A 1 324 ? -14.228 23.789 28.221 1.00 66.31 324 GLN A C 1
ATOM 2593 O O . GLN A 1 324 ? -13.256 24.195 27.590 1.00 66.31 324 GLN A O 1
ATOM 2598 N N . LYS A 1 325 ? -15.150 24.624 28.713 1.00 57.22 325 LYS A N 1
ATOM 2599 C CA . LYS A 1 325 ? -14.902 26.021 29.074 1.00 57.22 325 LYS A CA 1
ATOM 2600 C C . LYS A 1 325 ? -14.577 26.080 30.573 1.00 57.22 325 LYS A C 1
ATOM 2602 O O . LYS A 1 325 ? -15.087 25.247 31.318 1.00 57.22 325 LYS A O 1
ATOM 2607 N N . PRO A 1 326 ? -13.740 27.025 31.032 1.00 50.25 326 PRO A N 1
ATOM 2608 C CA . PRO A 1 326 ? -13.091 26.915 32.334 1.00 50.25 326 PRO A CA 1
ATOM 2609 C C . PRO A 1 326 ? -13.943 27.349 33.534 1.00 50.25 326 PRO A C 1
ATOM 2611 O O . PRO A 1 326 ? -13.358 27.560 34.590 1.00 50.25 326 PRO A O 1
ATOM 2614 N N . ASP A 1 327 ? -15.269 27.506 33.431 1.00 43.03 327 ASP A N 1
ATOM 2615 C CA . ASP A 1 327 ? -16.005 28.089 34.557 1.00 43.03 327 ASP A CA 1
ATOM 2616 C C . ASP A 1 327 ? -17.458 27.628 34.751 1.00 43.03 327 ASP A C 1
ATOM 2618 O O . ASP A 1 327 ? -18.227 27.494 33.796 1.00 43.03 327 ASP A O 1
ATOM 2622 N N . SER A 1 328 ? -17.814 27.521 36.038 1.00 43.81 328 SER A N 1
ATOM 2623 C CA . SER A 1 328 ? -19.125 27.322 36.691 1.00 43.81 328 SER A CA 1
ATOM 2624 C C . SER A 1 328 ? -19.730 25.905 36.819 1.00 43.81 328 SER A C 1
ATOM 2626 O O . SER A 1 328 ? -19.987 25.192 35.856 1.00 43.81 328 SER A O 1
ATOM 2628 N N . GLY A 1 329 ? -19.985 25.518 38.079 1.00 52.91 329 GLY A N 1
ATOM 2629 C CA . GLY A 1 329 ? -20.461 24.203 38.513 1.00 52.91 329 GLY A CA 1
ATOM 2630 C C . GLY A 1 329 ? -21.980 23.967 38.493 1.00 52.91 329 GLY A C 1
ATOM 2631 O O . GLY A 1 329 ? -22.770 24.824 38.120 1.00 52.91 329 GLY A O 1
ATOM 2632 N N . GLN A 1 330 ? -22.350 22.747 38.918 1.00 49.81 330 GLN A N 1
ATOM 2633 C CA . GLN A 1 330 ? -23.687 22.123 39.064 1.00 49.81 330 GLN A CA 1
ATOM 2634 C C . GLN A 1 330 ? -24.635 22.119 37.840 1.00 49.81 330 GLN A C 1
ATOM 2636 O O . GLN A 1 330 ? -25.279 21.092 37.605 1.00 49.81 330 GLN A O 1
ATOM 2641 N N . ASP A 1 331 ? -24.658 23.152 36.995 1.00 52.41 331 ASP A N 1
ATOM 2642 C CA . ASP A 1 331 ? -25.452 23.192 35.751 1.00 52.41 331 ASP A CA 1
ATOM 2643 C C . ASP A 1 331 ? -24.864 22.341 34.608 1.00 52.41 331 ASP A C 1
ATOM 2645 O O . ASP A 1 331 ? -25.545 22.011 33.628 1.00 52.41 331 ASP A O 1
ATOM 2649 N N . ASP A 1 332 ? -23.623 21.883 34.766 1.00 63.59 332 ASP A N 1
ATOM 2650 C CA . ASP A 1 332 ? -22.926 21.033 33.804 1.00 63.59 332 ASP A CA 1
ATOM 2651 C C . ASP A 1 332 ? -23.564 19.656 33.619 1.00 63.59 332 ASP A C 1
ATOM 2653 O 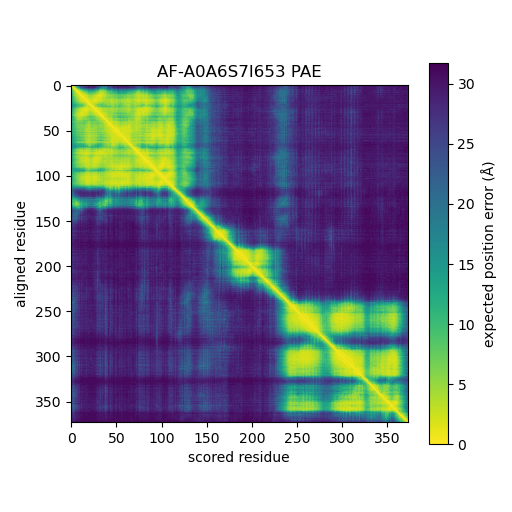O . ASP A 1 332 ? -23.523 19.108 32.521 1.00 63.59 332 ASP A O 1
ATOM 2657 N N . VAL A 1 333 ? -24.172 19.068 34.656 1.00 63.69 333 VAL A N 1
ATOM 2658 C CA . VAL A 1 333 ? -24.769 17.719 34.547 1.00 63.69 333 VAL A CA 1
ATOM 2659 C C . VAL A 1 333 ? -25.956 17.736 33.580 1.00 63.69 333 VAL A C 1
ATOM 2661 O O . VAL A 1 333 ? -26.112 16.838 32.746 1.00 63.69 333 VAL A O 1
ATOM 2664 N N . ARG A 1 334 ? -26.800 18.775 33.666 1.00 62.75 334 ARG A N 1
ATOM 2665 C CA . ARG A 1 334 ? -27.958 18.950 32.777 1.00 62.75 334 ARG A CA 1
ATOM 2666 C C . ARG A 1 334 ? -27.510 19.254 31.351 1.00 62.75 334 ARG A C 1
ATOM 2668 O O . ARG A 1 334 ? -28.030 18.642 30.421 1.00 62.75 334 ARG A O 1
ATOM 2675 N N . ARG A 1 335 ? -26.506 20.121 31.178 1.00 65.19 335 ARG A N 1
ATOM 2676 C CA . ARG A 1 335 ? -25.925 20.443 29.862 1.00 65.19 335 ARG A CA 1
ATOM 2677 C C . ARG A 1 335 ? -25.271 19.224 29.206 1.00 65.19 335 ARG A C 1
ATOM 2679 O O . ARG A 1 335 ? -25.561 18.935 28.047 1.00 65.19 335 ARG A O 1
ATOM 2686 N N . ARG A 1 336 ? -24.496 18.431 29.954 1.00 70.38 336 ARG A N 1
ATOM 2687 C CA . ARG A 1 336 ? -23.879 17.182 29.466 1.00 70.38 336 ARG A CA 1
ATOM 2688 C C . ARG A 1 336 ? -24.928 16.170 28.995 1.00 70.38 336 ARG A C 1
ATOM 2690 O O . ARG A 1 336 ? -24.801 15.617 27.904 1.00 70.38 336 ARG A O 1
ATOM 2697 N N . LYS A 1 337 ? -26.020 15.999 29.750 1.00 65.50 337 LYS A N 1
ATOM 2698 C CA . LYS A 1 337 ? -27.159 15.143 29.361 1.00 65.50 337 LYS A CA 1
ATOM 2699 C C . LYS A 1 337 ? -28.019 15.701 28.225 1.00 65.50 337 LYS A C 1
ATOM 2701 O O . LYS A 1 337 ? -28.762 14.936 27.619 1.00 65.50 337 LYS A O 1
ATOM 2706 N N . ALA A 1 338 ? -27.981 17.000 27.948 1.00 63.69 338 ALA A N 1
ATOM 2707 C CA . ALA A 1 338 ? -28.719 17.578 26.827 1.00 63.69 338 ALA A CA 1
ATOM 2708 C C . ALA A 1 338 ? -28.015 17.316 25.486 1.00 63.69 338 ALA A C 1
ATOM 2710 O O . ALA A 1 338 ? -28.676 17.086 24.478 1.00 63.69 338 ALA A O 1
ATOM 2711 N N . VAL A 1 339 ? -26.680 17.316 25.483 1.00 68.75 339 VAL A N 1
ATOM 2712 C CA . VAL A 1 339 ? -25.874 17.188 24.258 1.00 68.75 339 VAL A CA 1
ATOM 2713 C C . VAL A 1 339 ? -25.464 15.741 23.979 1.00 68.75 339 VAL A C 1
ATOM 2715 O O . VAL A 1 339 ? -25.354 15.343 22.819 1.00 68.75 339 VAL A O 1
ATOM 2718 N N . MET A 1 340 ? -25.267 14.913 25.011 1.00 72.75 340 MET A N 1
ATOM 2719 C CA . MET A 1 340 ? -25.032 13.485 24.793 1.00 72.75 340 MET A CA 1
ATOM 2720 C C . MET A 1 340 ? -26.282 12.801 24.242 1.00 72.75 340 MET A C 1
ATOM 2722 O O . MET A 1 340 ? -27.395 12.978 24.738 1.00 72.75 340 MET A O 1
ATOM 2726 N N . LYS A 1 341 ? -26.091 11.940 23.239 1.00 73.88 341 LYS A N 1
ATOM 2727 C CA . LYS A 1 341 ? -27.188 11.158 22.665 1.00 73.88 341 LYS A CA 1
ATOM 2728 C C . LYS A 1 341 ? -27.783 10.227 23.724 1.00 73.88 341 LYS A C 1
ATOM 2730 O O . LYS A 1 341 ? -27.054 9.476 24.370 1.00 73.88 341 LYS A O 1
ATOM 2735 N N . LYS A 1 342 ? -29.118 10.202 23.827 1.00 72.69 342 LYS A N 1
ATOM 2736 C CA . LYS A 1 342 ? -29.870 9.294 24.720 1.00 72.69 342 LYS A CA 1
ATOM 2737 C C . LYS A 1 342 ? -29.586 7.806 24.461 1.00 72.69 342 LYS A C 1
ATOM 2739 O O . LYS A 1 342 ? -29.839 6.982 25.330 1.00 72.69 342 LYS A O 1
ATOM 2744 N N . THR A 1 343 ? -29.065 7.475 23.278 1.00 74.69 343 THR A N 1
ATOM 2745 C CA . THR A 1 343 ? -28.665 6.122 22.868 1.00 74.69 343 THR A CA 1
ATOM 2746 C C . THR A 1 343 ? -27.276 5.710 23.362 1.00 74.69 343 THR A C 1
ATOM 2748 O O . THR A 1 343 ? -26.903 4.555 23.192 1.00 74.69 343 THR A O 1
ATOM 2751 N N . SER A 1 344 ? -26.484 6.624 23.936 1.00 77.81 344 SER A N 1
ATOM 2752 C CA . SER A 1 344 ? -25.171 6.288 24.494 1.00 77.81 344 SER A CA 1
ATOM 2753 C C . SER A 1 344 ? -25.328 5.481 25.784 1.00 77.81 344 SER A C 1
ATOM 2755 O O . SER A 1 344 ? -26.118 5.840 26.662 1.00 77.81 344 SER A O 1
ATOM 2757 N N . SER A 1 345 ? -24.522 4.431 25.945 1.00 79.25 345 SER A N 1
ATOM 2758 C CA . SER A 1 345 ? -24.465 3.629 27.177 1.00 79.25 345 SER A CA 1
ATOM 2759 C C . SER A 1 345 ? -24.028 4.450 28.395 1.00 79.25 345 SER A C 1
ATOM 2761 O O . SER A 1 345 ? -24.363 4.109 29.530 1.00 79.25 345 SER A O 1
ATOM 2763 N N . LEU A 1 346 ? -23.339 5.571 28.167 1.00 77.06 346 LEU A N 1
ATOM 2764 C CA . LEU A 1 346 ? -22.863 6.472 29.212 1.00 77.06 346 LEU A CA 1
ATOM 2765 C C . LEU A 1 346 ? -23.877 7.560 29.590 1.00 77.06 346 LEU A C 1
ATOM 2767 O O . LEU A 1 346 ? -23.698 8.213 30.612 1.00 77.06 346 LEU A O 1
ATOM 2771 N N . TYR A 1 347 ? -24.978 7.726 28.847 1.00 74.94 347 TYR A N 1
ATOM 2772 C CA . TYR A 1 347 ? -25.969 8.791 29.075 1.00 74.94 347 TYR A CA 1
ATOM 2773 C C . TYR A 1 347 ? -26.508 8.836 30.518 1.00 74.94 347 TYR A C 1
ATOM 2775 O O . TYR A 1 347 ? -26.728 9.899 31.102 1.00 74.94 347 TYR A O 1
ATOM 2783 N N . ARG A 1 348 ? -26.724 7.657 31.117 1.00 73.50 348 ARG A N 1
ATOM 2784 C CA . ARG A 1 348 ? -27.271 7.510 32.477 1.00 73.50 348 ARG A CA 1
ATOM 2785 C C . ARG A 1 348 ? -26.210 7.583 33.579 1.00 73.50 348 ARG A C 1
ATOM 2787 O O . ARG A 1 348 ? -26.586 7.664 34.745 1.00 73.50 348 ARG A O 1
ATOM 2794 N N . LEU A 1 349 ? -24.926 7.547 33.223 1.00 75.81 349 LEU A N 1
ATOM 2795 C CA . LEU A 1 349 ? -23.804 7.357 34.148 1.00 75.81 349 LEU A CA 1
ATOM 2796 C C . LEU A 1 349 ? -23.052 8.654 34.484 1.00 75.81 349 LEU A C 1
ATOM 2798 O O . LEU A 1 349 ? -21.963 8.590 35.036 1.00 75.81 349 LEU A O 1
ATOM 2802 N N . ASP A 1 350 ? -23.625 9.814 34.154 1.00 76.25 350 ASP A N 1
ATOM 2803 C CA . ASP A 1 350 ? -23.037 11.140 34.407 1.00 76.25 350 ASP A CA 1
ATOM 2804 C C . ASP A 1 350 ? -21.528 11.209 34.079 1.00 76.25 350 ASP A C 1
ATOM 2806 O O . ASP A 1 350 ? -20.688 11.334 34.977 1.00 76.25 350 ASP A O 1
ATOM 2810 N N . PRO A 1 351 ? -21.161 11.039 32.798 1.00 82.06 351 PRO A N 1
ATOM 2811 C CA . PRO A 1 351 ? -19.772 10.943 32.393 1.00 82.06 351 PRO A CA 1
ATOM 2812 C C . PRO A 1 351 ? -19.092 12.317 32.409 1.00 82.06 351 PRO A C 1
ATOM 2814 O O . PRO A 1 351 ? -19.694 13.342 32.066 1.00 82.06 351 PRO A O 1
ATOM 2817 N N . PHE A 1 352 ? -17.822 12.334 32.796 1.00 83.25 352 PHE A N 1
ATOM 2818 C CA . PHE A 1 352 ? -16.962 13.515 32.812 1.00 83.25 352 PHE A CA 1
ATOM 2819 C C . PHE A 1 352 ? -15.508 13.124 32.521 1.00 83.25 352 PHE A C 1
ATOM 2821 O O . PHE A 1 352 ? -15.124 11.971 32.702 1.00 83.25 352 PHE A O 1
ATOM 2828 N N . LEU A 1 353 ? -14.699 14.076 32.056 1.00 84.06 353 LEU A N 1
ATOM 2829 C CA . LEU A 1 353 ? -13.251 13.899 31.926 1.00 84.06 353 LEU A CA 1
ATOM 2830 C C . LEU A 1 353 ? -12.578 14.446 33.188 1.00 84.06 353 LEU A C 1
ATOM 2832 O O . LEU A 1 353 ? -12.904 15.554 33.616 1.00 84.06 353 LEU A O 1
ATOM 2836 N N . ASP A 1 354 ? -11.680 13.674 33.796 1.00 83.25 354 ASP A N 1
ATOM 2837 C CA . ASP A 1 354 ? -10.882 14.143 34.936 1.00 83.25 354 ASP A CA 1
ATOM 2838 C C . ASP A 1 354 ? -9.754 15.106 34.508 1.00 83.25 354 ASP A C 1
ATOM 2840 O O . ASP A 1 354 ? -9.631 15.466 33.334 1.00 83.25 354 ASP A O 1
ATOM 2844 N N . LYS A 1 355 ? -8.930 15.544 35.472 1.00 83.19 355 LYS A N 1
ATOM 2845 C CA . LYS A 1 355 ? -7.794 16.454 35.229 1.00 83.19 355 LYS A CA 1
ATOM 2846 C C . LYS A 1 355 ? -6.765 15.830 34.294 1.00 83.19 355 LYS A C 1
ATOM 2848 O O . LYS A 1 355 ? -6.126 16.517 33.502 1.00 83.19 355 LYS A O 1
ATOM 2853 N N . GLU A 1 356 ? -6.627 14.517 34.381 1.00 80.50 356 GLU A N 1
ATOM 2854 C CA . GLU A 1 356 ? -5.745 13.739 33.547 1.00 80.50 356 GLU A CA 1
ATOM 2855 C C . GLU A 1 356 ? -6.354 13.517 32.164 1.00 80.50 356 GLU A C 1
ATOM 2857 O O . GLU A 1 356 ? -5.604 13.157 31.275 1.00 80.50 356 GLU A O 1
ATOM 2862 N N . GLY A 1 357 ? -7.645 13.767 31.920 1.00 82.75 357 GLY A N 1
ATOM 2863 C CA . GLY A 1 357 ? -8.341 13.564 30.645 1.00 82.75 357 GLY A CA 1
ATOM 2864 C C . GLY A 1 357 ? -8.835 12.129 30.416 1.00 82.75 357 GLY A C 1
ATOM 2865 O O . GLY A 1 357 ? -9.006 11.722 29.267 1.00 82.75 357 GLY A O 1
ATOM 2866 N N . VAL A 1 358 ? -9.002 11.353 31.486 1.00 87.12 358 VAL A N 1
ATOM 2867 C CA . VAL A 1 358 ? -9.616 10.021 31.520 1.00 87.12 358 VAL A CA 1
ATOM 2868 C C . VAL A 1 358 ? -11.124 10.169 31.699 1.00 87.12 358 VAL A C 1
ATOM 2870 O O . VAL A 1 358 ? -11.599 10.956 32.520 1.00 87.12 358 VAL A O 1
ATOM 2873 N N . LEU A 1 359 ? -11.891 9.381 30.950 1.00 86.75 359 LEU A N 1
ATOM 2874 C CA . LEU A 1 359 ? -13.340 9.324 31.077 1.00 86.75 359 LEU A CA 1
ATOM 2875 C C . LEU A 1 359 ? -13.729 8.604 32.370 1.00 86.75 359 LEU A C 1
ATOM 2877 O O . LEU A 1 359 ? -13.410 7.430 32.572 1.00 86.75 359 LEU A O 1
ATOM 2881 N N . ARG A 1 360 ? -14.448 9.309 33.237 1.00 85.69 360 ARG A N 1
ATOM 2882 C CA . ARG A 1 360 ? -15.001 8.811 34.496 1.00 85.69 360 ARG A CA 1
ATOM 2883 C C . ARG A 1 360 ? -16.512 8.967 34.505 1.00 85.69 360 ARG A C 1
ATOM 2885 O O . ARG A 1 360 ? -17.080 9.732 33.734 1.00 85.69 360 ARG A O 1
ATOM 2892 N N . VAL A 1 361 ? -17.161 8.220 35.388 1.00 82.00 361 VAL A N 1
ATOM 2893 C CA . VAL A 1 361 ? -18.612 8.237 35.589 1.00 82.00 361 VAL A CA 1
ATOM 2894 C C . VAL A 1 361 ? -18.912 8.528 37.054 1.00 82.00 361 VAL A C 1
ATOM 2896 O O . VAL A 1 361 ? -18.329 7.907 37.945 1.00 82.00 361 VAL A O 1
ATOM 2899 N N . GLY A 1 362 ? -19.791 9.493 37.310 1.00 69.00 362 GLY A N 1
ATOM 2900 C CA . GLY A 1 362 ? -20.255 9.820 38.657 1.00 69.00 362 GLY A CA 1
ATOM 2901 C C . GLY A 1 362 ? -21.329 8.847 39.162 1.00 69.00 362 GLY A C 1
ATOM 2902 O O . GLY A 1 362 ? -22.006 8.174 38.385 1.00 69.00 362 GLY A O 1
ATOM 2903 N N . GLY A 1 363 ? -21.529 8.781 40.484 1.00 62.34 363 GLY A N 1
ATOM 2904 C CA . GLY A 1 363 ? -22.800 8.297 41.047 1.00 62.34 363 GLY A CA 1
ATOM 2905 C C . GLY A 1 363 ? -22.848 6.898 41.673 1.00 62.34 363 GLY A C 1
ATOM 2906 O O . GLY A 1 363 ? -23.905 6.523 42.172 1.00 62.34 363 GLY A O 1
ATOM 2907 N N . ARG A 1 364 ? -21.762 6.109 41.673 1.00 57.66 364 ARG A N 1
ATOM 2908 C CA . ARG A 1 364 ? -21.766 4.782 42.332 1.00 57.66 364 ARG A CA 1
ATOM 2909 C C . ARG A 1 364 ? -21.488 4.854 43.833 1.00 57.66 364 ARG A C 1
ATOM 2911 O O . ARG A 1 364 ? -22.150 4.156 44.583 1.00 57.66 364 ARG A O 1
ATOM 2918 N N . LEU A 1 365 ? -20.578 5.728 44.270 1.00 52.84 365 LEU A N 1
ATOM 2919 C CA . LEU A 1 365 ? -20.282 5.935 45.696 1.00 52.84 365 LEU A CA 1
ATOM 2920 C C . LEU A 1 365 ? -21.383 6.728 46.411 1.00 52.84 365 LEU A C 1
ATOM 2922 O O . LEU A 1 365 ? -21.744 6.393 47.525 1.00 52.84 365 LEU A O 1
ATOM 2926 N N . THR A 1 366 ? -21.999 7.710 45.749 1.00 49.56 366 THR A N 1
ATOM 2927 C CA . THR A 1 366 ? -23.127 8.477 46.312 1.00 49.56 366 THR A CA 1
ATOM 2928 C C . THR A 1 366 ? -24.442 7.695 46.382 1.00 49.56 366 THR A C 1
ATOM 2930 O O . THR A 1 366 ? -25.393 8.161 46.999 1.00 49.56 366 THR A O 1
ATOM 2933 N N . ARG A 1 367 ? -24.518 6.523 45.737 1.00 44.72 367 ARG A N 1
ATOM 2934 C CA . ARG A 1 367 ? -25.658 5.588 45.798 1.00 44.72 367 ARG A CA 1
ATOM 2935 C C . ARG A 1 367 ? -25.311 4.266 46.481 1.00 44.72 367 ARG A C 1
ATOM 2937 O O . ARG A 1 367 ? -26.169 3.391 46.568 1.00 44.72 367 ARG A O 1
ATOM 2944 N N . ALA A 1 368 ? -24.064 4.095 46.913 1.00 49.03 368 ALA A N 1
ATOM 2945 C CA . ALA A 1 368 ? -23.676 2.961 47.726 1.00 49.03 368 ALA A CA 1
ATOM 2946 C C . ALA A 1 368 ? -24.158 3.228 49.153 1.00 49.03 368 ALA A C 1
ATOM 2948 O O . ALA A 1 368 ? -23.941 4.312 49.689 1.00 49.03 368 ALA A O 1
ATOM 2949 N N . ASN A 1 369 ? -24.815 2.244 49.762 1.00 45.66 369 ASN A N 1
ATOM 2950 C CA . ASN A 1 369 ? -25.188 2.278 51.173 1.00 45.66 369 ASN A CA 1
ATOM 2951 C C . ASN A 1 369 ? -23.919 2.047 52.017 1.00 45.66 369 ASN A C 1
ATOM 2953 O O . ASN A 1 369 ? -23.718 0.979 52.586 1.00 45.66 369 ASN A O 1
ATOM 2957 N N . THR A 1 370 ? -22.991 3.001 52.006 1.00 49.31 370 THR A N 1
ATOM 2958 C CA . THR A 1 370 ? -21.827 2.975 52.893 1.00 49.31 370 THR A CA 1
ATOM 2959 C C . THR A 1 370 ? -22.200 3.706 54.178 1.00 49.31 370 THR A C 1
ATOM 2961 O O . THR A 1 370 ? -22.666 4.844 54.080 1.00 49.31 370 THR A O 1
ATOM 2964 N N . PRO A 1 371 ? -22.037 3.091 55.364 1.00 46.25 371 PRO A N 1
ATOM 2965 C CA . PRO A 1 371 ? -22.293 3.778 56.623 1.00 46.25 371 PRO A CA 1
ATOM 2966 C C . PRO A 1 371 ? -21.412 5.030 56.699 1.00 46.25 371 PRO A C 1
ATOM 2968 O O . PRO A 1 371 ? -20.225 4.982 56.379 1.00 46.25 371 PRO A O 1
ATOM 2971 N N . SER A 1 372 ? -22.019 6.157 57.060 1.00 47.16 372 SER A N 1
ATOM 2972 C CA . SER A 1 372 ? -21.325 7.420 57.296 1.00 47.16 372 SER A CA 1
ATOM 2973 C C . SER A 1 372 ? -20.331 7.250 58.447 1.00 47.16 372 SER A C 1
ATOM 2975 O O . SER A 1 372 ? -20.750 6.877 59.545 1.00 47.16 372 SER A O 1
ATOM 2977 N N . CYS A 1 373 ? -19.046 7.500 58.188 1.00 36.50 373 CYS A N 1
ATOM 2978 C CA . CYS A 1 373 ? -18.040 7.714 59.231 1.00 36.50 373 CYS A CA 1
ATOM 2979 C C . CYS A 1 373 ? -18.092 9.153 59.737 1.00 36.50 373 CYS A C 1
ATOM 2981 O O . CYS A 1 373 ? -18.328 10.053 58.895 1.00 36.50 373 CYS A O 1
#